Protein AF-Q3JAB2-F1 (afdb_monomer)

Foldseek 3Di:
DDDDDDDDDDDDDDDDDDPDDDPDDDDDDPPDDDLQQQDQFPPPDDFRCQEAALVSQWQRFWAKEFFQDQPFDFAWAKAWAQFLQPPRFIKIKIWRQQDCPPAASLTKMKIFFFALVTPGRYDYSVPQFQPGTAMEGGDHHQQSWRNEKEWQQFLQPPRHTKIKIWRQCDQPAHGSLTKMWIFHRDNVIDGNYDYSVPQFQPGTAMETHQHHQQSKRNEKYWQQQLQPPRHIKIKIWRQQDAPAHGSLTKMWIFHRDNPIDGNYDYSNPQFQPGTAMETGAHHQQRKRNYKYWQQALQPPRHIKIKIWRLQDCPPNARQTKIWIAHGHNVTDGNYDYSVPQFQVGTAMEGGDDHQQSWRLYKYWQQFLQPPRHIKIKTWRQQDQPQHGRLTKMWIAHRDNVIDGNYDYSVPQFQPGTAMEGRAHHQLSKRNEKEWAQFLSLLRHTKIKIWRQCDAPPHGRLTKMWIFHGHNVTDGNYDYSVPSRSSGTHMYTRNHHPQSKRNYKYWNQRSNPQRHTKIKIHRRNRSMIMIGGGAHLLSLLLVLLVVLLVLLVPDPPVQFPDPCLNVQSNVVSVVLNVCSSPDPNLVSLVVQLVCPPDQASWDDDDPPDDDDTDRGGDDRVSSVVSNVSSVVSNVSSVSSD

pLDDT: mean 84.43, std 20.86, range [22.02, 98.94]

Solvent-accessible surface area (backbone atoms only — not comparable to full-atom values): 30009 Å² total; per-residue (Å²): 133,87,86,83,89,86,84,92,86,86,84,88,85,87,89,88,85,86,80,90,84,78,92,83,84,78,80,95,83,82,88,73,90,81,77,71,64,56,60,63,38,78,65,92,53,100,62,73,61,32,59,48,48,63,69,72,40,64,34,69,36,18,24,39,38,40,52,78,49,90,86,37,49,79,52,32,20,36,21,21,22,40,27,34,54,59,82,83,31,15,15,36,36,41,12,27,14,35,24,65,73,83,44,60,28,5,1,23,30,35,41,40,52,39,34,73,84,57,73,46,37,55,44,54,62,76,72,38,60,21,87,54,19,24,36,38,33,35,70,47,56,52,14,24,17,10,56,14,34,23,21,24,39,29,31,55,66,82,84,31,15,14,32,39,35,9,14,26,40,26,48,90,49,34,65,27,2,6,18,34,36,39,41,52,36,37,73,85,62,54,56,36,58,46,54,63,78,70,36,59,23,86,55,19,25,38,35,37,23,66,34,54,49,14,24,15,11,54,12,41,26,24,22,41,29,33,52,60,83,82,36,19,13,32,36,33,4,13,25,40,24,49,80,48,34,66,25,1,2,19,35,36,38,41,52,39,37,75,85,61,55,56,37,60,46,53,58,72,70,36,60,22,85,57,19,25,36,38,30,22,62,40,57,51,12,26,16,8,54,12,35,24,23,22,39,27,30,56,65,82,84,34,14,14,32,37,36,6,12,25,43,18,80,29,92,92,34,37,5,2,20,34,35,39,40,52,38,31,76,86,56,55,56,35,61,45,54,61,75,70,35,60,25,84,54,18,24,36,35,33,26,71,48,69,56,14,23,18,8,51,13,34,24,24,25,44,31,33,48,72,83,82,29,11,18,37,41,35,7,13,21,42,22,42,87,49,35,68,20,1,3,22,33,36,40,39,50,41,34,76,88,58,51,58,36,62,45,55,62,78,69,41,61,26,84,55,20,24,40,35,38,21,62,42,56,45,15,26,20,13,52,14,37,22,25,25,40,28,32,66,34,78,84,34,16,17,34,38,35,8,12,23,45,22,48,80,43,37,68,26,2,2,22,32,35,43,38,52,40,38,69,92,59,57,55,46,58,46,53,64,73,69,40,58,19,62,55,18,27,37,34,30,21,59,43,56,53,22,20,19,14,53,17,39,22,25,23,40,26,34,53,60,74,80,18,17,14,31,35,35,10,13,24,67,58,41,36,35,36,40,39,52,29,19,24,65,57,44,47,48,41,52,48,50,49,51,48,49,48,57,58,70,70,50,58,77,84,35,32,70,44,89,65,30,59,60,54,49,51,52,49,50,51,52,45,50,62,42,36,80,76,46,69,50,57,64,52,47,48,48,60,54,70,53,36,87,70,80,28,73,52,71,77,82,63,96,82,74,78,96,72,87,58,42,35,44,64,39,68,69,62,39,47,58,51,47,52,51,50,49,50,46,40,66,63,40,56,83,63,108

Structure (mmCIF, N/CA/C/O backbone):
data_AF-Q3JAB2-F1
#
_entry.id   AF-Q3JAB2-F1
#
loop_
_atom_site.group_PDB
_atom_site.id
_atom_site.type_symbol
_atom_site.label_atom_id
_atom_site.label_alt_id
_atom_site.label_comp_id
_atom_site.label_asym_id
_atom_site.label_entity_id
_atom_site.label_seq_id
_atom_site.pdbx_PDB_ins_code
_atom_site.Cartn_x
_atom_site.Cartn_y
_atom_site.Cartn_z
_atom_site.occupancy
_atom_site.B_iso_or_equiv
_atom_site.auth_seq_id
_atom_site.auth_comp_id
_atom_site.auth_asym_id
_atom_site.auth_atom_id
_atom_site.pdbx_PDB_model_num
ATOM 1 N N . MET A 1 1 ? -58.582 31.681 28.530 1.00 33.66 1 MET A N 1
ATOM 2 C CA . MET A 1 1 ? -59.919 31.955 27.956 1.00 33.66 1 MET A CA 1
ATOM 3 C C . MET A 1 1 ? -60.471 30.650 27.419 1.00 33.66 1 MET A C 1
ATOM 5 O O . MET A 1 1 ? -59.730 29.889 26.816 1.00 33.66 1 MET A O 1
ATOM 9 N N . THR A 1 2 ? -61.726 30.366 27.739 1.00 28.27 2 THR A N 1
ATOM 10 C CA . THR A 1 2 ? -62.455 29.135 27.428 1.00 28.27 2 THR A CA 1
ATOM 11 C C . THR A 1 2 ? -62.659 28.940 25.924 1.00 28.27 2 THR A C 1
ATOM 13 O O . THR A 1 2 ? -62.987 29.876 25.200 1.00 28.27 2 THR A O 1
ATOM 16 N N . CYS A 1 3 ? -62.481 27.698 25.475 1.00 23.62 3 CYS A N 1
ATOM 17 C CA . CYS A 1 3 ? -62.737 27.246 24.113 1.00 23.62 3 CYS A CA 1
ATOM 18 C C . CYS A 1 3 ? -64.241 26.971 23.925 1.00 23.62 3 CYS A C 1
ATOM 20 O O . CYS A 1 3 ? -64.871 26.398 24.817 1.00 23.62 3 CYS A O 1
ATOM 22 N N . ASN A 1 4 ? -64.823 27.350 22.780 1.00 27.70 4 ASN A N 1
ATOM 23 C CA . ASN A 1 4 ? -66.187 26.966 22.410 1.00 27.70 4 ASN A CA 1
ATOM 24 C C . ASN A 1 4 ? -66.261 26.455 20.960 1.00 27.70 4 ASN A C 1
ATOM 26 O O . ASN A 1 4 ? -65.553 26.930 20.077 1.00 27.70 4 ASN A O 1
ATOM 30 N N . ARG A 1 5 ? -67.113 25.443 20.771 1.00 34.16 5 ARG A N 1
ATOM 31 C CA . ARG A 1 5 ? -67.226 24.522 19.627 1.00 34.16 5 ARG A CA 1
ATOM 32 C C . ARG A 1 5 ? -67.964 25.080 18.397 1.00 34.16 5 ARG A C 1
ATOM 34 O O . ARG A 1 5 ? -68.880 25.886 18.520 1.00 34.16 5 ARG A O 1
ATOM 41 N N . SER A 1 6 ? -67.709 24.385 17.278 1.00 30.41 6 SER A N 1
ATOM 42 C CA . SER A 1 6 ? -68.590 23.990 16.148 1.00 30.41 6 SER A CA 1
ATOM 43 C C . SER A 1 6 ? -68.074 24.506 14.794 1.00 30.41 6 SER A C 1
ATOM 45 O O . SER A 1 6 ? -67.606 25.629 14.717 1.00 30.41 6 SER A O 1
ATOM 47 N N . SER A 1 7 ? -68.086 23.757 13.688 1.00 28.86 7 SER A N 1
ATOM 48 C CA . SER A 1 7 ? -68.998 22.688 13.257 1.00 28.86 7 SER A CA 1
ATOM 49 C C . SER A 1 7 ? -68.381 21.837 12.119 1.00 28.86 7 SER A C 1
ATOM 51 O O . SER A 1 7 ? -67.422 22.245 11.473 1.00 28.86 7 SER A O 1
ATOM 53 N N . ARG A 1 8 ? -68.925 20.623 11.932 1.00 32.00 8 ARG A N 1
ATOM 54 C CA . ARG A 1 8 ? -68.554 19.575 10.951 1.00 32.00 8 ARG A CA 1
ATOM 55 C C . ARG A 1 8 ? -68.996 19.897 9.512 1.00 32.00 8 ARG A C 1
ATOM 57 O O . ARG A 1 8 ? -70.016 20.555 9.375 1.00 32.00 8 ARG A O 1
ATOM 64 N N . ILE A 1 9 ? -68.343 19.265 8.518 1.00 27.25 9 ILE A N 1
ATOM 65 C CA . ILE A 1 9 ? -68.856 18.662 7.245 1.00 27.25 9 ILE A CA 1
ATOM 66 C C . ILE A 1 9 ? -67.659 17.879 6.629 1.00 27.25 9 ILE A C 1
ATOM 68 O O . ILE A 1 9 ? -66.632 18.483 6.353 1.00 27.25 9 ILE A O 1
ATOM 72 N N . SER A 1 10 ? -67.537 16.550 6.775 1.00 28.06 10 SER A N 1
ATOM 73 C CA . SER A 1 10 ? -67.985 15.420 5.915 1.00 28.06 10 SER A CA 1
ATOM 74 C C . SER A 1 10 ? -67.401 15.316 4.478 1.00 28.06 10 SER A C 1
ATOM 76 O O . SER A 1 10 ? -67.947 15.895 3.548 1.00 28.06 10 SER A O 1
ATOM 78 N N . SER A 1 11 ? -66.346 14.490 4.346 1.00 28.67 11 SER A N 1
ATOM 79 C CA . SER A 1 11 ? -66.068 13.413 3.350 1.00 28.67 11 SER A CA 1
ATOM 80 C C . SER A 1 11 ? -66.133 13.612 1.807 1.00 28.67 11 SER A C 1
ATOM 82 O O . SER A 1 11 ? -67.230 13.656 1.262 1.00 28.67 11 SER A O 1
ATOM 84 N N . PHE A 1 12 ? -64.933 13.501 1.179 1.00 30.42 12 PHE A N 1
ATOM 85 C CA . PHE A 1 12 ? -64.459 12.796 -0.065 1.00 30.42 12 PHE A CA 1
ATOM 86 C C . PHE A 1 12 ? -65.122 13.034 -1.455 1.00 30.42 12 PHE A C 1
ATOM 88 O O . PHE A 1 12 ? -66.328 13.254 -1.485 1.00 30.42 12 PHE A O 1
ATOM 95 N N . PRO A 1 13 ? -64.397 12.948 -2.620 1.00 27.95 13 PRO A N 1
ATOM 96 C CA . PRO A 1 13 ? -63.302 11.999 -2.947 1.00 27.95 13 PRO A CA 1
ATOM 97 C C . PRO A 1 13 ? -62.063 12.532 -3.744 1.00 27.95 13 PRO A C 1
ATOM 99 O O . PRO A 1 13 ? -62.093 13.594 -4.354 1.00 27.95 13 PRO A O 1
ATOM 102 N N . GLN A 1 14 ? -60.970 11.749 -3.759 1.00 30.61 14 GLN A N 1
ATOM 103 C CA . GLN A 1 14 ? -59.876 11.739 -4.774 1.00 30.61 14 GLN A CA 1
ATOM 104 C C . GLN A 1 14 ? -60.319 10.903 -6.016 1.00 30.61 14 GLN A C 1
ATOM 106 O O . GLN A 1 14 ? -61.351 10.241 -5.874 1.00 30.61 14 GLN A O 1
ATOM 111 N N . PRO A 1 15 ? -59.596 10.763 -7.166 1.00 40.72 15 PRO A N 1
ATOM 112 C CA . PRO A 1 15 ? -58.327 11.355 -7.650 1.00 40.72 15 PRO A CA 1
ATOM 113 C C . PRO A 1 15 ? -58.349 11.806 -9.153 1.00 40.72 15 PRO A C 1
ATOM 115 O O . PRO A 1 15 ? -59.328 11.615 -9.869 1.00 40.72 15 PRO A O 1
ATOM 118 N N . HIS A 1 16 ? -57.191 12.291 -9.631 1.00 26.33 16 HIS A N 1
ATOM 119 C CA . HIS A 1 16 ? -56.683 12.371 -11.023 1.00 26.33 16 HIS A CA 1
ATOM 120 C C . HIS A 1 16 ? -56.713 13.703 -11.798 1.00 26.33 16 HIS A C 1
ATOM 122 O O . HIS A 1 16 ? -57.734 14.356 -11.977 1.00 26.33 16 HIS A O 1
ATOM 128 N N . ALA A 1 17 ? -55.532 13.951 -12.387 1.00 25.95 17 ALA A N 1
ATOM 129 C CA . ALA A 1 17 ? -55.167 14.881 -13.453 1.00 25.95 17 ALA A CA 1
ATOM 130 C C . ALA A 1 17 ? -54.901 16.344 -13.059 1.00 25.95 17 ALA A C 1
ATOM 132 O O . ALA A 1 17 ? -55.710 17.226 -13.309 1.00 25.95 17 ALA A O 1
ATOM 133 N N . LEU A 1 18 ? -53.665 16.616 -12.628 1.00 26.31 18 LEU A N 1
ATOM 134 C CA . LEU A 1 18 ? -52.842 17.578 -13.368 1.00 26.31 18 LEU A CA 1
ATOM 135 C C . LEU A 1 18 ? -51.374 17.124 -13.341 1.00 26.31 18 LEU A C 1
ATOM 137 O O . LEU A 1 18 ? -50.614 17.362 -12.409 1.00 26.31 18 LEU A O 1
ATOM 141 N N . SER A 1 19 ? -51.037 16.378 -14.386 1.00 30.81 19 SER A N 1
ATOM 142 C CA . SER A 1 19 ? -49.684 16.056 -14.814 1.00 30.81 19 SER A CA 1
ATOM 143 C C . SER A 1 19 ? -49.032 17.312 -15.413 1.00 30.81 19 SER A C 1
ATOM 145 O O . SER A 1 19 ? -49.707 18.094 -16.081 1.00 30.81 19 SER A O 1
ATOM 147 N N . LEU A 1 20 ? -47.713 17.438 -15.236 1.00 28.66 20 LEU A N 1
ATOM 148 C CA . LEU A 1 20 ? -46.815 18.145 -16.160 1.00 28.6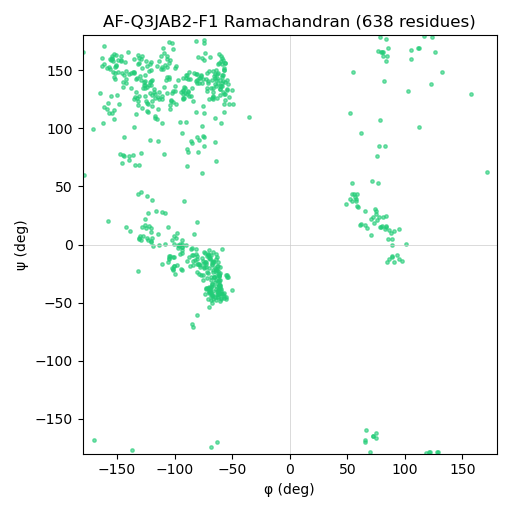6 20 LEU A CA 1
ATOM 149 C C . LEU A 1 20 ? -46.790 19.693 -16.148 1.00 28.66 20 LEU A C 1
ATOM 151 O O . LEU A 1 20 ? -46.879 20.305 -17.206 1.00 28.66 20 LEU A O 1
ATOM 155 N N . ALA A 1 21 ? -46.590 20.356 -14.997 1.00 26.77 21 ALA A N 1
ATOM 156 C CA . ALA A 1 21 ? -46.201 21.787 -15.014 1.00 26.77 21 ALA A CA 1
ATOM 157 C C . ALA A 1 21 ? -45.491 22.349 -13.757 1.00 26.77 21 ALA A C 1
ATOM 159 O O . ALA A 1 21 ? -45.497 23.560 -13.567 1.00 26.77 21 ALA A O 1
ATOM 160 N N . VAL A 1 22 ? -44.879 21.527 -12.888 1.00 27.09 22 VAL A N 1
ATOM 161 C CA . VAL A 1 22 ? -44.162 22.037 -11.683 1.00 27.09 22 VAL A CA 1
ATOM 162 C C . VAL A 1 22 ? -42.686 21.597 -11.616 1.00 27.09 22 VAL A C 1
ATOM 164 O O . VAL A 1 22 ? -41.964 21.954 -10.697 1.00 27.09 22 VAL A O 1
ATOM 167 N N . ARG A 1 23 ? -42.161 20.900 -12.636 1.00 28.06 23 ARG A N 1
ATOM 168 C CA . ARG A 1 23 ? -40.747 20.458 -12.664 1.00 28.06 23 ARG A CA 1
ATOM 169 C C . ARG A 1 23 ? -39.724 21.496 -13.153 1.00 28.06 23 ARG A C 1
ATOM 171 O O . ARG A 1 23 ? -38.567 21.145 -13.335 1.00 28.06 23 ARG A O 1
ATOM 178 N N . GLN A 1 24 ? -40.098 22.758 -13.355 1.00 28.62 24 GLN A N 1
ATOM 179 C CA . GLN A 1 24 ? -39.155 23.801 -13.782 1.00 28.62 24 GLN A CA 1
ATOM 180 C C . GLN A 1 24 ? -39.531 25.164 -13.195 1.00 28.62 24 GLN A C 1
ATOM 182 O O . GLN A 1 24 ? -40.135 25.974 -13.888 1.00 28.62 24 GLN A O 1
ATOM 187 N N . ALA A 1 25 ? -39.213 25.399 -11.918 1.00 25.73 25 ALA A N 1
ATOM 188 C CA . ALA A 1 25 ? -39.014 26.741 -11.348 1.00 25.73 25 ALA A CA 1
ATOM 189 C C . ALA A 1 25 ? -38.625 26.668 -9.857 1.00 25.73 25 ALA A C 1
ATOM 191 O O . ALA A 1 25 ? -39.321 27.213 -9.008 1.00 25.73 25 ALA A O 1
ATOM 192 N N . LEU A 1 26 ? -37.508 26.018 -9.526 1.00 26.05 26 LEU A N 1
ATOM 193 C CA . LEU A 1 26 ? -36.762 26.328 -8.304 1.00 26.05 26 LEU A CA 1
ATOM 194 C C . LEU A 1 26 ? -35.281 26.373 -8.685 1.00 26.05 26 LEU A C 1
ATOM 196 O O . LEU A 1 26 ? -34.647 25.358 -8.942 1.00 26.05 26 LEU A O 1
ATOM 200 N N . THR A 1 27 ? -34.770 27.589 -8.840 1.00 25.64 27 THR A N 1
ATOM 201 C CA . THR A 1 27 ? -33.345 27.893 -9.003 1.00 25.64 27 THR A CA 1
ATOM 202 C C . THR A 1 27 ? -32.571 27.526 -7.731 1.00 25.64 27 THR A C 1
ATOM 204 O O . THR A 1 27 ? -33.115 27.734 -6.644 1.00 25.64 27 THR A O 1
ATOM 207 N N . PRO A 1 28 ? -31.304 27.081 -7.823 1.00 26.69 28 PRO A N 1
ATOM 208 C CA . PRO A 1 28 ? -30.514 26.696 -6.663 1.00 26.69 28 PRO A CA 1
ATOM 209 C C . PRO A 1 28 ? -30.036 27.954 -5.932 1.00 26.69 28 PRO A C 1
ATOM 211 O O . PRO A 1 28 ? -29.120 28.656 -6.355 1.00 26.69 28 PRO A O 1
ATOM 214 N N . ARG A 1 29 ? -30.699 28.274 -4.829 1.00 22.02 29 ARG A N 1
ATOM 215 C CA . ARG A 1 29 ? -30.175 29.144 -3.776 1.00 22.02 29 ARG A CA 1
ATOM 216 C C . ARG A 1 29 ? -30.519 28.463 -2.468 1.00 22.02 29 ARG A C 1
ATOM 218 O O . ARG A 1 29 ? -31.533 28.823 -1.913 1.00 22.02 29 ARG A O 1
ATOM 225 N N . HIS A 1 30 ? -29.769 27.426 -2.107 1.00 24.52 30 HIS A N 1
ATOM 226 C CA . HIS A 1 30 ? -29.635 26.783 -0.787 1.00 24.52 30 HIS A CA 1
ATOM 227 C C . HIS A 1 30 ? -28.809 25.501 -1.026 1.00 24.52 30 HIS A C 1
ATOM 229 O O . HIS A 1 30 ? -29.310 24.392 -0.925 1.00 24.52 30 HIS A O 1
ATOM 235 N N . ALA A 1 31 ? -27.567 25.672 -1.477 1.00 24.62 31 ALA A N 1
ATOM 236 C CA . ALA A 1 31 ? -26.555 24.617 -1.551 1.00 24.62 31 ALA A CA 1
ATOM 237 C C . ALA A 1 31 ? -25.278 25.243 -0.985 1.00 24.62 31 ALA A C 1
ATOM 239 O O . ALA A 1 31 ? -24.404 25.721 -1.705 1.00 24.62 31 ALA A O 1
ATOM 240 N N . SER A 1 32 ? -25.315 25.501 0.316 1.00 27.03 32 SER A N 1
ATOM 241 C CA . SER A 1 32 ? -24.218 26.029 1.126 1.00 27.03 32 SER A CA 1
ATOM 242 C C . SER A 1 32 ? -24.626 25.786 2.574 1.00 27.03 32 SER A C 1
ATOM 244 O O . SER A 1 32 ? -25.740 26.172 2.928 1.00 27.03 32 SER A O 1
ATOM 246 N N . PHE A 1 33 ? -23.722 25.206 3.365 1.00 25.17 33 PHE A N 1
ATOM 247 C CA . PHE A 1 33 ? -23.910 24.700 4.732 1.00 25.17 33 PHE A CA 1
ATOM 248 C C . PHE A 1 33 ? -24.624 23.355 4.796 1.00 25.17 33 PHE A C 1
ATOM 250 O O . PHE A 1 33 ? -25.839 23.337 4.906 1.00 25.17 33 PHE A O 1
ATOM 257 N N . TRP A 1 34 ? -23.860 22.271 4.654 1.00 26.88 34 TRP A N 1
ATOM 258 C CA . TRP A 1 34 ? -23.596 21.269 5.698 1.00 26.88 34 TRP A CA 1
ATOM 259 C C . TRP A 1 34 ? -22.348 20.506 5.237 1.00 26.88 34 TRP A C 1
ATOM 261 O O . TRP A 1 34 ? -22.406 19.771 4.260 1.00 26.88 34 TRP A O 1
ATOM 271 N N . ALA A 1 35 ? -21.202 20.792 5.853 1.00 26.86 35 ALA A N 1
ATOM 272 C CA . ALA A 1 35 ? -20.083 19.862 5.839 1.00 26.86 35 ALA A CA 1
ATOM 273 C C . ALA A 1 35 ? -20.415 18.857 6.944 1.00 26.86 35 ALA A C 1
ATOM 275 O O . ALA A 1 35 ? -20.592 19.271 8.093 1.00 26.86 35 ALA A O 1
ATOM 276 N N . GLY A 1 36 ? -20.664 17.602 6.576 1.00 31.34 36 GLY A N 1
ATOM 277 C CA . GLY A 1 36 ? -20.810 16.528 7.548 1.00 31.34 36 GLY A CA 1
ATOM 278 C C . GLY A 1 36 ? -19.464 16.369 8.237 1.00 31.34 36 GLY A C 1
ATOM 279 O O . GLY A 1 36 ? -18.493 15.996 7.594 1.00 31.34 36 GLY A O 1
ATOM 280 N N . GLY A 1 37 ? -19.384 16.761 9.506 1.00 35.62 37 GLY A N 1
ATOM 281 C CA . GLY A 1 37 ? -18.217 16.455 10.318 1.00 35.62 37 GLY A CA 1
ATOM 282 C C . GLY A 1 37 ? -18.293 14.985 10.691 1.00 35.62 37 GLY A C 1
ATOM 283 O O . GLY A 1 37 ? -19.264 14.578 11.330 1.00 35.62 37 GLY A O 1
ATOM 284 N N . VAL A 1 38 ? -17.297 14.208 10.282 1.00 36.62 38 VAL A N 1
ATOM 285 C CA . VAL A 1 38 ? -17.151 12.812 10.693 1.00 36.62 38 VAL A CA 1
ATOM 286 C C . VAL A 1 38 ? -16.770 12.816 12.168 1.00 36.62 38 VAL A C 1
ATOM 288 O O . VAL A 1 38 ? -15.842 13.510 12.597 1.00 36.62 38 VAL A O 1
ATOM 291 N N . LEU A 1 39 ? -17.554 12.104 12.967 1.00 40.84 39 LEU A N 1
ATOM 292 C CA . LEU A 1 39 ? -17.313 11.942 14.388 1.00 40.84 39 LEU A CA 1
ATOM 293 C C . LEU A 1 39 ? -16.552 10.632 14.575 1.00 40.84 39 LEU A C 1
ATOM 295 O O . LEU A 1 39 ? -17.169 9.584 14.495 1.00 40.84 39 LEU A O 1
ATOM 299 N N . ILE A 1 40 ? -15.249 10.694 14.850 1.00 42.69 40 ILE A N 1
ATOM 300 C CA . ILE A 1 40 ? -14.479 9.495 15.211 1.00 42.69 40 ILE A CA 1
ATOM 301 C C . ILE A 1 40 ? -15.146 8.854 16.437 1.00 42.69 40 ILE A C 1
ATOM 303 O O . ILE A 1 40 ? -15.290 9.515 17.480 1.00 42.69 40 ILE A O 1
ATOM 307 N N . ALA A 1 41 ? -15.569 7.594 16.313 1.00 36.31 41 ALA A N 1
ATOM 308 C CA . ALA A 1 41 ? -16.148 6.826 17.409 1.00 36.31 41 ALA A CA 1
ATOM 309 C C . ALA A 1 41 ? -15.235 6.906 18.652 1.00 36.31 41 ALA A C 1
ATOM 311 O O . ALA A 1 41 ? -14.016 6.822 18.563 1.00 36.31 41 ALA A O 1
ATOM 312 N N . GLY A 1 42 ? -15.805 7.169 19.833 1.00 36.69 42 GLY A N 1
ATOM 313 C CA . GLY A 1 42 ? -15.066 7.177 21.108 1.00 36.69 42 GLY A CA 1
ATOM 314 C C . GLY A 1 42 ? -14.453 8.511 21.567 1.00 36.69 42 GLY A C 1
ATOM 315 O O . GLY A 1 42 ? -14.174 8.664 22.760 1.00 36.69 42 GLY A O 1
ATOM 316 N N . LEU A 1 43 ? -14.329 9.542 20.721 1.00 37.06 43 LEU A N 1
ATOM 317 C CA . LEU A 1 43 ? -13.943 10.877 21.203 1.00 37.06 43 LEU A CA 1
ATOM 318 C C . LEU A 1 43 ? -15.161 11.599 21.795 1.00 37.06 43 LEU A C 1
ATOM 320 O O . LEU A 1 43 ? -15.908 12.300 21.119 1.00 37.06 43 LEU A O 1
ATOM 324 N N . SER A 1 44 ? -15.350 11.456 23.109 1.00 30.39 44 SER A N 1
ATOM 325 C CA . SER A 1 44 ? -16.280 12.263 23.909 1.00 30.39 44 SER A CA 1
ATOM 326 C C . SER A 1 44 ? -15.861 13.744 23.915 1.00 30.39 44 SER A C 1
ATOM 328 O O . SER A 1 44 ? -15.419 14.258 24.944 1.00 30.39 44 SER A O 1
ATOM 330 N N . MET A 1 45 ? -16.011 14.467 22.807 1.00 33.88 45 MET A N 1
ATOM 331 C CA . MET A 1 45 ? -15.949 15.926 22.787 1.00 33.88 45 MET A CA 1
ATOM 332 C C . MET A 1 45 ? -16.866 16.492 21.707 1.00 33.88 45 MET A C 1
ATOM 334 O O . MET A 1 45 ? -16.677 16.269 20.518 1.00 33.88 45 MET A O 1
ATOM 338 N N . GLY A 1 46 ? -17.819 17.326 22.126 1.00 30.55 46 GLY A N 1
ATOM 339 C CA . GLY A 1 46 ? -18.334 18.355 21.237 1.00 30.55 46 GLY A CA 1
ATOM 340 C C . GLY A 1 46 ? -17.168 19.258 20.842 1.00 30.55 46 GLY A C 1
ATOM 341 O O . GLY A 1 46 ? -16.692 20.006 21.691 1.00 30.55 46 GLY A O 1
ATOM 342 N N . VAL A 1 47 ? -16.680 19.090 19.610 1.00 35.56 47 VAL A N 1
ATOM 343 C CA . VAL A 1 47 ? -15.799 19.926 18.765 1.00 35.56 47 VAL A CA 1
ATOM 344 C C . VAL A 1 47 ? -15.169 18.962 17.749 1.00 35.56 47 VAL A C 1
ATOM 346 O O . VAL A 1 47 ? -14.637 17.935 18.152 1.00 35.56 47 VAL A O 1
ATOM 349 N N . GLN A 1 48 ? -15.231 19.308 16.456 1.00 46.38 48 GLN A N 1
ATOM 350 C CA . GLN A 1 48 ? -14.531 18.644 15.347 1.00 46.38 48 GLN A CA 1
ATOM 351 C C . GLN A 1 48 ? -13.145 18.155 15.795 1.00 46.38 48 GLN A C 1
ATOM 353 O O . GLN A 1 48 ? -12.262 18.976 16.062 1.00 46.38 48 GLN A O 1
ATOM 358 N N . ALA A 1 49 ? -12.949 16.843 15.925 1.00 53.19 49 ALA A N 1
ATOM 359 C CA . ALA A 1 49 ? -11.646 16.304 16.278 1.00 53.19 49 ALA A CA 1
ATOM 360 C C . ALA A 1 49 ? -10.732 16.390 15.050 1.00 53.19 49 ALA A C 1
ATOM 362 O O . ALA A 1 49 ? -10.581 15.446 14.291 1.00 53.19 49 ALA A O 1
ATOM 363 N N . GLN A 1 50 ? -10.102 17.550 14.861 1.00 74.62 50 GLN A N 1
ATOM 364 C CA . GLN A 1 50 ? -9.083 17.772 13.824 1.00 74.62 50 GLN A CA 1
ATOM 365 C C . GLN A 1 50 ? -7.833 16.908 14.053 1.00 74.62 50 GLN A C 1
ATOM 367 O O . GLN A 1 50 ? -6.929 16.860 13.218 1.00 74.62 50 GLN A O 1
ATOM 372 N N . THR A 1 51 ? -7.720 16.292 15.232 1.00 86.06 51 THR A N 1
ATOM 373 C CA . THR A 1 51 ? -6.528 15.579 15.667 1.00 86.06 51 THR A CA 1
ATOM 374 C C . THR A 1 51 ? -6.877 14.432 16.612 1.00 86.06 51 THR A C 1
ATOM 376 O O . THR A 1 51 ? -7.514 14.655 17.641 1.00 86.06 51 THR A O 1
ATOM 379 N N . LEU A 1 52 ? -6.374 13.241 16.301 1.00 90.56 52 LEU A N 1
ATOM 380 C CA . LEU A 1 52 ? -6.293 12.075 17.179 1.00 90.56 52 LEU A CA 1
ATOM 381 C C . LEU A 1 52 ? -4.839 11.911 17.641 1.00 90.56 52 LEU A C 1
ATOM 383 O O . LEU A 1 52 ? -3.917 12.140 16.860 1.00 90.56 52 LEU A O 1
ATOM 387 N N . THR A 1 53 ? -4.594 11.507 18.887 1.00 94.19 53 THR A N 1
ATOM 388 C CA . THR A 1 53 ? -3.254 11.062 19.306 1.00 94.19 53 THR A CA 1
ATOM 389 C C . THR A 1 53 ? -3.275 9.560 19.529 1.00 94.19 53 THR A C 1
ATOM 391 O O . THR A 1 53 ? -4.167 9.051 20.192 1.00 94.19 53 THR A O 1
ATOM 394 N N . LEU A 1 54 ? -2.265 8.838 19.040 1.00 93.88 54 LEU A N 1
ATOM 395 C CA . LEU A 1 54 ? -2.202 7.373 19.152 1.00 93.88 54 LEU A CA 1
ATOM 396 C C . LEU A 1 54 ? -2.148 6.852 20.604 1.00 93.88 54 LEU A C 1
ATOM 398 O O . LEU A 1 54 ? -2.363 5.670 20.847 1.00 93.88 54 LEU A O 1
ATOM 402 N N . SER A 1 55 ? -1.855 7.713 21.583 1.00 92.56 55 SER A N 1
ATOM 403 C CA . SER A 1 55 ? -1.955 7.385 23.012 1.00 92.56 55 SER A CA 1
ATOM 404 C C . SER A 1 55 ? -3.388 7.338 23.539 1.00 92.56 55 SER A C 1
ATOM 406 O O . SER A 1 55 ? -3.595 6.873 24.658 1.00 92.56 55 SER A O 1
ATOM 408 N N . ASP A 1 56 ? -4.339 7.860 22.768 1.00 90.88 56 ASP A N 1
ATOM 409 C CA . ASP A 1 56 ? -5.747 7.990 23.142 1.00 90.88 56 ASP A CA 1
ATOM 410 C C . ASP A 1 56 ? -6.573 6.787 22.658 1.00 90.88 56 ASP A C 1
ATOM 412 O O . A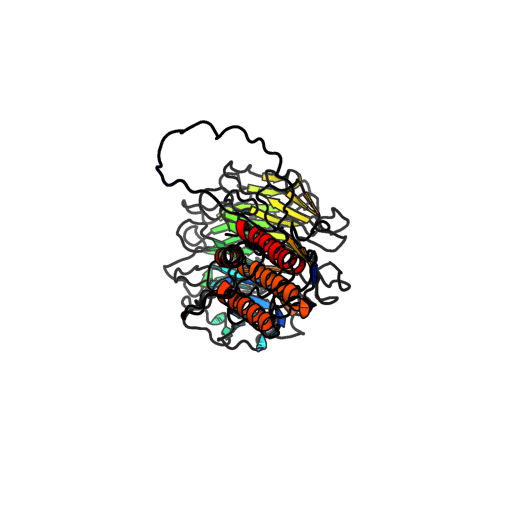SP A 1 56 ? -7.791 6.772 22.834 1.00 90.88 56 ASP A O 1
ATOM 416 N N . LEU A 1 57 ? -5.917 5.782 22.061 1.00 90.00 57 LEU A N 1
ATOM 417 C CA . LEU A 1 57 ? -6.553 4.526 21.684 1.00 90.00 57 LEU A CA 1
ATOM 418 C C . LEU A 1 57 ? -6.959 3.736 22.931 1.00 90.00 57 LEU A C 1
ATOM 420 O O . LEU A 1 57 ? -6.129 3.484 23.811 1.00 90.00 57 LEU A O 1
ATOM 424 N N . ASP A 1 58 ? -8.231 3.351 23.014 1.00 85.94 58 ASP A N 1
ATOM 425 C CA . ASP A 1 58 ? -8.822 2.761 24.221 1.00 85.94 58 ASP A CA 1
ATOM 426 C C . ASP A 1 58 ? -9.617 1.466 23.987 1.00 85.94 58 ASP A C 1
ATOM 428 O O . ASP A 1 58 ? -10.194 0.912 24.930 1.00 85.94 58 ASP A O 1
ATOM 432 N N . GLY A 1 59 ? -9.597 0.950 22.760 1.00 87.19 59 GLY A N 1
ATOM 433 C CA . GLY A 1 59 ? -10.333 -0.234 22.334 1.00 87.19 59 GLY A CA 1
ATOM 434 C C . GLY A 1 59 ? -11.705 0.056 21.725 1.00 87.19 59 GLY A C 1
ATOM 435 O O . GLY A 1 59 ? -12.293 -0.878 21.195 1.00 87.19 59 GLY A O 1
ATOM 436 N N . HIS A 1 60 ? -12.215 1.294 21.782 1.00 82.44 60 HIS A N 1
ATOM 437 C CA . HIS A 1 60 ? -13.431 1.713 21.059 1.00 82.44 60 HIS A CA 1
ATOM 438 C C . HIS A 1 60 ? -13.128 2.518 19.793 1.00 82.44 60 HIS A C 1
ATOM 440 O O . HIS A 1 60 ? -13.992 2.663 18.945 1.00 82.44 60 HIS A O 1
ATOM 446 N N . ASN A 1 61 ? -11.935 3.099 19.702 1.00 82.94 61 ASN A N 1
ATOM 447 C CA . ASN A 1 61 ? -11.476 3.934 18.588 1.00 82.94 61 ASN A CA 1
ATOM 448 C C . ASN A 1 61 ? -10.221 3.350 17.918 1.00 82.94 61 ASN A C 1
ATOM 450 O O . ASN A 1 61 ? -9.494 4.048 17.210 1.00 82.94 61 ASN A O 1
ATOM 454 N N . GLY A 1 62 ? -9.927 2.085 18.217 1.00 92.31 62 GLY A N 1
ATOM 455 C CA . GLY A 1 62 ? -8.704 1.398 17.845 1.00 92.31 62 GLY A CA 1
ATOM 456 C C . GLY A 1 62 ? -7.918 0.881 19.047 1.00 92.31 62 GLY A C 1
ATOM 457 O O . GLY A 1 62 ? -8.312 1.022 20.209 1.00 92.31 62 GLY A O 1
ATOM 458 N N . PHE A 1 63 ? -6.774 0.265 18.768 1.00 94.62 63 PHE A N 1
ATOM 459 C CA . PHE A 1 63 ? -5.948 -0.407 19.766 1.00 94.62 63 PHE A CA 1
ATOM 460 C C . PHE A 1 63 ? -4.468 -0.434 19.386 1.00 94.62 63 PHE A C 1
ATOM 462 O O . PHE A 1 63 ? -4.063 -0.203 18.244 1.00 94.62 63 PHE A O 1
ATOM 469 N N . VAL A 1 64 ? -3.629 -0.726 20.379 1.00 95.38 64 VAL A N 1
ATOM 470 C CA . VAL A 1 64 ? -2.172 -0.770 20.227 1.00 95.38 64 VAL A CA 1
ATOM 471 C C . VAL A 1 64 ? -1.678 -2.212 20.126 1.00 95.38 64 VAL A C 1
ATOM 473 O O . VAL A 1 64 ? -1.975 -3.038 20.985 1.00 95.38 64 VAL A O 1
ATOM 476 N N . ILE A 1 65 ? -0.848 -2.511 19.130 1.00 93.94 65 ILE A N 1
ATOM 477 C CA . ILE A 1 65 ? -0.182 -3.806 18.960 1.00 93.94 65 ILE A CA 1
ATOM 478 C C . ILE A 1 65 ? 1.283 -3.682 19.378 1.00 93.94 65 ILE A C 1
ATOM 480 O O . ILE A 1 65 ? 2.077 -2.977 18.747 1.00 93.94 65 ILE A O 1
ATOM 484 N N . HIS A 1 66 ? 1.668 -4.405 20.424 1.00 89.62 66 HIS A N 1
ATOM 485 C CA . HIS A 1 66 ? 3.036 -4.448 20.925 1.00 89.62 66 HIS A CA 1
ATOM 486 C C . HIS A 1 66 ? 3.833 -5.601 20.303 1.00 89.62 66 HIS A C 1
ATOM 488 O O . HIS A 1 66 ? 3.442 -6.771 20.352 1.00 89.62 66 HIS A O 1
ATOM 494 N N . GLY A 1 67 ? 4.982 -5.258 19.715 1.00 76.94 67 GLY A N 1
ATOM 495 C CA . GLY A 1 67 ? 5.880 -6.207 19.069 1.00 76.94 67 GLY A CA 1
ATOM 496 C C . GLY A 1 67 ? 6.494 -7.233 20.026 1.00 76.94 67 GLY A C 1
ATOM 497 O O . GLY A 1 67 ? 6.787 -6.951 21.186 1.00 76.94 67 GLY A O 1
ATOM 498 N N . ALA A 1 68 ? 6.786 -8.429 19.509 1.00 61.59 68 ALA A N 1
ATOM 499 C CA . ALA A 1 68 ? 7.257 -9.563 20.308 1.00 61.59 68 ALA A CA 1
ATOM 500 C C . ALA A 1 68 ? 8.683 -9.412 20.894 1.00 61.59 68 ALA A C 1
ATOM 502 O O . ALA A 1 68 ? 9.081 -10.206 21.750 1.00 61.59 68 ALA A O 1
ATOM 503 N N . SER A 1 69 ? 9.486 -8.425 20.461 1.00 57.72 69 SER A N 1
ATOM 504 C CA . SER A 1 69 ? 10.807 -8.162 21.056 1.00 57.72 69 SER A CA 1
ATOM 505 C C . SER A 1 69 ? 11.319 -6.731 20.824 1.00 57.72 69 SER A C 1
ATOM 507 O O . SER A 1 69 ? 11.561 -6.314 19.698 1.00 57.72 69 SER A O 1
ATOM 509 N N . LEU A 1 70 ? 11.595 -6.006 21.914 1.00 50.09 70 LEU A N 1
ATOM 510 C CA . LEU A 1 70 ? 12.093 -4.615 21.909 1.00 50.09 70 LEU A CA 1
ATOM 511 C C . LEU A 1 70 ? 13.514 -4.438 21.326 1.00 50.09 70 LEU A C 1
ATOM 513 O O . LEU A 1 70 ? 13.994 -3.315 21.195 1.00 50.09 70 LEU A O 1
ATOM 517 N N . ASN A 1 71 ? 14.213 -5.535 21.015 1.00 49.94 71 ASN A N 1
ATOM 518 C CA . ASN A 1 71 ? 15.637 -5.525 20.655 1.00 49.94 71 ASN A CA 1
ATOM 519 C C . ASN A 1 71 ? 15.905 -5.936 19.199 1.00 49.94 71 ASN A C 1
ATOM 521 O O . ASN A 1 71 ? 17.065 -5.950 18.784 1.00 49.94 71 ASN A O 1
ATOM 525 N N . SER A 1 72 ? 14.855 -6.263 18.442 1.00 48.69 72 SER A N 1
ATOM 526 C CA . SER A 1 72 ? 14.947 -6.811 17.089 1.00 48.69 72 SER A CA 1
ATOM 527 C C . SER A 1 72 ? 14.029 -6.043 16.128 1.00 48.69 72 SER A C 1
ATOM 529 O O . SER A 1 72 ? 13.062 -6.582 15.608 1.00 48.69 72 SER A O 1
ATOM 531 N N . SER A 1 73 ? 14.389 -4.778 15.873 1.00 54.78 73 SER A N 1
ATOM 532 C CA . SER A 1 73 ? 14.748 -4.274 14.526 1.00 54.78 73 SER A CA 1
ATOM 533 C C . SER A 1 73 ? 14.104 -2.967 14.047 1.00 54.78 73 SER A C 1
ATOM 535 O O . SER A 1 73 ? 12.964 -2.672 14.385 1.00 54.78 73 SER A O 1
ATOM 537 N N . PRO A 1 74 ? 14.840 -2.189 13.218 1.00 51.97 74 PRO A N 1
ATOM 538 C CA . PRO A 1 74 ? 14.254 -1.210 12.311 1.00 51.97 74 PRO A CA 1
ATOM 539 C C . PRO A 1 74 ? 13.470 -1.918 11.194 1.00 51.97 74 PRO A C 1
ATOM 541 O O . PRO A 1 74 ? 13.980 -2.854 10.581 1.00 51.97 74 PRO A O 1
ATOM 544 N N . GLY A 1 75 ? 12.266 -1.421 10.915 1.00 60.34 75 GLY A N 1
ATOM 545 C CA . GLY A 1 75 ? 11.374 -1.907 9.859 1.00 60.34 75 GLY A CA 1
ATOM 546 C C . GLY A 1 75 ? 10.138 -2.560 10.463 1.00 60.34 75 GLY A C 1
ATOM 547 O O . GLY A 1 75 ? 10.210 -3.683 10.934 1.00 60.34 75 GLY A O 1
ATOM 548 N N . ILE A 1 76 ? 9.024 -1.835 10.484 1.00 83.06 76 ILE A N 1
ATOM 549 C CA . ILE A 1 76 ? 7.699 -2.412 10.709 1.00 83.06 76 ILE A CA 1
ATOM 550 C C . ILE A 1 76 ? 6.958 -2.192 9.402 1.00 83.06 76 ILE A C 1
ATOM 552 O O . ILE A 1 76 ? 6.781 -1.038 9.007 1.00 83.06 76 ILE A O 1
ATOM 556 N N . ALA A 1 77 ? 6.587 -3.283 8.741 1.00 93.94 77 ALA A N 1
ATOM 557 C CA . ALA A 1 77 ? 5.645 -3.268 7.632 1.00 93.94 77 ALA A CA 1
ATOM 558 C C . ALA A 1 77 ? 4.280 -3.704 8.171 1.00 93.94 77 ALA A C 1
ATOM 560 O O . ALA A 1 77 ? 4.211 -4.638 8.968 1.00 93.94 77 ALA A O 1
ATOM 561 N N . VAL A 1 78 ? 3.216 -3.014 7.778 1.00 97.25 78 VAL A N 1
ATOM 562 C CA . VAL A 1 78 ? 1.841 -3.325 8.194 1.00 97.25 78 VAL A CA 1
ATOM 563 C C . VAL A 1 78 ? 0.938 -3.380 6.977 1.00 97.25 78 VAL A C 1
ATOM 565 O O . VAL A 1 78 ? 1.151 -2.609 6.042 1.00 97.25 78 VAL A O 1
ATOM 568 N N . SER A 1 79 ? -0.053 -4.265 7.001 1.00 98.31 79 SER A N 1
ATOM 569 C CA . SER A 1 79 ? -1.104 -4.320 5.987 1.00 98.31 79 SER A CA 1
ATOM 570 C C . SER A 1 79 ? -2.361 -5.003 6.529 1.00 98.31 79 SER A C 1
ATOM 572 O O . SER A 1 79 ? -2.247 -5.834 7.432 1.00 98.31 79 SER A O 1
ATOM 574 N N . GLY A 1 80 ? -3.533 -4.664 5.992 1.00 97.94 80 GLY A N 1
ATOM 575 C CA . GLY A 1 80 ? -4.690 -5.559 6.020 1.00 97.94 80 GLY A CA 1
ATOM 576 C C . GLY A 1 80 ? -4.453 -6.751 5.092 1.00 97.94 80 GLY A C 1
ATOM 577 O O . GLY A 1 80 ? -3.717 -6.641 4.103 1.00 97.94 80 GLY A O 1
ATOM 578 N N . VAL A 1 81 ? -5.017 -7.906 5.430 1.00 98.25 81 VAL A N 1
ATOM 579 C CA . VAL A 1 81 ? -4.897 -9.134 4.625 1.00 98.25 81 VAL A CA 1
ATOM 580 C C . VAL A 1 81 ? -6.233 -9.693 4.149 1.00 98.25 81 VAL A C 1
ATOM 582 O O . VAL A 1 81 ? -6.215 -10.712 3.467 1.00 98.25 81 VAL A O 1
ATOM 585 N N . GLY A 1 82 ? -7.344 -9.015 4.442 1.00 97.62 82 GLY A N 1
ATOM 586 C CA . GLY A 1 82 ? -8.681 -9.564 4.229 1.00 97.62 82 GLY A CA 1
ATOM 587 C C . GLY A 1 82 ? -9.002 -10.653 5.252 1.00 97.62 82 GLY A C 1
ATOM 588 O O . GLY A 1 82 ? -8.294 -10.797 6.254 1.00 97.62 82 GLY A O 1
ATOM 589 N N . ASP A 1 83 ? -10.033 -11.447 4.995 1.00 97.88 83 ASP A N 1
ATOM 590 C CA . ASP A 1 83 ? -10.476 -12.520 5.887 1.00 97.88 83 ASP A CA 1
ATOM 591 C C . ASP A 1 83 ? -9.674 -13.804 5.626 1.00 97.88 83 ASP A C 1
ATOM 593 O O . ASP A 1 83 ? -10.065 -14.674 4.838 1.00 97.88 83 ASP A O 1
ATOM 597 N N . VAL A 1 84 ? -8.521 -13.946 6.289 1.00 98.38 84 VAL A N 1
ATOM 598 C CA . VAL A 1 84 ? -7.641 -15.109 6.080 1.00 98.38 84 VAL A CA 1
ATOM 599 C C . VAL A 1 84 ? -8.091 -16.329 6.879 1.00 98.38 84 VAL A C 1
ATOM 601 O O . VAL A 1 84 ? -7.600 -17.446 6.664 1.00 98.38 84 VAL A O 1
ATOM 604 N N . ASN A 1 85 ? -8.996 -16.139 7.837 1.00 97.56 85 ASN A N 1
ATOM 605 C CA . ASN A 1 85 ? -9.479 -17.187 8.726 1.00 97.56 85 ASN A CA 1
ATOM 606 C C . ASN A 1 85 ? -10.899 -17.686 8.363 1.00 97.56 85 ASN A C 1
ATOM 608 O O . ASN A 1 85 ? -11.314 -18.752 8.831 1.00 97.56 85 ASN A O 1
ATOM 612 N N . GLY A 1 86 ? -11.588 -17.008 7.447 1.00 96.75 86 GLY A N 1
ATOM 613 C CA . GLY A 1 86 ? -12.895 -17.364 6.906 1.00 96.75 86 GLY A CA 1
ATOM 614 C C . GLY A 1 86 ? -14.077 -17.046 7.830 1.00 96.75 86 GLY A C 1
ATOM 615 O O . GLY A 1 86 ? -15.096 -17.747 7.736 1.00 96.75 86 GLY A O 1
ATOM 616 N N . ASP A 1 87 ? -13.950 -16.098 8.765 1.00 95.69 87 ASP A N 1
ATOM 617 C CA . ASP A 1 87 ? -15.022 -15.712 9.697 1.00 95.69 87 ASP A CA 1
ATOM 618 C C . ASP A 1 87 ? -15.833 -14.477 9.272 1.00 95.69 87 ASP A C 1
ATOM 620 O O . ASP A 1 87 ? -16.874 -14.191 9.878 1.00 95.69 87 ASP A O 1
ATOM 624 N N . GLY A 1 88 ? -15.447 -13.851 8.163 1.00 95.12 88 GLY A N 1
ATOM 625 C CA . GLY A 1 88 ? -16.084 -12.693 7.553 1.00 95.12 88 GLY A CA 1
ATOM 626 C C . GLY A 1 88 ? -15.663 -11.353 8.149 1.00 95.12 88 GLY A C 1
ATOM 627 O O . GLY A 1 88 ? -16.394 -10.386 7.938 1.00 95.12 88 GLY A O 1
ATOM 628 N N . ILE A 1 89 ? -14.568 -11.305 8.909 1.00 96.19 89 ILE A N 1
ATOM 629 C CA . ILE A 1 89 ? -13.977 -10.084 9.469 1.00 96.19 89 ILE A CA 1
ATOM 630 C C . ILE A 1 89 ? -12.550 -9.962 8.936 1.00 96.19 89 ILE A C 1
ATOM 632 O O . ILE A 1 89 ? -11.841 -10.962 8.823 1.00 96.19 89 ILE A O 1
ATOM 636 N N . ASP A 1 90 ? -12.127 -8.745 8.602 1.00 97.88 90 ASP A N 1
ATOM 637 C CA . ASP A 1 90 ? -10.803 -8.543 8.031 1.00 97.88 90 ASP A CA 1
ATOM 638 C C . ASP A 1 90 ? -9.696 -8.714 9.081 1.00 97.88 90 ASP A C 1
ATOM 640 O O . ASP A 1 90 ? -9.801 -8.325 10.248 1.00 97.88 90 ASP A O 1
ATOM 644 N N . ASP A 1 91 ? -8.587 -9.301 8.638 1.00 98.38 91 ASP A N 1
ATOM 645 C CA . ASP A 1 91 ? -7.426 -9.608 9.455 1.00 98.38 91 ASP A CA 1
ATOM 646 C C . ASP A 1 91 ? -6.236 -8.698 9.097 1.00 98.38 91 ASP A C 1
ATOM 648 O O . ASP A 1 91 ? -6.157 -8.047 8.050 1.00 98.38 91 ASP A O 1
ATOM 652 N N . LEU A 1 92 ? -5.234 -8.676 9.976 1.00 97.50 92 LEU A N 1
ATOM 653 C CA . LEU A 1 92 ? -4.062 -7.805 9.872 1.00 97.50 92 LEU A CA 1
ATOM 654 C C . LEU A 1 92 ? -2.771 -8.607 9.804 1.00 97.50 92 LEU A C 1
ATOM 656 O O . LEU A 1 92 ? -2.638 -9.636 10.462 1.00 97.50 92 LEU A O 1
ATOM 660 N N . ILE A 1 93 ? -1.751 -8.071 9.132 1.00 98.19 93 ILE A N 1
ATOM 661 C CA . ILE A 1 93 ? -0.383 -8.595 9.181 1.00 98.19 93 ILE A CA 1
ATOM 662 C C . ILE A 1 93 ? 0.642 -7.527 9.570 1.00 98.19 93 ILE A C 1
ATOM 664 O O . ILE A 1 93 ? 0.636 -6.394 9.088 1.00 98.19 93 ILE A O 1
ATOM 668 N N . ILE A 1 94 ? 1.575 -7.922 10.438 1.00 96.38 94 ILE A N 1
ATOM 669 C CA . ILE A 1 94 ? 2.686 -7.097 10.910 1.00 96.38 94 ILE A CA 1
ATOM 670 C C . ILE A 1 94 ? 4.003 -7.817 10.625 1.00 96.38 94 ILE A C 1
ATOM 672 O O . ILE A 1 94 ? 4.287 -8.867 11.203 1.00 96.38 94 ILE A O 1
ATOM 676 N N . GLY A 1 95 ? 4.830 -7.237 9.759 1.00 94.56 95 GLY A N 1
ATOM 677 C CA . GLY A 1 95 ? 6.169 -7.705 9.417 1.00 94.56 95 GLY A CA 1
ATOM 678 C C . GLY A 1 95 ? 7.250 -7.139 10.343 1.00 94.56 95 GLY A C 1
ATOM 679 O O . GLY A 1 95 ? 7.318 -5.933 10.587 1.00 94.56 95 GLY A O 1
ATOM 680 N N . ILE A 1 96 ? 8.118 -8.020 10.849 1.00 90.81 96 ILE A N 1
ATOM 681 C CA . ILE A 1 96 ? 9.263 -7.718 11.720 1.00 90.81 96 ILE A CA 1
ATOM 682 C C . ILE A 1 96 ? 10.521 -8.392 11.122 1.00 90.81 96 ILE A C 1
ATOM 684 O O . ILE A 1 96 ? 10.958 -9.452 11.589 1.00 90.81 96 ILE A O 1
ATOM 688 N N . PRO A 1 97 ? 11.137 -7.797 10.082 1.00 87.69 97 PRO A N 1
ATOM 689 C CA . PRO A 1 97 ? 12.175 -8.411 9.252 1.00 87.69 97 PRO A CA 1
ATOM 690 C C . PRO A 1 97 ? 13.440 -8.799 10.006 1.00 87.69 97 PRO A C 1
ATOM 692 O O . PRO A 1 97 ? 14.128 -9.729 9.604 1.00 87.69 97 PRO A O 1
ATOM 695 N N . GLY A 1 98 ? 13.765 -8.127 11.107 1.00 81.12 98 GLY A N 1
ATOM 696 C CA . GLY A 1 98 ? 14.906 -8.530 11.921 1.00 81.12 98 GLY A CA 1
ATOM 697 C C . GLY A 1 98 ? 14.512 -9.155 13.255 1.00 81.12 98 GLY A C 1
ATOM 698 O O . GLY A 1 98 ? 15.286 -9.071 14.205 1.00 81.12 98 GLY A O 1
ATOM 699 N N . ALA A 1 99 ? 13.330 -9.767 13.349 1.00 81.00 99 ALA A N 1
ATOM 700 C CA . ALA A 1 99 ? 13.048 -10.733 14.403 1.00 81.00 99 ALA A CA 1
ATOM 701 C C . ALA A 1 99 ? 13.987 -11.946 14.275 1.00 81.00 99 ALA A C 1
ATOM 703 O O . ALA A 1 99 ? 14.256 -12.442 13.177 1.00 81.00 99 ALA A O 1
ATOM 704 N N . ASP A 1 100 ? 14.487 -12.438 15.408 1.00 74.38 100 ASP A N 1
ATOM 705 C CA . ASP A 1 100 ? 15.235 -13.693 15.457 1.00 74.38 100 ASP A CA 1
ATOM 706 C C . ASP A 1 100 ? 14.276 -14.840 15.795 1.00 74.38 100 ASP A C 1
ATOM 708 O O . ASP A 1 100 ? 13.974 -15.093 16.962 1.00 74.38 100 ASP A O 1
ATOM 712 N N . SER A 1 101 ? 13.784 -15.540 14.768 1.00 65.69 101 SER A N 1
ATOM 713 C CA . SER A 1 101 ? 12.919 -16.718 14.928 1.00 65.69 101 SER A CA 1
ATOM 714 C C . SER A 1 101 ? 13.698 -18.008 15.246 1.00 65.69 101 SER A C 1
ATOM 716 O O . SER A 1 101 ? 13.170 -19.108 15.095 1.00 65.69 101 SER A O 1
ATOM 718 N N . GLY A 1 102 ? 14.944 -17.893 15.726 1.00 61.66 102 GLY A N 1
ATOM 719 C CA . GLY A 1 102 ? 15.820 -19.018 16.073 1.00 61.66 102 GLY A CA 1
ATOM 720 C C . GLY A 1 102 ? 16.873 -19.342 15.011 1.00 61.66 102 GLY A C 1
ATOM 721 O O . GLY A 1 102 ? 17.679 -20.248 15.226 1.00 61.66 102 GLY A O 1
ATOM 722 N N . ASN A 1 103 ? 16.892 -18.585 13.910 1.00 63.53 103 ASN A N 1
ATOM 723 C CA . ASN A 1 103 ? 17.798 -18.753 12.775 1.00 63.53 103 ASN A CA 1
ATOM 724 C C . ASN A 1 103 ? 18.580 -17.471 12.427 1.00 63.53 103 ASN A C 1
ATOM 726 O O . ASN A 1 103 ? 19.087 -17.371 11.323 1.00 63.53 103 ASN A O 1
ATOM 730 N N . GLY A 1 104 ? 18.747 -16.511 13.343 1.00 65.88 104 GLY A N 1
ATOM 731 C CA . GLY A 1 104 ? 19.660 -15.376 13.161 1.00 65.88 104 GLY A CA 1
ATOM 732 C C . GLY A 1 104 ? 19.137 -14.301 12.206 1.00 65.88 104 GLY A C 1
ATOM 733 O O . GLY A 1 104 ? 19.624 -14.176 11.085 1.00 65.88 104 GLY A O 1
ATOM 734 N N . PHE A 1 105 ? 18.191 -13.485 12.683 1.00 78.12 105 PHE A N 1
ATOM 735 C CA . PHE A 1 105 ? 17.557 -12.397 11.912 1.00 78.12 105 PHE A CA 1
ATOM 736 C C . PHE A 1 105 ? 16.892 -12.882 10.615 1.00 78.12 105 PHE A C 1
ATOM 738 O O . PHE A 1 105 ? 16.960 -12.233 9.576 1.00 78.12 105 PHE A O 1
ATOM 745 N N . SER A 1 106 ? 16.278 -14.060 10.671 1.00 84.75 106 SER A N 1
ATOM 746 C CA . SER A 1 106 ? 15.470 -14.625 9.589 1.00 84.75 106 SER A CA 1
ATOM 747 C C . SER A 1 106 ? 14.205 -13.820 9.293 1.00 84.75 106 SER A C 1
ATOM 749 O O . SER A 1 106 ? 13.652 -13.928 8.200 1.00 84.75 106 SER A O 1
ATOM 751 N N . GLY A 1 107 ? 13.772 -12.998 10.250 1.00 90.56 107 GLY A N 1
ATOM 752 C CA . GLY A 1 107 ? 12.538 -12.238 10.177 1.00 90.56 107 GLY A CA 1
ATOM 753 C C . GLY A 1 107 ? 11.324 -13.057 10.600 1.00 90.56 107 GLY A C 1
ATOM 754 O O . GLY A 1 107 ? 11.338 -14.293 10.628 1.00 90.56 107 GLY A O 1
ATOM 755 N N . ALA A 1 108 ? 10.276 -12.349 10.995 1.00 92.00 108 ALA A N 1
ATOM 756 C CA . ALA A 1 108 ? 8.985 -12.917 11.337 1.00 92.00 108 ALA A CA 1
ATOM 757 C C . ALA A 1 108 ? 7.880 -11.974 10.872 1.00 92.00 108 ALA A C 1
ATOM 759 O O . ALA A 1 108 ? 8.098 -10.776 10.712 1.00 92.00 108 ALA A O 1
ATOM 760 N N . SER A 1 109 ? 6.688 -12.512 10.675 1.00 95.06 109 SER A N 1
ATOM 761 C CA . SER A 1 109 ? 5.461 -11.730 10.546 1.00 95.06 109 SER A CA 1
ATOM 762 C C . SER A 1 109 ? 4.420 -12.281 11.510 1.00 95.06 109 SER A C 1
ATOM 764 O O . SER A 1 109 ? 4.567 -13.393 12.015 1.00 95.06 109 SER A O 1
ATOM 766 N N . TYR A 1 110 ? 3.393 -11.505 11.808 1.00 96.31 110 TYR A N 1
ATOM 767 C CA . TYR A 1 110 ? 2.334 -11.899 12.726 1.00 96.31 110 TYR A CA 1
ATOM 768 C C . TYR A 1 110 ? 1.007 -11.525 12.107 1.00 96.31 110 TYR A C 1
ATOM 770 O O . TYR A 1 110 ? 0.825 -10.366 11.746 1.00 96.31 110 TYR A O 1
ATOM 778 N N . VAL A 1 111 ? 0.124 -12.508 11.985 1.00 98.00 111 VAL A N 1
ATOM 779 C CA . VAL A 1 111 ? -1.259 -12.295 11.583 1.00 98.00 111 VAL A CA 1
ATOM 780 C C . VAL A 1 111 ? -2.083 -12.129 12.848 1.00 98.00 111 VAL A C 1
ATOM 782 O O . VAL A 1 111 ? -1.953 -12.945 13.760 1.00 98.00 111 VAL A O 1
ATOM 785 N N . VAL A 1 112 ? -2.882 -11.075 12.919 1.00 97.81 112 VAL A N 1
ATOM 786 C CA . VAL A 1 112 ? -3.818 -10.798 14.011 1.00 97.81 112 VAL A CA 1
ATOM 787 C C . VAL A 1 112 ? -5.213 -10.906 13.433 1.00 97.81 112 VAL A C 1
ATOM 789 O O . VAL A 1 112 ? -5.488 -10.230 12.446 1.00 97.81 112 VAL A O 1
ATOM 792 N N . PHE A 1 113 ? -6.056 -11.741 14.040 1.00 97.69 113 PHE A N 1
ATOM 793 C CA . PHE A 1 113 ? -7.425 -11.874 13.558 1.00 97.69 113 PHE A CA 1
ATOM 794 C C . PHE A 1 113 ? -8.300 -10.714 14.026 1.00 97.69 113 PHE A C 1
ATOM 796 O O . PHE A 1 113 ? -8.178 -10.288 15.185 1.00 97.69 113 PHE A O 1
ATOM 803 N N . GLY A 1 114 ? -9.159 -10.228 13.133 1.00 96.62 114 GLY A N 1
ATOM 804 C CA . GLY A 1 114 ? -10.228 -9.292 13.447 1.00 96.62 114 GLY A CA 1
ATOM 805 C C . GLY A 1 114 ? -11.223 -9.887 14.446 1.00 96.62 114 GLY A C 1
ATOM 806 O O . GLY A 1 114 ? -11.214 -11.085 14.748 1.00 96.62 114 GLY A O 1
ATOM 807 N N . SER A 1 115 ? -12.047 -9.044 15.072 1.00 93.12 115 SER A N 1
ATOM 808 C CA . SER A 1 115 ? -13.032 -9.520 16.050 1.00 93.12 115 SER A CA 1
ATOM 809 C C . SER A 1 115 ? -14.159 -8.530 16.311 1.00 93.12 115 SER A C 1
ATOM 811 O O . SER A 1 115 ? -13.968 -7.517 16.987 1.00 93.12 115 SER A O 1
ATOM 813 N N . SER A 1 116 ? -15.387 -8.961 16.008 1.00 85.12 116 SER A N 1
ATOM 814 C CA . SER A 1 116 ? -16.621 -8.260 16.392 1.00 85.12 116 SER A CA 1
ATOM 815 C C . SER A 1 116 ? -16.901 -8.271 17.899 1.00 85.12 116 SER A C 1
ATOM 817 O O . SER A 1 116 ? -17.851 -7.660 18.387 1.00 85.12 116 SER A O 1
ATOM 819 N N . GLY A 1 117 ? -16.133 -9.052 18.665 1.00 73.62 117 GLY A N 1
ATOM 820 C CA . GLY A 1 117 ? -16.188 -9.084 20.126 1.00 73.62 117 GLY A CA 1
ATOM 821 C C . GLY A 1 117 ? -15.313 -8.020 20.793 1.00 73.62 117 GLY A C 1
ATOM 822 O O . GLY A 1 117 ? -15.325 -7.935 22.025 1.00 73.62 117 GLY A O 1
ATOM 823 N N . GLY A 1 118 ? -14.560 -7.249 20.000 1.00 73.88 118 GLY A N 1
ATOM 824 C CA . GLY A 1 118 ? -13.558 -6.283 20.436 1.00 73.88 118 GLY A CA 1
ATOM 825 C C . GLY A 1 118 ? -12.210 -6.932 20.773 1.00 73.88 118 GLY A C 1
ATOM 826 O O . GLY A 1 118 ? -12.144 -8.000 21.387 1.00 73.88 118 GLY A O 1
ATOM 827 N N . LEU A 1 119 ? -11.116 -6.258 20.405 1.00 77.88 119 LEU A N 1
ATOM 828 C CA . LEU A 1 119 ? -9.730 -6.686 20.674 1.00 77.88 119 LEU A CA 1
ATOM 829 C C . LEU A 1 119 ? -9.133 -6.059 21.952 1.00 77.88 119 LEU A C 1
ATOM 831 O O . LEU A 1 119 ? -8.006 -6.363 22.345 1.00 77.88 119 LEU A O 1
ATOM 835 N N . GLY A 1 120 ? -9.917 -5.236 22.658 1.00 86.69 120 GLY A N 1
ATOM 836 C CA . GLY A 1 120 ? -9.457 -4.457 23.808 1.00 86.69 120 GLY A CA 1
ATOM 837 C C . GLY A 1 120 ? -8.488 -3.333 23.407 1.00 86.69 120 GLY A C 1
ATOM 838 O O . GLY A 1 120 ? -8.197 -3.160 22.232 1.00 86.69 120 GLY A O 1
ATOM 839 N N . PRO A 1 121 ? -7.966 -2.549 24.368 1.00 90.00 121 PRO A N 1
ATOM 840 C CA . PRO A 1 121 ? -7.104 -1.397 24.072 1.00 90.00 121 PRO A CA 1
ATOM 841 C C . PRO A 1 121 ? -5.693 -1.774 23.602 1.00 90.00 121 PRO A C 1
ATOM 843 O O . PRO A 1 121 ? -4.976 -0.934 23.054 1.00 90.00 121 PRO A O 1
ATOM 846 N N . SER A 1 122 ? -5.246 -3.007 23.863 1.00 93.69 122 SER A N 1
ATOM 847 C CA . SER A 1 122 ? -3.918 -3.453 23.457 1.00 93.69 122 SER A CA 1
ATOM 848 C C . SER A 1 122 ? -3.811 -4.962 23.252 1.00 93.69 122 SER A C 1
ATOM 850 O O . SER A 1 122 ? -4.431 -5.754 23.965 1.00 93.69 122 SER A O 1
ATOM 852 N N . LEU A 1 123 ? -2.940 -5.346 22.319 1.00 93.44 123 LEU A N 1
ATOM 853 C CA . LEU A 1 123 ? -2.603 -6.720 21.967 1.00 93.44 123 LEU A CA 1
ATOM 854 C C . LEU A 1 123 ? -1.085 -6.926 22.023 1.00 93.44 123 LEU A C 1
ATOM 856 O O . LEU A 1 123 ? -0.308 -6.114 21.526 1.00 93.44 123 LEU A O 1
ATOM 860 N N . GLU A 1 124 ? -0.652 -8.047 22.589 1.00 92.50 124 GLU A N 1
ATOM 861 C CA . GLU A 1 124 ? 0.750 -8.464 22.585 1.00 92.50 124 GLU A CA 1
ATOM 862 C C . GLU A 1 124 ? 0.951 -9.535 21.513 1.00 92.50 124 GLU A C 1
ATOM 864 O O . GLU A 1 124 ? 0.354 -10.601 21.603 1.00 92.50 124 GLU A O 1
ATOM 869 N N . LEU A 1 125 ? 1.853 -9.349 20.545 1.00 91.94 125 LEU A N 1
ATOM 870 C CA . LEU A 1 125 ? 2.067 -10.368 19.496 1.00 91.94 125 LEU A CA 1
ATOM 871 C C . LEU A 1 125 ? 2.522 -11.734 20.047 1.00 91.94 125 LEU A C 1
ATOM 873 O O . LEU A 1 125 ? 2.398 -12.763 19.388 1.00 91.94 125 LEU A O 1
ATOM 877 N N . SER A 1 126 ? 3.053 -11.760 21.271 1.00 90.50 126 SER A N 1
ATOM 878 C CA . SER A 1 126 ? 3.424 -12.999 21.964 1.00 90.50 126 SER A CA 1
ATOM 879 C C . SER A 1 126 ? 2.238 -13.788 22.538 1.00 90.50 126 SER A C 1
ATOM 881 O O . SER A 1 126 ? 2.436 -14.934 22.945 1.00 90.50 126 SER A O 1
ATOM 883 N N . SER A 1 127 ? 1.034 -13.204 22.588 1.00 92.75 127 SER A N 1
ATOM 884 C CA . SER A 1 127 ? -0.191 -13.872 23.049 1.00 92.75 127 SER A CA 1
ATOM 885 C C . SER A 1 127 ? -0.969 -14.571 21.934 1.00 92.75 127 SER A C 1
ATOM 887 O O . SER A 1 127 ? -1.999 -15.177 22.227 1.00 92.75 127 SER A O 1
ATOM 889 N N . LEU A 1 128 ? -0.492 -14.500 20.688 1.00 94.56 128 LEU A N 1
ATOM 890 C CA . LEU A 1 128 ? -1.112 -15.179 19.557 1.00 94.56 128 LEU A CA 1
ATOM 891 C C . LEU A 1 128 ? -1.001 -16.700 19.702 1.00 94.56 128 LEU A C 1
ATOM 893 O O . LEU A 1 128 ? 0.094 -17.235 19.912 1.00 94.56 128 LEU A O 1
ATOM 897 N N . ASP A 1 129 ? -2.132 -17.398 19.609 1.00 95.50 129 ASP A N 1
ATOM 898 C CA . ASP A 1 129 ? -2.219 -18.832 19.907 1.00 95.50 129 ASP A CA 1
ATOM 899 C C . ASP A 1 129 ? -2.893 -19.688 18.820 1.00 95.50 129 ASP A C 1
ATOM 901 O O . ASP A 1 129 ? -3.018 -20.906 18.982 1.00 95.50 129 ASP A O 1
ATOM 905 N N . GLY A 1 130 ? -3.254 -19.073 17.694 1.00 96.00 130 GLY A N 1
ATOM 906 C CA . GLY A 1 130 ? -3.989 -19.681 16.586 1.00 96.00 130 GLY A CA 1
ATOM 907 C C . GLY A 1 130 ? -5.494 -19.409 16.623 1.00 96.00 130 GLY A C 1
ATOM 908 O O . GLY A 1 130 ? -6.157 -19.627 15.615 1.00 96.00 130 GLY A O 1
ATOM 909 N N . SER A 1 131 ? -6.043 -18.925 17.745 1.00 94.06 131 SER A N 1
ATOM 910 C CA . SER A 1 131 ? -7.458 -18.524 17.852 1.00 94.06 131 SER A CA 1
ATOM 911 C C . SER A 1 131 ? -7.701 -17.024 17.685 1.00 94.06 131 SER A C 1
ATOM 913 O O . SER A 1 131 ? -8.826 -16.618 17.434 1.00 94.06 131 SER A O 1
ATOM 915 N N . ASN A 1 132 ? -6.656 -16.214 17.830 1.00 94.25 132 ASN A N 1
ATOM 916 C CA . ASN A 1 132 ? -6.670 -14.750 17.736 1.00 94.25 132 ASN A CA 1
ATOM 917 C C . ASN A 1 132 ? -5.595 -14.224 16.766 1.00 94.25 132 ASN A C 1
ATOM 919 O O . ASN A 1 132 ? -5.212 -13.057 16.821 1.00 94.25 132 ASN A O 1
ATOM 923 N N . GLY A 1 133 ? -5.051 -15.116 15.938 1.00 96.81 133 GLY A N 1
ATOM 924 C CA . GLY A 1 133 ? -3.913 -14.869 15.067 1.00 96.81 133 GLY A CA 1
ATOM 925 C C . GLY A 1 133 ? -2.767 -15.853 15.302 1.00 96.81 133 GLY A C 1
ATOM 926 O O . GLY A 1 133 ? -2.832 -16.739 16.159 1.00 96.81 133 GLY A O 1
ATOM 927 N N . PHE A 1 134 ? -1.694 -15.714 14.529 1.00 97.56 134 PHE A N 1
ATOM 928 C CA . PHE A 1 134 ? -0.551 -16.628 14.542 1.00 97.56 134 PHE A CA 1
ATOM 929 C C . PHE A 1 134 ? 0.744 -15.961 14.068 1.00 97.56 134 PHE A C 1
ATOM 931 O O . PHE A 1 134 ? 0.744 -14.945 13.377 1.00 97.56 134 PHE A O 1
ATOM 938 N N . ALA A 1 135 ? 1.885 -16.554 14.423 1.00 96.25 135 ALA A N 1
ATOM 939 C CA . ALA A 1 135 ? 3.195 -16.100 13.959 1.00 96.25 135 ALA A CA 1
ATOM 940 C C . ALA A 1 135 ? 3.637 -16.819 12.673 1.00 96.25 135 ALA A C 1
ATOM 942 O O . ALA A 1 135 ? 3.605 -18.044 12.592 1.00 96.25 135 ALA A O 1
ATOM 943 N N . ILE A 1 136 ? 4.167 -16.081 11.707 1.00 96.31 136 ILE A N 1
ATOM 944 C CA . ILE A 1 136 ? 4.835 -16.593 10.508 1.00 96.31 136 ILE A CA 1
ATOM 945 C C . ILE A 1 136 ? 6.342 -16.444 10.697 1.00 96.31 136 ILE A C 1
ATOM 947 O O . ILE A 1 136 ? 6.849 -15.351 10.952 1.00 96.31 136 ILE A O 1
ATOM 951 N N . LYS A 1 137 ? 7.089 -17.538 10.570 1.00 94.81 137 LYS A N 1
ATOM 952 C CA . LYS A 1 137 ? 8.534 -17.548 10.825 1.00 94.81 137 LYS A CA 1
ATOM 953 C C . LYS A 1 137 ? 9.341 -17.638 9.537 1.00 94.81 137 LYS A C 1
ATOM 955 O O . LYS A 1 137 ? 9.112 -18.523 8.711 1.00 94.81 137 LYS A O 1
ATOM 960 N N . GLY A 1 138 ? 10.325 -16.744 9.421 1.00 92.94 138 GLY A N 1
ATOM 961 C CA . GLY A 1 138 ? 11.309 -16.729 8.343 1.00 92.94 138 GLY A CA 1
ATOM 962 C C . GLY A 1 138 ? 12.166 -17.994 8.286 1.00 92.94 138 GLY A C 1
ATOM 963 O O . GLY A 1 138 ? 12.336 -18.695 9.286 1.00 92.94 138 GLY A O 1
ATOM 964 N N . VAL A 1 139 ? 12.716 -18.271 7.102 1.00 91.81 139 VAL A N 1
ATOM 965 C CA . VAL A 1 139 ? 13.402 -19.532 6.783 1.00 91.81 139 VAL A CA 1
ATOM 966 C C . VAL A 1 139 ? 14.872 -19.515 7.213 1.00 91.81 139 VAL A C 1
ATOM 968 O O . VAL A 1 139 ? 15.263 -20.258 8.116 1.00 91.81 139 VAL A O 1
ATOM 971 N N . GLY A 1 140 ? 15.695 -18.696 6.560 1.00 89.62 140 GLY A N 1
ATOM 972 C CA . GLY A 1 140 ? 17.144 -18.632 6.719 1.00 89.62 140 GLY A CA 1
ATOM 973 C C . GLY A 1 140 ? 17.625 -17.340 7.374 1.00 89.62 140 GLY A C 1
ATOM 974 O O . GLY A 1 140 ? 16.911 -16.345 7.448 1.00 89.62 140 GLY A O 1
ATOM 975 N N . ALA A 1 141 ? 18.856 -17.366 7.884 1.00 89.88 141 ALA A N 1
ATOM 976 C CA . ALA A 1 141 ? 19.484 -16.213 8.522 1.00 89.88 141 ALA A CA 1
ATOM 977 C C . ALA A 1 141 ? 19.605 -15.031 7.555 1.00 89.88 141 ALA A C 1
ATOM 979 O O . ALA A 1 141 ? 20.120 -15.205 6.455 1.00 89.88 141 ALA A O 1
ATOM 980 N N . PHE A 1 142 ? 19.240 -13.827 8.004 1.00 88.88 142 PHE A N 1
ATOM 981 C CA . PHE A 1 142 ? 19.299 -12.591 7.212 1.00 88.88 142 PHE A CA 1
ATOM 982 C C . PHE A 1 142 ? 18.429 -12.576 5.944 1.00 88.88 142 PHE A C 1
ATOM 984 O O . PHE A 1 142 ? 18.611 -11.694 5.105 1.00 88.88 142 PHE A O 1
ATOM 991 N N . ASP A 1 143 ? 17.452 -13.479 5.823 1.00 92.69 143 ASP A N 1
ATOM 992 C CA . ASP A 1 143 ? 16.477 -13.456 4.724 1.00 92.69 143 ASP A CA 1
ATOM 993 C C . ASP A 1 143 ? 15.557 -12.221 4.793 1.00 92.69 143 ASP A C 1
ATOM 995 O O . ASP A 1 143 ? 15.028 -11.775 3.772 1.00 92.69 143 ASP A O 1
ATOM 999 N N . ASN A 1 144 ? 15.423 -11.625 5.986 1.00 92.06 144 ASN A N 1
ATOM 1000 C CA . ASN A 1 144 ? 14.578 -10.466 6.282 1.00 92.06 144 ASN A CA 1
ATOM 1001 C C . ASN A 1 144 ? 13.098 -10.691 5.928 1.00 92.06 144 ASN A C 1
ATOM 1003 O O . ASN A 1 144 ? 12.449 -9.793 5.391 1.00 92.06 144 ASN A O 1
ATOM 1007 N N . ALA A 1 145 ? 12.562 -11.885 6.206 1.00 95.00 145 ALA A N 1
ATOM 1008 C CA . ALA A 1 145 ? 11.151 -12.174 5.968 1.00 95.00 145 ALA A CA 1
ATOM 1009 C C . ALA A 1 145 ? 10.256 -11.228 6.786 1.00 95.00 145 ALA A C 1
ATOM 1011 O O . ALA A 1 145 ? 10.427 -11.094 7.998 1.00 95.00 145 ALA A O 1
ATOM 1012 N N . GLY A 1 146 ? 9.300 -10.580 6.124 1.00 94.56 146 GLY A N 1
ATOM 1013 C CA . GLY A 1 146 ? 8.457 -9.546 6.724 1.00 94.56 146 GLY A CA 1
ATOM 1014 C C . GLY A 1 146 ? 8.973 -8.126 6.498 1.00 94.56 146 GLY A C 1
ATOM 1015 O O . GLY A 1 146 ? 8.493 -7.208 7.154 1.00 94.56 146 GLY A O 1
ATOM 1016 N N . ILE A 1 147 ? 9.933 -7.915 5.584 1.00 94.38 147 ILE A N 1
ATOM 1017 C CA . ILE A 1 147 ? 10.321 -6.554 5.162 1.00 94.38 147 ILE A CA 1
ATOM 1018 C C . ILE A 1 147 ? 9.142 -5.815 4.518 1.00 94.38 147 ILE A C 1
ATOM 1020 O O . ILE A 1 147 ? 9.048 -4.597 4.616 1.00 94.38 147 ILE A O 1
ATOM 1024 N N . ALA A 1 148 ? 8.278 -6.582 3.854 1.00 97.25 148 ALA A N 1
ATOM 1025 C CA . ALA A 1 148 ? 7.066 -6.165 3.185 1.00 97.25 148 ALA A CA 1
ATOM 1026 C C . ALA A 1 148 ? 6.041 -7.288 3.360 1.00 97.25 148 ALA A C 1
ATOM 1028 O O . ALA A 1 148 ? 6.395 -8.472 3.323 1.00 97.25 148 ALA A O 1
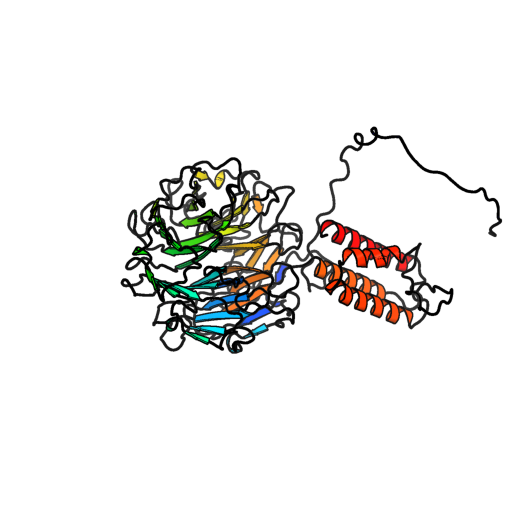ATOM 1029 N N . VAL A 1 149 ? 4.794 -6.907 3.596 1.00 98.44 149 VAL A N 1
ATOM 1030 C CA . VAL A 1 149 ? 3.663 -7.802 3.846 1.00 98.44 149 VAL A CA 1
ATOM 1031 C C . VAL A 1 149 ? 2.425 -7.188 3.205 1.00 98.44 149 VAL A C 1
ATOM 1033 O O . VAL A 1 149 ? 2.329 -5.963 3.159 1.00 98.44 149 VAL A O 1
ATOM 1036 N N . SER A 1 150 ? 1.516 -8.010 2.688 1.00 98.62 150 SER A N 1
ATOM 1037 C CA . SER A 1 150 ? 0.256 -7.536 2.102 1.00 98.62 150 SER A CA 1
ATOM 1038 C C . SER A 1 150 ? -0.757 -8.674 1.983 1.00 98.62 150 SER A C 1
ATOM 1040 O O . SER A 1 150 ? -0.352 -9.834 1.854 1.00 98.62 150 SER A O 1
ATOM 1042 N N . GLY A 1 151 ? -2.049 -8.349 2.001 1.00 98.38 151 GLY A N 1
ATOM 1043 C CA . GLY A 1 151 ? -3.079 -9.217 1.434 1.00 98.38 151 GLY A CA 1
ATOM 1044 C C . GLY A 1 151 ? -2.920 -9.325 -0.080 1.00 98.38 151 GLY A C 1
ATOM 1045 O O . GLY A 1 151 ? -2.513 -8.370 -0.746 1.00 98.38 151 GLY A O 1
ATOM 1046 N N . VAL A 1 152 ? -3.215 -10.498 -0.630 1.00 98.44 152 VAL A N 1
ATOM 1047 C CA . VAL A 1 152 ? -3.243 -10.727 -2.084 1.00 98.44 152 VAL A CA 1
ATOM 1048 C C . VAL A 1 152 ? -4.618 -11.171 -2.577 1.00 98.44 152 VAL A C 1
ATOM 1050 O O . VAL A 1 152 ? -4.757 -11.460 -3.761 1.00 98.44 152 VAL A O 1
ATOM 1053 N N . GLY A 1 153 ? -5.621 -11.178 -1.693 1.00 97.75 153 GLY A N 1
ATOM 1054 C CA . GLY A 1 153 ? -6.946 -11.733 -1.958 1.00 97.75 153 GLY A CA 1
ATOM 1055 C C . GLY A 1 153 ? -6.890 -13.245 -2.178 1.00 97.75 153 GLY A C 1
ATOM 1056 O O . GLY A 1 153 ? -5.862 -13.877 -1.945 1.00 97.75 153 GLY A O 1
ATOM 1057 N N . ASP A 1 154 ? -7.982 -13.831 -2.654 1.00 97.88 154 ASP A N 1
ATOM 1058 C CA . ASP A 1 154 ? -8.045 -15.262 -2.979 1.00 97.88 154 ASP A CA 1
ATOM 1059 C C . ASP A 1 154 ? -7.291 -15.595 -4.287 1.00 97.88 154 ASP A C 1
ATOM 1061 O O . ASP A 1 154 ? -7.842 -15.516 -5.394 1.00 97.88 154 ASP A O 1
ATOM 1065 N N . VAL A 1 155 ? -6.009 -15.964 -4.181 1.00 98.44 155 VAL A N 1
ATOM 1066 C CA . VAL A 1 155 ? -5.181 -16.314 -5.352 1.00 98.44 155 VAL A CA 1
ATOM 1067 C C . VAL A 1 155 ? -5.368 -17.770 -5.775 1.00 98.44 155 VAL A C 1
ATOM 1069 O O . VAL A 1 155 ? -4.937 -18.176 -6.862 1.00 98.44 155 VAL A O 1
ATOM 1072 N N . ASN A 1 156 ? -5.972 -18.590 -4.915 1.00 97.81 156 ASN A N 1
ATOM 1073 C CA . ASN A 1 156 ? -6.096 -20.030 -5.106 1.00 97.81 156 ASN A CA 1
ATOM 1074 C C . ASN A 1 156 ? -7.524 -20.471 -5.516 1.00 97.81 156 ASN A C 1
ATOM 1076 O O . ASN A 1 156 ? -7.707 -21.576 -6.040 1.00 97.81 156 ASN A O 1
ATOM 1080 N N . GLY A 1 157 ? -8.507 -19.580 -5.400 1.00 97.00 157 GLY A N 1
ATOM 1081 C CA . GLY A 1 157 ? -9.900 -19.762 -5.792 1.00 97.00 157 GLY A CA 1
ATOM 1082 C C . GLY A 1 157 ? -10.756 -20.531 -4.781 1.00 97.00 157 GLY A C 1
ATOM 1083 O O . GLY A 1 157 ? -11.731 -21.169 -5.205 1.00 97.00 157 GLY A O 1
ATOM 1084 N N . ASP A 1 158 ? -10.391 -20.564 -3.496 1.00 96.50 158 ASP A N 1
ATOM 1085 C CA . ASP A 1 158 ? -11.150 -21.262 -2.447 1.00 96.50 158 ASP A CA 1
ATOM 1086 C C . ASP A 1 158 ? -12.152 -20.378 -1.685 1.00 96.50 158 ASP A C 1
ATOM 1088 O O . ASP A 1 158 ? -12.987 -20.903 -0.937 1.00 96.50 158 ASP A O 1
ATOM 1092 N N . GLY A 1 159 ? -12.156 -19.078 -1.972 1.00 96.12 159 GLY A N 1
ATOM 1093 C CA . GLY A 1 159 ? -13.033 -18.070 -1.393 1.00 96.12 159 GLY A CA 1
ATOM 1094 C C . GLY A 1 159 ? -12.566 -17.519 -0.049 1.00 96.12 159 GLY A C 1
ATOM 1095 O O . GLY A 1 159 ? -13.399 -16.938 0.644 1.00 96.12 159 GLY A O 1
ATOM 1096 N N . ILE A 1 160 ? -11.307 -17.735 0.335 1.00 97.75 160 ILE A N 1
ATOM 1097 C CA . ILE A 1 160 ? -10.683 -17.173 1.538 1.00 97.75 160 ILE A CA 1
ATOM 1098 C C . ILE A 1 160 ? -9.487 -16.327 1.102 1.00 97.75 160 ILE A C 1
ATOM 1100 O O . ILE A 1 160 ? -8.774 -16.692 0.169 1.00 97.75 160 ILE A O 1
ATOM 1104 N N . ASP A 1 161 ? -9.268 -15.190 1.758 1.00 98.44 161 ASP A N 1
ATOM 1105 C CA . ASP A 1 161 ? -8.169 -14.313 1.377 1.00 98.44 161 ASP A CA 1
ATOM 1106 C C . ASP A 1 161 ? -6.806 -14.916 1.741 1.00 98.44 161 ASP A C 1
ATOM 1108 O O . ASP A 1 161 ? -6.605 -15.528 2.795 1.00 98.44 161 ASP A O 1
ATOM 1112 N N . ASP A 1 162 ? -5.842 -14.723 0.843 1.00 98.75 162 ASP A N 1
ATOM 1113 C CA . ASP A 1 162 ? -4.463 -15.157 1.001 1.00 98.75 162 ASP A CA 1
ATOM 1114 C C . ASP A 1 162 ? -3.549 -13.952 1.286 1.00 98.75 162 ASP A C 1
ATOM 1116 O O . ASP A 1 162 ? -3.860 -12.790 1.003 1.00 98.75 162 ASP A O 1
ATOM 1120 N N . LEU A 1 163 ? -2.352 -14.224 1.810 1.00 98.81 163 LEU A N 1
ATOM 1121 C CA . LEU A 1 163 ? -1.368 -13.188 2.143 1.00 98.81 163 LEU A CA 1
ATOM 1122 C C . LEU A 1 163 ? 0.010 -13.482 1.557 1.00 98.81 163 LEU A C 1
ATOM 1124 O O . LEU A 1 163 ? 0.359 -14.631 1.277 1.00 98.81 163 LEU A O 1
ATOM 1128 N N . ILE A 1 164 ? 0.839 -12.444 1.436 1.00 98.88 164 ILE A N 1
ATOM 1129 C CA . ILE A 1 164 ? 2.230 -12.553 0.987 1.00 98.88 164 ILE A CA 1
ATOM 1130 C C . ILE A 1 164 ? 3.216 -11.911 1.970 1.00 98.88 164 ILE A C 1
ATOM 1132 O O . ILE A 1 164 ? 2.993 -10.826 2.509 1.00 98.88 164 ILE A O 1
ATOM 1136 N N . VAL A 1 165 ? 4.358 -12.576 2.163 1.00 98.75 165 VAL A N 1
ATOM 1137 C CA . VAL A 1 165 ? 5.496 -12.102 2.961 1.00 98.75 165 VAL A CA 1
ATOM 1138 C C . VAL A 1 165 ? 6.742 -11.992 2.081 1.00 98.75 165 VAL A C 1
ATOM 1140 O O . VAL A 1 165 ? 7.223 -12.987 1.538 1.00 98.75 165 VAL A O 1
ATOM 1143 N N . GLY A 1 166 ? 7.297 -10.787 1.962 1.00 98.31 166 GLY A N 1
ATOM 1144 C CA . GLY A 1 166 ? 8.538 -10.508 1.237 1.00 98.31 166 GLY A CA 1
ATOM 1145 C C . GLY A 1 166 ? 9.797 -10.810 2.059 1.00 98.31 166 GLY A C 1
ATOM 1146 O O . GLY A 1 166 ? 9.848 -10.540 3.263 1.00 98.31 166 GLY A O 1
ATOM 1147 N N . ALA A 1 167 ? 10.823 -11.362 1.408 1.00 97.38 167 ALA A N 1
ATOM 1148 C CA . ALA A 1 167 ? 12.105 -11.753 1.998 1.00 97.38 167 ALA A CA 1
ATOM 1149 C C . ALA A 1 167 ? 13.277 -11.496 1.015 1.00 97.38 167 ALA A C 1
ATOM 1151 O O . ALA A 1 167 ? 13.814 -12.423 0.401 1.00 97.38 167 ALA A O 1
ATOM 1152 N N . PRO A 1 168 ? 13.710 -10.237 0.834 1.00 96.94 168 PRO A N 1
ATOM 1153 C CA . PRO A 1 168 ? 14.673 -9.836 -0.197 1.00 96.94 168 PRO A CA 1
ATOM 1154 C C . PRO A 1 168 ? 16.106 -10.318 0.058 1.00 96.94 168 PRO A C 1
ATOM 1156 O O . PRO A 1 168 ? 16.968 -10.148 -0.808 1.00 96.94 168 PRO A O 1
ATOM 1159 N N . GLY A 1 169 ? 16.378 -10.876 1.243 1.00 95.75 169 GLY A N 1
ATOM 1160 C CA . GLY A 1 169 ? 17.669 -11.459 1.602 1.00 95.75 169 GLY A CA 1
ATOM 1161 C C . GLY A 1 169 ? 17.856 -12.903 1.135 1.00 95.75 169 GLY A C 1
ATOM 1162 O O . GLY A 1 169 ? 18.971 -13.402 1.219 1.00 95.75 169 GLY A O 1
ATOM 1163 N N . VAL A 1 170 ? 16.807 -13.563 0.628 1.00 96.75 170 VAL A N 1
ATOM 1164 C CA . VAL A 1 170 ? 16.864 -14.976 0.223 1.00 96.75 170 VAL A CA 1
ATOM 1165 C C . VAL A 1 170 ? 17.837 -15.202 -0.942 1.00 96.75 170 VAL A C 1
ATOM 1167 O O . VAL A 1 170 ? 17.837 -14.480 -1.943 1.00 96.75 170 VAL A O 1
ATOM 1170 N N . ASP A 1 171 ? 18.628 -16.270 -0.838 1.00 96.56 171 ASP A N 1
ATOM 1171 C CA . ASP A 1 171 ? 19.731 -16.582 -1.757 1.00 96.56 171 ASP A CA 1
ATOM 1172 C C . ASP A 1 171 ? 19.441 -17.742 -2.744 1.00 96.56 171 ASP A C 1
ATOM 1174 O O . ASP A 1 171 ? 20.375 -18.284 -3.349 1.00 96.56 171 ASP A O 1
ATOM 1178 N N . SER A 1 172 ? 18.176 -18.162 -2.908 1.00 93.56 172 SER A N 1
ATOM 1179 C CA . SER A 1 172 ? 17.776 -19.343 -3.706 1.00 93.56 172 SER A CA 1
ATOM 1180 C C . SER A 1 172 ? 18.374 -19.370 -5.118 1.00 93.56 172 SER A C 1
ATOM 1182 O O . SER A 1 172 ? 18.823 -20.423 -5.572 1.00 93.56 172 SER A O 1
ATOM 1184 N N . ASN A 1 173 ? 18.449 -18.211 -5.783 1.00 96.25 173 ASN A N 1
ATOM 1185 C CA . ASN A 1 173 ? 18.983 -18.061 -7.142 1.00 96.25 173 ASN A CA 1
ATOM 1186 C C . ASN A 1 173 ? 20.246 -17.184 -7.193 1.00 96.25 173 ASN A C 1
ATOM 1188 O O . ASN A 1 173 ? 20.572 -16.563 -8.208 1.00 96.25 173 ASN A O 1
ATOM 1192 N N . GLY A 1 174 ? 21.003 -17.177 -6.095 1.00 96.38 174 GLY A N 1
ATOM 1193 C CA . GLY A 1 174 ? 22.216 -16.388 -5.915 1.00 96.38 174 GLY A CA 1
ATOM 1194 C C . GLY A 1 174 ? 22.042 -15.299 -4.861 1.00 96.38 174 GLY A C 1
ATOM 1195 O O . GLY A 1 174 ? 20.941 -15.037 -4.399 1.00 96.38 174 GLY A O 1
ATOM 1196 N N . SER A 1 175 ? 23.156 -14.674 -4.471 1.00 96.81 175 SER A N 1
ATOM 1197 C CA . SER A 1 175 ? 23.176 -13.760 -3.323 1.00 96.81 175 SER A CA 1
ATOM 1198 C C . SER A 1 175 ? 22.158 -12.626 -3.470 1.00 96.81 175 SER A C 1
ATOM 1200 O O . SER A 1 175 ? 22.206 -11.911 -4.468 1.00 96.81 175 SER A O 1
ATOM 1202 N N . GLY A 1 176 ? 21.262 -12.453 -2.498 1.00 95.69 176 GLY A N 1
ATOM 1203 C CA . GLY A 1 176 ? 20.227 -11.423 -2.491 1.00 95.69 176 GLY A CA 1
ATOM 1204 C C . GLY A 1 176 ? 19.270 -11.515 -3.677 1.00 95.69 176 GLY A C 1
ATOM 1205 O O . GLY A 1 176 ? 18.832 -10.480 -4.178 1.00 95.69 176 GLY A O 1
ATOM 1206 N N . SER A 1 177 ? 18.993 -12.722 -4.182 1.00 97.88 177 SER A N 1
ATOM 1207 C CA . SER A 1 177 ? 17.973 -12.900 -5.222 1.00 97.88 177 SER A CA 1
ATOM 1208 C C . SER A 1 177 ? 16.582 -12.484 -4.749 1.00 97.88 177 SER A C 1
ATOM 1210 O O . SER A 1 177 ? 15.796 -11.948 -5.528 1.00 97.88 177 SER A O 1
ATOM 1212 N N . GLY A 1 178 ? 16.327 -12.645 -3.452 1.00 98.31 178 GLY A N 1
ATOM 1213 C CA . GLY A 1 178 ? 15.054 -12.362 -2.820 1.00 98.31 178 GLY A CA 1
ATOM 1214 C C . GLY A 1 178 ? 14.001 -13.436 -3.082 1.00 98.31 178 GLY A C 1
ATOM 1215 O O . GLY A 1 178 ? 14.173 -14.320 -3.927 1.00 98.31 178 GLY A O 1
ATOM 1216 N N . ALA A 1 179 ? 12.921 -13.370 -2.315 1.00 98.56 179 ALA A N 1
ATOM 1217 C CA . ALA A 1 179 ? 11.759 -14.230 -2.456 1.00 98.56 179 ALA A CA 1
ATOM 1218 C C . ALA A 1 179 ? 10.496 -13.550 -1.914 1.00 98.56 179 ALA A C 1
ATOM 1220 O O . ALA A 1 179 ? 10.567 -12.636 -1.089 1.00 98.56 179 ALA A O 1
ATOM 1221 N N . GLY A 1 180 ? 9.346 -14.055 -2.344 1.00 98.62 180 GLY A N 1
ATOM 1222 C CA . GLY A 1 180 ? 8.059 -13.875 -1.681 1.00 98.62 180 GLY A CA 1
ATOM 1223 C C . GLY A 1 180 ? 7.539 -15.224 -1.193 1.00 98.62 180 GLY A C 1
ATOM 1224 O O . GLY A 1 180 ? 7.884 -16.263 -1.752 1.00 98.62 180 GLY A O 1
ATOM 1225 N N . TYR A 1 181 ? 6.711 -15.226 -0.160 1.00 98.88 181 TYR A N 1
ATOM 1226 C CA . TYR A 1 181 ? 6.032 -16.425 0.318 1.00 98.88 181 TYR A CA 1
ATOM 1227 C C . TYR A 1 181 ? 4.545 -16.139 0.423 1.00 98.88 181 TYR A C 1
ATOM 1229 O O . TYR A 1 181 ? 4.155 -15.271 1.201 1.00 98.88 181 TYR A O 1
ATOM 1237 N N . VAL A 1 182 ? 3.745 -16.856 -0.357 1.00 98.88 182 VAL A N 1
ATOM 1238 C CA . VAL A 1 182 ? 2.286 -16.791 -0.284 1.00 98.88 182 VAL A CA 1
ATOM 1239 C C . VAL A 1 182 ? 1.825 -17.824 0.731 1.00 98.88 182 VAL A C 1
ATOM 1241 O O . VAL A 1 182 ? 2.251 -18.978 0.659 1.00 98.88 182 VAL A O 1
ATOM 1244 N N . VAL A 1 183 ? 0.989 -17.416 1.679 1.00 98.88 183 VAL A N 1
ATOM 1245 C CA . VAL A 1 183 ? 0.353 -18.294 2.667 1.00 98.88 183 VAL A CA 1
ATOM 1246 C C . VAL A 1 183 ? -1.137 -18.270 2.389 1.00 98.88 183 VAL A C 1
ATOM 1248 O O . VAL A 1 183 ? -1.710 -17.185 2.310 1.00 98.88 183 VAL A O 1
ATOM 1251 N N . PHE A 1 184 ? -1.736 -19.451 2.238 1.00 98.62 184 PHE A N 1
ATOM 1252 C CA . PHE A 1 184 ? -3.165 -19.524 1.960 1.00 98.62 184 PHE A CA 1
ATOM 1253 C C . PHE A 1 184 ? -4.009 -19.331 3.215 1.00 98.62 184 PHE A C 1
ATOM 1255 O O . PHE A 1 184 ? -3.638 -19.814 4.297 1.00 98.62 184 PHE A O 1
ATOM 1262 N N . GLY A 1 185 ? -5.140 -18.653 3.042 1.00 98.12 185 GLY A N 1
ATOM 1263 C CA . GLY A 1 185 ? -6.204 -18.562 4.028 1.00 98.12 185 GLY A CA 1
ATOM 1264 C C . GLY A 1 185 ? -6.771 -19.940 4.382 1.00 98.12 185 GLY A C 1
ATOM 1265 O O . GLY A 1 185 ? -6.593 -20.929 3.667 1.00 98.12 185 GLY A O 1
ATOM 1266 N N . SER A 1 186 ? -7.403 -20.065 5.551 1.00 96.88 186 SER A N 1
ATOM 1267 C CA . SER A 1 186 ? -7.964 -21.344 5.996 1.00 96.88 186 SER A CA 1
ATOM 1268 C C . SER A 1 186 ? -9.051 -21.205 7.059 1.00 96.88 186 SER A C 1
ATOM 1270 O O . SER A 1 186 ? -8.775 -20.944 8.231 1.00 96.88 186 SER A O 1
ATOM 1272 N N . SER A 1 187 ? -10.264 -21.629 6.696 1.00 94.19 187 SER A N 1
ATOM 1273 C CA . SER A 1 187 ? -11.378 -21.866 7.633 1.00 94.19 187 SER A CA 1
ATOM 1274 C C . SER A 1 187 ? -11.186 -23.096 8.530 1.00 94.19 187 SER A C 1
ATOM 1276 O O . SER A 1 187 ? -11.950 -23.341 9.467 1.00 94.19 187 SER A O 1
ATOM 1278 N N . GLY A 1 188 ? -10.149 -23.902 8.271 1.00 91.25 188 GLY A N 1
ATOM 1279 C CA . GLY A 1 188 ? -9.736 -25.006 9.139 1.00 91.25 188 GLY A CA 1
ATOM 1280 C C . GLY A 1 188 ? -9.040 -24.547 10.426 1.00 91.25 188 GLY A C 1
ATOM 1281 O O . GLY A 1 188 ? -8.775 -25.384 11.296 1.00 91.25 188 GLY A O 1
ATOM 1282 N N . GLY A 1 189 ? -8.761 -23.245 10.542 1.00 89.50 189 GLY A N 1
ATOM 1283 C CA . GLY A 1 189 ? -8.024 -22.625 11.633 1.00 89.50 189 GLY A CA 1
ATOM 1284 C C . GLY A 1 189 ? -6.509 -22.767 11.489 1.00 89.50 189 GLY A C 1
ATOM 1285 O O . GLY A 1 189 ? -5.998 -23.629 10.766 1.00 89.50 189 GLY A O 1
ATOM 1286 N N . PHE A 1 190 ? -5.784 -21.928 12.227 1.00 95.75 190 PHE A N 1
ATOM 1287 C CA . PHE A 1 190 ? -4.325 -21.905 12.246 1.00 95.75 190 PHE A CA 1
ATOM 1288 C C . PHE A 1 190 ? -3.780 -22.421 13.581 1.00 95.75 190 PHE A C 1
ATOM 1290 O O . PHE A 1 190 ? -4.409 -22.331 14.634 1.00 95.75 190 PHE A O 1
ATOM 1297 N N . GLY A 1 191 ? -2.578 -22.996 13.543 1.00 96.19 191 GLY A N 1
ATOM 1298 C CA . GLY A 1 191 ? -1.794 -23.185 14.762 1.00 96.19 191 GLY A CA 1
ATOM 1299 C C . GLY A 1 191 ? -1.196 -21.853 15.238 1.00 96.19 191 GLY A C 1
ATOM 1300 O O . GLY A 1 191 ? -1.207 -20.880 14.495 1.00 96.19 191 GLY A O 1
ATOM 1301 N N . PRO A 1 192 ? -0.561 -21.811 16.421 1.00 95.81 192 PRO A N 1
ATOM 1302 C CA . PRO A 1 192 ? 0.078 -20.593 16.937 1.00 95.81 192 PRO A CA 1
ATOM 1303 C C . PRO A 1 192 ? 1.244 -20.094 16.069 1.00 95.81 192 PRO A C 1
ATOM 1305 O O . PRO A 1 192 ? 1.686 -18.953 16.204 1.00 95.81 192 PRO A O 1
ATOM 1308 N N . SER A 1 193 ? 1.798 -20.952 15.206 1.00 95.75 193 SER A N 1
ATOM 1309 C CA . SER A 1 193 ? 2.839 -20.546 14.270 1.00 95.75 193 SER A CA 1
ATOM 1310 C C . SER A 1 193 ? 2.864 -21.376 12.992 1.00 95.75 193 SER A C 1
ATOM 1312 O O . SER A 1 193 ? 2.675 -22.593 13.055 1.00 95.75 193 SER A O 1
ATOM 1314 N N . LEU A 1 194 ? 3.241 -20.733 11.889 1.00 97.19 194 LEU A N 1
ATOM 1315 C CA . LEU A 1 194 ? 3.521 -21.320 10.584 1.00 97.19 194 LEU A CA 1
ATOM 1316 C C . LEU A 1 194 ? 4.988 -21.063 10.198 1.00 97.19 194 LEU A C 1
ATOM 1318 O O . LEU A 1 194 ? 5.498 -19.949 10.313 1.00 97.19 194 LEU A O 1
ATOM 1322 N N . GLU A 1 195 ? 5.689 -22.107 9.761 1.00 96.81 195 GLU A N 1
ATOM 1323 C CA . GLU A 1 195 ? 7.063 -21.996 9.257 1.00 96.81 195 GLU A CA 1
ATOM 1324 C C . GLU A 1 195 ? 7.005 -21.818 7.736 1.00 96.81 195 GLU A C 1
ATOM 1326 O O . GLU A 1 195 ? 6.458 -22.683 7.051 1.00 96.81 195 GLU A O 1
ATOM 1331 N N . LEU A 1 196 ? 7.610 -20.768 7.173 1.00 97.19 196 LEU A N 1
ATOM 1332 C CA . LEU A 1 196 ? 7.584 -20.542 5.714 1.00 97.19 196 LEU A CA 1
ATOM 1333 C C . LEU A 1 196 ? 8.235 -21.685 4.913 1.00 97.19 196 LEU A C 1
ATOM 1335 O O . LEU A 1 196 ? 7.882 -21.943 3.769 1.00 97.19 196 LEU A O 1
ATOM 1339 N N . SER A 1 197 ? 9.141 -22.440 5.537 1.00 95.88 197 SER A N 1
ATOM 1340 C CA . SER A 1 197 ? 9.744 -23.643 4.942 1.00 95.88 197 SER A CA 1
ATOM 1341 C C . SER A 1 197 ? 8.793 -24.845 4.835 1.00 95.88 197 SER A C 1
ATOM 1343 O O . SER A 1 197 ? 9.152 -25.850 4.223 1.00 95.88 197 SER A O 1
ATOM 1345 N N . SER A 1 198 ? 7.608 -24.766 5.449 1.00 97.25 198 SER A N 1
ATOM 1346 C CA . SER A 1 198 ? 6.580 -25.813 5.418 1.00 97.25 198 SER A CA 1
ATOM 1347 C C . SER A 1 198 ? 5.541 -25.631 4.310 1.00 97.25 198 SER A C 1
ATOM 1349 O O . SER A 1 198 ? 4.637 -26.458 4.202 1.00 97.25 198 SER A O 1
ATOM 1351 N N . LEU A 1 199 ? 5.671 -24.575 3.504 1.00 98.44 199 LEU A N 1
ATOM 1352 C CA . LEU A 1 199 ? 4.804 -24.338 2.356 1.00 98.44 199 LEU A CA 1
ATOM 1353 C C . LEU A 1 199 ? 5.018 -25.419 1.291 1.00 98.44 199 LEU A C 1
ATOM 1355 O O . LEU A 1 199 ? 6.155 -25.694 0.896 1.00 98.44 199 LEU A O 1
ATOM 1359 N N . ASP A 1 200 ? 3.935 -26.056 0.851 1.00 97.75 200 ASP A N 1
ATOM 1360 C CA . ASP A 1 200 ? 3.998 -27.238 -0.017 1.00 97.75 200 ASP A CA 1
ATOM 1361 C C . ASP A 1 200 ? 3.089 -27.191 -1.258 1.00 97.75 200 ASP A C 1
ATOM 1363 O O . ASP A 1 200 ? 3.043 -28.153 -2.030 1.00 97.75 200 ASP A O 1
ATOM 1367 N N . GLY A 1 201 ? 2.415 -26.062 -1.478 1.00 97.69 201 GLY A N 1
ATOM 1368 C CA . GLY A 1 201 ? 1.428 -25.848 -2.534 1.00 97.69 201 GLY A CA 1
ATOM 1369 C C . GLY A 1 201 ? -0.017 -26.086 -2.089 1.00 97.69 201 GLY A C 1
ATOM 1370 O O . GLY A 1 201 ? -0.931 -25.698 -2.810 1.00 97.69 201 GLY A O 1
ATOM 1371 N N . SER A 1 202 ? -0.247 -26.696 -0.917 1.00 96.25 202 SER A N 1
ATOM 1372 C CA . SER A 1 202 ? -1.591 -26.877 -0.338 1.00 96.25 202 SER A CA 1
ATOM 1373 C C . SER A 1 202 ? -1.942 -25.869 0.757 1.00 96.25 202 SER A C 1
ATOM 1375 O O . SER A 1 202 ? -3.113 -25.693 1.065 1.00 96.25 202 SER A O 1
ATOM 1377 N N . ASN A 1 203 ? -0.938 -25.217 1.337 1.00 97.00 203 ASN A N 1
ATOM 1378 C CA . ASN A 1 203 ? -1.048 -24.200 2.388 1.00 97.00 203 ASN A CA 1
ATOM 1379 C C . ASN A 1 203 ? -0.343 -22.885 1.999 1.00 97.00 203 ASN A C 1
ATOM 1381 O O . ASN A 1 203 ? -0.050 -22.053 2.857 1.00 97.00 203 ASN A O 1
ATOM 1385 N N . GLY A 1 204 ? -0.012 -22.741 0.715 1.00 98.44 204 GLY A N 1
ATOM 1386 C CA . GLY A 1 204 ? 0.792 -21.658 0.165 1.00 98.44 204 GLY A CA 1
ATOM 1387 C C . GLY A 1 204 ? 2.042 -22.165 -0.558 1.00 98.44 204 GLY A C 1
ATOM 1388 O O . GLY A 1 204 ? 2.270 -23.372 -0.680 1.00 98.44 204 GLY A O 1
ATOM 1389 N N . PHE A 1 205 ? 2.860 -21.245 -1.062 1.00 98.81 205 PHE A N 1
ATOM 1390 C CA . PHE A 1 205 ? 4.032 -21.549 -1.887 1.00 98.81 205 PHE A CA 1
ATOM 1391 C C . PHE A 1 205 ? 5.094 -20.444 -1.826 1.00 98.81 205 PHE A C 1
ATOM 1393 O O . PHE A 1 205 ? 4.814 -19.292 -1.497 1.00 98.81 205 PHE A O 1
ATOM 1400 N N . ALA A 1 206 ? 6.336 -20.792 -2.165 1.00 98.69 206 ALA A N 1
ATOM 1401 C CA . ALA A 1 206 ? 7.427 -19.828 -2.301 1.00 98.69 206 ALA A CA 1
ATOM 1402 C C . ALA A 1 206 ? 7.522 -19.270 -3.731 1.00 98.69 206 ALA A C 1
ATOM 1404 O O . ALA A 1 206 ? 7.334 -19.991 -4.707 1.00 98.69 206 ALA A O 1
ATOM 1405 N N . ILE A 1 207 ? 7.901 -18.005 -3.869 1.00 98.81 207 ILE A N 1
ATOM 1406 C CA . ILE A 1 207 ? 8.216 -17.351 -5.139 1.00 98.81 207 ILE A CA 1
ATOM 1407 C C . ILE A 1 207 ? 9.686 -16.938 -5.098 1.00 98.81 207 ILE A C 1
ATOM 1409 O O . ILE A 1 207 ? 10.055 -16.019 -4.372 1.00 98.81 207 ILE A O 1
ATOM 1413 N N . ASN A 1 208 ? 10.536 -17.610 -5.868 1.00 98.56 208 ASN A N 1
ATOM 1414 C CA . ASN A 1 208 ? 11.977 -17.368 -5.871 1.00 98.56 208 ASN A CA 1
ATOM 1415 C C . ASN A 1 208 ? 12.359 -16.274 -6.881 1.00 98.56 208 ASN A C 1
ATOM 1417 O O . ASN A 1 208 ? 11.950 -16.322 -8.046 1.00 98.56 208 ASN A O 1
ATOM 1421 N N . GLY A 1 209 ? 13.183 -15.314 -6.446 1.00 98.06 209 GLY A N 1
ATOM 1422 C CA . GLY A 1 209 ? 13.693 -14.219 -7.276 1.00 98.06 209 GLY A CA 1
ATOM 1423 C C . GLY A 1 209 ? 14.453 -14.703 -8.515 1.00 98.06 209 GLY A C 1
ATOM 1424 O O . GLY A 1 209 ? 15.046 -15.780 -8.500 1.00 98.06 209 GLY A O 1
ATOM 1425 N N . ALA A 1 210 ? 14.447 -13.934 -9.608 1.00 97.31 210 ALA A N 1
ATOM 1426 C CA . ALA A 1 210 ? 14.918 -14.427 -10.907 1.00 97.31 210 ALA A CA 1
ATOM 1427 C C . ALA A 1 210 ? 16.452 -14.519 -11.027 1.00 97.31 210 ALA A C 1
ATOM 1429 O O . ALA A 1 210 ? 16.961 -15.350 -11.786 1.00 97.31 210 ALA A O 1
ATOM 1430 N N . GLY A 1 211 ? 17.195 -13.707 -10.273 1.00 96.56 211 GLY A N 1
ATOM 1431 C CA . GLY A 1 211 ? 18.655 -13.662 -10.328 1.00 96.56 211 GLY A CA 1
ATOM 1432 C C . GLY A 1 211 ? 19.293 -13.025 -9.097 1.00 96.56 211 GLY A C 1
ATOM 1433 O O . GLY A 1 211 ? 18.615 -12.471 -8.242 1.00 96.56 211 GLY A O 1
ATOM 1434 N N . ALA A 1 212 ? 20.620 -13.115 -8.990 1.00 97.75 212 ALA A N 1
ATOM 1435 C CA . ALA A 1 212 ? 21.370 -12.549 -7.869 1.00 97.75 212 ALA A CA 1
ATOM 1436 C C . ALA A 1 212 ? 21.278 -11.012 -7.812 1.00 97.75 212 ALA A C 1
ATOM 1438 O O . ALA A 1 212 ? 21.373 -10.343 -8.841 1.00 97.75 212 ALA A O 1
ATOM 1439 N N . PHE A 1 213 ? 21.222 -10.472 -6.594 1.00 97.00 213 PHE A N 1
ATOM 1440 C CA . PHE A 1 213 ? 21.167 -9.044 -6.259 1.00 97.00 213 PHE A CA 1
ATOM 1441 C C . PHE A 1 213 ? 19.931 -8.303 -6.781 1.00 97.00 213 PHE A C 1
ATOM 1443 O O . PHE A 1 213 ? 19.948 -7.078 -6.860 1.00 97.00 213 PHE A O 1
ATOM 1450 N N . GLU A 1 214 ? 18.870 -9.021 -7.147 1.00 97.69 214 GLU A N 1
ATOM 1451 C CA . GLU A 1 214 ? 17.627 -8.403 -7.614 1.00 97.69 214 GLU A CA 1
ATOM 1452 C C . GLU A 1 214 ? 16.740 -7.917 -6.463 1.00 97.69 214 GLU A C 1
ATOM 1454 O O . GLU A 1 214 ? 15.954 -6.987 -6.651 1.00 97.69 214 GLU A O 1
ATOM 1459 N N . ASN A 1 215 ? 16.905 -8.505 -5.271 1.00 97.88 215 ASN A N 1
ATOM 1460 C CA . ASN A 1 215 ? 16.138 -8.190 -4.068 1.00 97.88 215 ASN A CA 1
ATOM 1461 C C . ASN A 1 215 ? 14.619 -8.293 -4.282 1.00 97.88 215 ASN A C 1
ATOM 1463 O O . ASN A 1 215 ? 13.868 -7.429 -3.829 1.00 97.88 215 ASN A O 1
ATOM 1467 N N . ALA A 1 216 ? 14.167 -9.348 -4.969 1.00 98.62 216 ALA A N 1
ATOM 1468 C CA . ALA A 1 216 ? 12.741 -9.625 -5.117 1.00 98.62 216 ALA A CA 1
ATOM 1469 C C . ALA A 1 216 ? 12.058 -9.750 -3.742 1.00 98.62 216 ALA A C 1
ATOM 1471 O O . ALA A 1 216 ? 12.623 -10.319 -2.806 1.00 98.62 216 ALA A O 1
ATOM 1472 N N . GLY A 1 217 ? 10.853 -9.203 -3.609 1.00 98.31 217 GLY A N 1
ATOM 1473 C CA . GLY A 1 217 ? 10.121 -9.191 -2.340 1.00 98.31 217 GLY A CA 1
ATOM 1474 C C . GLY A 1 217 ? 10.477 -8.009 -1.440 1.00 98.31 217 GLY A C 1
ATOM 1475 O O . GLY A 1 217 ? 10.108 -8.010 -0.269 1.00 98.31 217 GLY A O 1
ATOM 1476 N N . ILE A 1 218 ? 11.179 -6.993 -1.962 1.00 98.06 218 ILE A N 1
ATOM 1477 C CA . ILE A 1 218 ? 11.365 -5.711 -1.258 1.00 98.06 218 ILE A CA 1
ATOM 1478 C C . ILE A 1 218 ? 10.036 -4.969 -1.061 1.00 98.06 218 ILE A C 1
ATOM 1480 O O . ILE A 1 218 ? 9.874 -4.236 -0.092 1.00 98.06 218 ILE A O 1
ATOM 1484 N N . SER A 1 219 ? 9.105 -5.169 -1.993 1.00 98.69 219 SER A N 1
ATOM 1485 C CA . SER A 1 219 ? 7.736 -4.673 -1.987 1.00 98.69 219 SER A CA 1
ATOM 1486 C C . SER A 1 219 ? 6.837 -5.754 -2.581 1.00 98.69 219 SER A C 1
ATOM 1488 O O . SER A 1 219 ? 7.250 -6.488 -3.486 1.00 98.69 219 SER A O 1
ATOM 1490 N N . VAL A 1 220 ? 5.638 -5.891 -2.027 1.00 98.81 220 VAL A N 1
ATOM 1491 C CA . VAL A 1 220 ? 4.641 -6.899 -2.401 1.00 98.81 220 VAL A CA 1
ATOM 1492 C C . VAL A 1 220 ? 3.252 -6.292 -2.239 1.00 98.81 220 VAL A C 1
ATOM 1494 O O . VAL A 1 220 ? 3.065 -5.451 -1.362 1.00 98.81 220 VAL A O 1
ATOM 1497 N N . SER A 1 221 ? 2.303 -6.698 -3.076 1.00 98.75 221 SER A N 1
ATOM 1498 C CA . SER A 1 221 ? 0.902 -6.279 -2.980 1.00 98.75 221 SER A CA 1
ATOM 1499 C C . SER A 1 221 ? 0.002 -7.237 -3.762 1.00 98.75 221 SER A C 1
ATOM 1501 O O . SER A 1 221 ? 0.465 -7.870 -4.719 1.00 98.75 221 SER A O 1
ATOM 1503 N N . GLY A 1 222 ? -1.275 -7.325 -3.390 1.00 98.38 222 GLY A N 1
ATOM 1504 C CA . GLY A 1 222 ? -2.314 -7.801 -4.300 1.00 98.38 222 GLY A CA 1
ATOM 1505 C C . GLY A 1 222 ? -2.364 -6.939 -5.564 1.00 98.38 222 GLY A C 1
ATOM 1506 O O . GLY A 1 222 ? -2.170 -5.723 -5.521 1.00 98.38 222 GLY A O 1
ATOM 1507 N N . ALA A 1 223 ? -2.575 -7.579 -6.706 1.00 98.19 223 ALA A N 1
ATOM 1508 C CA . ALA A 1 223 ? -2.684 -6.920 -8.003 1.00 98.19 223 ALA A CA 1
ATOM 1509 C C . ALA A 1 223 ? -4.143 -6.767 -8.469 1.00 98.19 223 ALA A C 1
ATOM 1511 O O . ALA A 1 223 ? -4.377 -6.037 -9.427 1.00 98.19 223 ALA A O 1
ATOM 1512 N N . GLY A 1 224 ? -5.100 -7.418 -7.797 1.00 97.69 224 GLY A N 1
ATOM 1513 C CA . GLY A 1 224 ? -6.456 -7.598 -8.325 1.00 97.69 224 GLY A CA 1
ATOM 1514 C C . GLY A 1 224 ? -6.471 -8.613 -9.472 1.00 97.69 224 GLY A C 1
ATOM 1515 O O . GLY A 1 224 ? -5.506 -9.351 -9.650 1.00 97.69 224 GLY A O 1
ATOM 1516 N N . ASP A 1 225 ? -7.540 -8.661 -10.257 1.00 98.19 225 ASP A N 1
ATOM 1517 C CA . ASP A 1 225 ? -7.659 -9.535 -11.433 1.00 98.19 225 ASP A CA 1
ATOM 1518 C C . ASP A 1 225 ? -7.131 -8.811 -12.683 1.00 98.19 225 ASP A C 1
ATOM 1520 O O . ASP A 1 225 ? -7.889 -8.221 -13.465 1.00 98.19 225 ASP A O 1
ATOM 1524 N N . VAL A 1 226 ? -5.808 -8.824 -12.885 1.00 98.62 226 VAL A N 1
ATOM 1525 C CA . VAL A 1 226 ? -5.174 -8.057 -13.975 1.00 98.62 226 VAL A CA 1
ATOM 1526 C C . VAL A 1 226 ? -5.265 -8.770 -15.319 1.00 98.62 226 VAL A C 1
ATOM 1528 O O . VAL A 1 226 ? -5.048 -8.169 -16.380 1.00 98.62 226 VAL A O 1
ATOM 1531 N N . ASN A 1 227 ? -5.556 -10.070 -15.308 1.00 98.12 227 ASN A N 1
ATOM 1532 C CA . ASN A 1 227 ? -5.695 -10.884 -16.510 1.00 98.12 227 ASN A CA 1
ATOM 1533 C C . ASN A 1 227 ? -7.177 -11.120 -16.903 1.00 98.12 227 ASN A C 1
ATOM 1535 O O . ASN A 1 227 ? -7.460 -11.544 -18.031 1.00 98.12 227 ASN A O 1
ATOM 1539 N N . GLY A 1 228 ? -8.124 -10.769 -16.033 1.00 97.31 228 GLY A N 1
ATOM 1540 C CA . GLY A 1 228 ? -9.564 -10.859 -16.238 1.00 97.31 228 GLY A CA 1
ATOM 1541 C C . GLY A 1 228 ? -10.140 -12.279 -16.160 1.00 97.31 228 GLY A C 1
ATOM 1542 O O . GLY A 1 228 ? -11.144 -12.535 -16.851 1.00 97.31 228 GLY A O 1
ATOM 1543 N N . ASP A 1 229 ? -9.505 -13.201 -15.434 1.00 96.50 229 ASP A N 1
ATOM 1544 C CA . ASP A 1 229 ? -9.931 -14.595 -15.253 1.00 96.50 229 ASP A CA 1
ATOM 1545 C C . ASP A 1 229 ? -10.793 -14.836 -14.001 1.00 96.50 229 ASP A C 1
ATOM 1547 O O . ASP A 1 229 ? -11.426 -15.894 -13.893 1.00 96.50 229 ASP A O 1
ATOM 1551 N N . GLY A 1 230 ? -10.932 -13.817 -13.152 1.00 95.81 230 GLY A N 1
ATOM 1552 C CA . GLY A 1 230 ? -11.748 -13.812 -11.945 1.00 95.81 230 GLY A CA 1
ATOM 1553 C C . GLY A 1 230 ? -11.046 -14.322 -10.689 1.00 95.81 230 GLY A C 1
ATOM 1554 O O . GLY A 1 230 ? -11.741 -14.548 -9.700 1.00 95.81 230 GLY A O 1
ATOM 1555 N N . LEU A 1 231 ? -9.731 -14.539 -10.723 1.00 97.25 231 LEU A N 1
ATOM 1556 C CA . LEU A 1 231 ? -8.908 -14.819 -9.549 1.00 97.25 231 LEU A CA 1
ATOM 1557 C C . LEU A 1 231 ? -8.053 -13.601 -9.210 1.00 97.25 231 LEU A C 1
ATOM 1559 O O . LEU A 1 231 ? -7.706 -12.810 -10.085 1.00 97.25 231 LEU A O 1
ATOM 1563 N N . SER A 1 232 ? -7.696 -13.462 -7.936 1.00 98.12 232 SER A N 1
ATOM 1564 C CA . SER A 1 232 ? -6.756 -12.423 -7.536 1.00 98.12 232 SER A CA 1
ATOM 1565 C C . SER A 1 232 ? -5.347 -12.773 -8.014 1.00 98.12 232 SER A C 1
ATOM 1567 O O . SER A 1 232 ? -4.869 -13.899 -7.854 1.00 98.12 232 SER A O 1
ATOM 1569 N N . ASP A 1 233 ? -4.663 -11.788 -8.580 1.00 98.75 233 ASP A N 1
ATOM 1570 C CA . ASP A 1 233 ? -3.253 -11.841 -8.937 1.00 98.75 233 ASP A CA 1
ATOM 1571 C C . ASP A 1 233 ? -2.418 -11.102 -7.877 1.00 98.75 233 ASP A C 1
ATOM 1573 O O . ASP A 1 233 ? -2.928 -10.344 -7.047 1.00 98.75 233 ASP A O 1
ATOM 1577 N N . LEU A 1 234 ? -1.095 -11.263 -7.923 1.00 98.75 234 LEU A N 1
ATOM 1578 C CA . LEU A 1 234 ? -0.173 -10.541 -7.040 1.00 98.75 234 LEU A CA 1
ATOM 1579 C C . LEU A 1 234 ? 0.974 -9.893 -7.808 1.00 98.75 234 LEU A C 1
ATOM 1581 O O . LEU A 1 234 ? 1.366 -10.352 -8.884 1.00 98.75 234 LEU A O 1
ATOM 1585 N N . ILE A 1 235 ? 1.561 -8.852 -7.217 1.00 98.94 235 ILE A N 1
ATOM 1586 C CA . ILE A 1 235 ? 2.741 -8.162 -7.737 1.00 98.94 235 ILE A CA 1
ATOM 1587 C C . ILE A 1 235 ? 3.859 -8.099 -6.694 1.00 98.94 235 ILE A C 1
ATOM 1589 O O . ILE A 1 235 ? 3.642 -7.873 -5.504 1.00 98.94 235 ILE A O 1
ATOM 1593 N N . MET A 1 236 ? 5.093 -8.276 -7.162 1.00 98.75 236 MET A N 1
ATOM 1594 C CA . MET A 1 236 ? 6.302 -8.219 -6.349 1.00 98.75 236 MET A CA 1
ATOM 1595 C C . MET A 1 236 ? 7.381 -7.370 -7.022 1.00 98.75 236 MET A C 1
ATOM 1597 O O . MET A 1 236 ? 7.707 -7.561 -8.193 1.00 98.75 236 MET A O 1
ATOM 1601 N N . GLY A 1 237 ? 7.967 -6.446 -6.268 1.00 98.81 237 GLY A N 1
ATOM 1602 C CA . GLY A 1 237 ? 9.056 -5.591 -6.721 1.00 98.81 237 GLY A CA 1
ATOM 1603 C C . GLY A 1 237 ? 10.443 -6.207 -6.527 1.00 98.81 237 GLY A C 1
ATOM 1604 O O . GLY A 1 237 ? 10.685 -6.961 -5.580 1.00 98.81 237 GLY A O 1
ATOM 1605 N N . ALA A 1 238 ? 11.366 -5.860 -7.424 1.00 98.62 238 ALA A N 1
ATOM 1606 C CA . ALA A 1 238 ? 12.769 -6.267 -7.431 1.00 98.62 238 ALA A CA 1
ATOM 1607 C C . ALA A 1 238 ? 13.649 -5.118 -7.957 1.00 98.62 238 ALA A C 1
ATOM 1609 O O . ALA A 1 238 ? 14.091 -5.101 -9.109 1.00 98.62 238 ALA A O 1
ATOM 1610 N N . TYR A 1 239 ? 13.890 -4.115 -7.115 1.00 97.88 239 TYR A N 1
ATOM 1611 C CA . TYR A 1 239 ? 14.562 -2.875 -7.524 1.00 97.88 239 TYR A CA 1
ATOM 1612 C C . TYR A 1 239 ? 16.018 -3.058 -7.989 1.00 97.88 239 TYR A C 1
ATOM 1614 O O . TYR A 1 239 ? 16.545 -2.226 -8.728 1.00 97.88 239 TYR A O 1
ATOM 1622 N N . GLY A 1 240 ? 16.677 -4.146 -7.573 1.00 97.94 240 GLY A N 1
ATOM 1623 C CA . GLY A 1 240 ? 18.040 -4.481 -7.985 1.00 97.94 240 GLY A CA 1
ATOM 1624 C C . GLY A 1 240 ? 18.123 -5.137 -9.367 1.00 97.94 240 GLY A C 1
ATOM 1625 O O . GLY A 1 240 ? 19.213 -5.228 -9.946 1.00 97.94 240 GLY A O 1
ATOM 1626 N N . ALA A 1 241 ? 16.986 -5.570 -9.928 1.00 98.31 241 ALA A N 1
ATOM 1627 C CA . ALA A 1 241 ? 16.933 -6.178 -11.250 1.00 98.31 241 ALA A CA 1
ATOM 1628 C C . ALA A 1 241 ? 17.516 -5.247 -12.318 1.00 98.31 241 ALA A C 1
ATOM 1630 O O . ALA A 1 241 ? 17.524 -4.020 -12.201 1.00 98.31 241 ALA A O 1
ATOM 1631 N N . SER A 1 242 ? 18.087 -5.844 -13.362 1.00 97.88 242 SER A N 1
ATOM 1632 C CA . SER A 1 242 ? 18.834 -5.092 -14.374 1.00 97.88 242 SER A CA 1
ATOM 1633 C C . SER A 1 242 ? 18.420 -5.390 -15.822 1.00 97.88 242 SER A C 1
ATOM 1635 O O . SER A 1 242 ? 19.310 -5.553 -16.665 1.00 97.88 242 SER A O 1
ATOM 1637 N N . PRO A 1 243 ? 17.112 -5.452 -16.158 1.00 97.19 243 PRO A N 1
ATOM 1638 C CA . PRO A 1 243 ? 16.670 -5.765 -17.519 1.00 97.19 243 PRO A CA 1
ATOM 1639 C C . PRO A 1 243 ? 17.150 -4.737 -18.556 1.00 97.19 243 PRO A C 1
ATOM 1641 O O . PRO A 1 243 ? 17.531 -5.119 -19.661 1.00 97.19 243 PRO A O 1
ATOM 1644 N N . ASN A 1 244 ? 17.226 -3.454 -18.181 1.00 97.25 244 ASN A N 1
ATOM 1645 C CA . ASN A 1 244 ? 17.606 -2.347 -19.069 1.00 97.25 244 ASN A CA 1
ATOM 1646 C C . ASN A 1 244 ? 18.822 -1.547 -18.563 1.00 97.25 244 ASN A C 1
ATOM 1648 O O . ASN A 1 244 ? 19.018 -0.376 -18.888 1.00 97.25 244 ASN A O 1
ATOM 1652 N N . GLY A 1 245 ? 19.687 -2.199 -17.784 1.00 96.25 245 GLY A N 1
ATOM 1653 C CA . GLY A 1 245 ? 20.875 -1.600 -17.175 1.00 96.25 245 GLY A CA 1
ATOM 1654 C C . GLY A 1 245 ? 20.913 -1.807 -15.664 1.00 96.25 245 GLY A C 1
ATOM 1655 O O . GLY A 1 245 ? 19.918 -2.204 -15.067 1.00 96.25 245 GLY A O 1
ATOM 1656 N N . SER A 1 246 ? 22.077 -1.562 -15.057 1.00 96.69 246 SER A N 1
ATOM 1657 C CA . SER A 1 246 ? 22.320 -1.803 -13.626 1.00 96.69 246 SER A CA 1
ATOM 1658 C C . SER A 1 246 ? 21.259 -1.131 -12.754 1.00 96.69 246 SER A C 1
ATOM 1660 O O . SER A 1 246 ? 21.140 0.088 -12.812 1.00 96.69 246 SER A O 1
ATOM 1662 N N . GLY A 1 247 ? 20.532 -1.904 -11.944 1.00 96.44 247 GLY A N 1
ATOM 1663 C CA . GLY A 1 247 ? 19.510 -1.383 -11.026 1.00 96.44 247 GLY A CA 1
ATOM 1664 C C . GLY A 1 247 ? 18.398 -0.604 -11.730 1.00 96.44 247 GLY A C 1
ATOM 1665 O O . GLY A 1 247 ? 17.926 0.399 -11.206 1.00 96.44 247 GLY A O 1
ATOM 1666 N N . SER A 1 248 ? 18.040 -0.999 -12.957 1.00 98.00 248 SER A N 1
ATOM 1667 C CA . SER A 1 248 ? 16.847 -0.448 -13.620 1.00 98.00 248 SER A CA 1
ATOM 1668 C C . SER A 1 248 ? 15.560 -0.854 -12.909 1.00 98.00 248 SER A C 1
ATOM 1670 O O . SER A 1 248 ? 14.570 -0.128 -12.969 1.00 98.00 248 SER A O 1
ATOM 1672 N N . GLY A 1 249 ? 15.614 -1.963 -12.174 1.00 98.50 249 GLY A N 1
ATOM 1673 C CA . GLY A 1 249 ? 14.519 -2.506 -11.402 1.00 98.50 249 GLY A CA 1
ATOM 1674 C C . GLY A 1 249 ? 13.516 -3.271 -12.257 1.00 98.50 249 GLY A C 1
ATOM 1675 O O . GLY A 1 249 ? 13.528 -3.209 -13.492 1.00 98.50 249 GLY A O 1
ATOM 1676 N N . ALA A 1 250 ? 12.663 -4.032 -11.585 1.00 98.69 250 ALA A N 1
ATOM 1677 C CA . ALA A 1 250 ? 11.555 -4.747 -12.190 1.00 98.69 250 ALA A CA 1
ATOM 1678 C C . ALA A 1 250 ? 10.402 -4.916 -11.193 1.00 98.69 250 ALA A C 1
ATOM 1680 O O . ALA A 1 250 ? 10.612 -4.964 -9.980 1.00 98.69 250 ALA A O 1
ATOM 1681 N N . GLY A 1 251 ? 9.189 -5.041 -11.721 1.00 98.75 251 GLY A N 1
ATOM 1682 C CA . GLY A 1 251 ? 8.068 -5.685 -11.042 1.00 98.75 251 GLY A CA 1
ATOM 1683 C C . GLY A 1 251 ? 7.825 -7.064 -11.651 1.00 98.75 251 GLY A C 1
ATOM 1684 O O . GLY A 1 251 ? 8.172 -7.304 -12.805 1.00 98.75 251 GLY A O 1
ATOM 1685 N N . TYR A 1 252 ? 7.217 -7.971 -10.904 1.00 98.88 252 TYR A N 1
ATOM 1686 C CA . TYR A 1 252 ? 6.806 -9.281 -11.391 1.00 98.88 252 TYR A CA 1
ATOM 1687 C C . TYR A 1 252 ? 5.377 -9.545 -10.952 1.00 98.88 252 TYR A C 1
ATOM 1689 O O . TYR A 1 252 ? 5.080 -9.465 -9.763 1.00 98.88 252 TYR A O 1
ATOM 1697 N N . VAL A 1 253 ? 4.516 -9.860 -11.911 1.00 98.94 253 VAL A N 1
ATOM 1698 C CA . VAL A 1 253 ? 3.129 -10.244 -11.665 1.00 98.94 253 VAL A CA 1
ATOM 1699 C C . VAL A 1 253 ? 3.041 -11.759 -11.730 1.00 98.94 253 VAL A C 1
ATOM 1701 O O . VAL A 1 253 ? 3.565 -12.355 -12.672 1.00 98.94 253 VAL A O 1
ATOM 1704 N N . VAL A 1 254 ? 2.388 -12.372 -10.749 1.00 98.88 254 VAL A N 1
ATOM 1705 C CA . VAL A 1 254 ? 2.079 -13.806 -10.723 1.00 98.88 254 VAL A CA 1
ATOM 1706 C C . VAL A 1 254 ? 0.567 -13.949 -10.722 1.00 98.88 254 VAL A C 1
ATOM 1708 O O . VAL A 1 254 ? -0.097 -13.307 -9.912 1.00 98.88 254 VAL A O 1
ATOM 1711 N N . PHE A 1 255 ? 0.042 -14.770 -11.632 1.00 98.75 255 PHE A N 1
ATOM 1712 C CA . PHE A 1 255 ? -1.402 -14.949 -11.740 1.00 98.75 255 PHE A CA 1
ATOM 1713 C C . PHE A 1 255 ? -1.953 -15.940 -10.718 1.00 98.75 255 PHE A C 1
ATOM 1715 O O . PHE A 1 255 ? -1.290 -16.938 -10.399 1.00 98.75 255 PHE A O 1
ATOM 1722 N N . GLY A 1 256 ? -3.177 -15.679 -10.262 1.00 98.25 256 GLY A N 1
ATOM 1723 C CA . GLY A 1 256 ? -3.984 -16.617 -9.492 1.00 98.25 256 GLY A CA 1
ATOM 1724 C C . GLY A 1 256 ? -4.237 -17.919 -10.261 1.00 98.25 256 GLY A C 1
ATOM 1725 O O . GLY A 1 256 ? -4.154 -17.986 -11.490 1.00 98.25 256 GLY A O 1
ATOM 1726 N N . SER A 1 257 ? -4.500 -19.015 -9.545 1.00 97.00 257 SER A N 1
ATOM 1727 C CA . SER A 1 257 ? -4.741 -20.320 -10.172 1.00 97.00 257 SER A CA 1
ATOM 1728 C C . SER A 1 257 ? -5.602 -21.255 -9.327 1.00 97.00 257 SER A C 1
ATOM 1730 O O . SER A 1 257 ? -5.140 -21.876 -8.371 1.00 97.00 257 SER A O 1
ATOM 1732 N N . SER A 1 258 ? -6.807 -21.532 -9.830 1.00 93.44 258 SER A N 1
ATOM 1733 C CA . SER A 1 258 ? -7.671 -22.626 -9.348 1.00 93.44 258 SER A CA 1
ATOM 1734 C C . SER A 1 258 ? -7.149 -24.029 -9.697 1.00 93.44 258 SER A C 1
ATOM 1736 O O . SER A 1 258 ? -7.670 -25.044 -9.230 1.00 93.44 258 SER A O 1
ATOM 1738 N N . GLY A 1 259 ? -6.109 -24.121 -10.535 1.00 91.12 259 GLY A N 1
ATOM 1739 C CA . GLY A 1 259 ? -5.407 -25.372 -10.832 1.00 91.12 259 GLY A CA 1
ATOM 1740 C C . GLY A 1 259 ? -4.492 -25.847 -9.698 1.00 91.12 259 GLY A C 1
ATOM 1741 O O . GLY A 1 259 ? -3.948 -26.952 -9.790 1.00 91.12 259 GLY A O 1
ATOM 1742 N N . GLY A 1 260 ? -4.337 -25.028 -8.652 1.00 90.50 260 GLY A N 1
ATOM 1743 C CA . GLY A 1 260 ? -3.407 -25.222 -7.549 1.00 90.50 260 GLY A CA 1
ATOM 1744 C C . GLY A 1 260 ? -1.985 -24.778 -7.890 1.00 90.50 260 GLY A C 1
ATOM 1745 O O . GLY A 1 260 ? -1.622 -24.593 -9.057 1.00 90.50 260 GLY A O 1
ATOM 1746 N N . PHE A 1 261 ? -1.166 -24.643 -6.849 1.00 96.25 261 PHE A N 1
ATOM 1747 C CA . PHE A 1 261 ? 0.236 -24.254 -6.947 1.00 96.25 261 PHE A CA 1
ATOM 1748 C C . PHE A 1 261 ? 1.155 -25.415 -6.557 1.00 96.25 261 PHE A C 1
ATOM 1750 O O . PHE A 1 261 ? 0.801 -26.300 -5.777 1.00 96.25 261 PHE A O 1
ATOM 1757 N N . GLY A 1 262 ? 2.358 -25.436 -7.133 1.00 97.00 262 GLY A N 1
ATOM 1758 C CA . GLY A 1 262 ? 3.446 -26.247 -6.590 1.00 97.00 262 GLY A CA 1
ATOM 1759 C C . GLY A 1 262 ? 4.019 -25.612 -5.316 1.00 97.00 262 GLY A C 1
ATOM 1760 O O . GLY A 1 262 ? 3.666 -24.485 -4.990 1.00 97.00 262 GLY A O 1
ATOM 1761 N N . PRO A 1 263 ? 4.969 -26.271 -4.632 1.00 97.50 263 PRO A N 1
ATOM 1762 C CA . PRO A 1 263 ? 5.621 -25.702 -3.447 1.00 97.50 263 PRO A CA 1
ATOM 1763 C C . PRO A 1 263 ? 6.439 -24.438 -3.753 1.00 97.50 263 PRO A C 1
ATOM 1765 O O . PRO A 1 263 ? 6.738 -23.657 -2.852 1.00 97.50 263 PRO A O 1
ATOM 1768 N N . SER A 1 264 ? 6.838 -24.242 -5.014 1.00 97.62 264 SER A N 1
ATOM 1769 C CA . SER A 1 264 ? 7.608 -23.078 -5.437 1.00 97.62 264 SER A CA 1
ATOM 1770 C C . SER A 1 264 ? 7.330 -22.667 -6.883 1.00 97.62 264 SER A C 1
ATOM 1772 O O . SER A 1 264 ? 7.130 -23.525 -7.750 1.00 97.62 264 SER A O 1
ATOM 1774 N N . LEU A 1 265 ? 7.427 -21.365 -7.147 1.00 98.44 265 LEU A N 1
ATOM 1775 C CA . LEU A 1 265 ? 7.403 -20.724 -8.459 1.00 98.44 265 LEU A CA 1
ATOM 1776 C C . LEU A 1 265 ? 8.699 -19.926 -8.671 1.00 98.44 265 LEU A C 1
ATOM 1778 O O . LEU A 1 265 ? 9.194 -19.271 -7.759 1.00 98.44 265 LEU A O 1
ATOM 1782 N N . GLU A 1 266 ? 9.252 -19.970 -9.882 1.00 98.50 266 GLU A N 1
ATOM 1783 C CA . GLU A 1 266 ? 10.462 -19.227 -10.255 1.00 98.50 266 GLU A CA 1
ATOM 1784 C C . GLU A 1 266 ? 10.083 -17.999 -11.085 1.00 98.50 266 GLU A C 1
ATOM 1786 O O . GLU A 1 266 ? 9.497 -18.157 -12.158 1.00 98.50 266 GLU A O 1
ATOM 1791 N N . LEU A 1 267 ? 10.470 -16.788 -10.663 1.00 98.56 267 LEU A N 1
ATOM 1792 C CA . LEU A 1 267 ? 10.171 -15.564 -11.427 1.00 98.56 267 LEU A CA 1
ATOM 1793 C C . LEU A 1 267 ? 10.795 -15.571 -12.830 1.00 98.56 267 LEU A C 1
ATOM 1795 O O . LEU A 1 267 ? 10.228 -15.037 -13.779 1.00 98.56 267 LEU A O 1
ATOM 1799 N N . SER A 1 268 ? 11.941 -16.238 -12.989 1.00 97.56 268 SER A N 1
ATOM 1800 C CA . SER A 1 268 ? 12.585 -16.429 -14.297 1.00 97.56 268 SER A CA 1
ATOM 1801 C C . SER A 1 268 ? 11.787 -17.329 -15.256 1.00 97.56 268 SER A C 1
ATOM 1803 O O . SER A 1 268 ? 12.094 -17.377 -16.449 1.00 97.56 268 SER A O 1
ATOM 1805 N N . GLY A 1 269 ? 10.787 -18.054 -14.742 1.00 97.69 269 GLY A N 1
ATOM 1806 C CA . GLY A 1 269 ? 9.914 -18.959 -15.485 1.00 97.69 269 GLY A CA 1
ATOM 1807 C C . GLY A 1 269 ? 8.554 -18.370 -15.863 1.00 97.69 269 GLY A C 1
ATOM 1808 O O . GLY A 1 269 ? 7.721 -19.115 -16.380 1.00 97.69 269 GLY A O 1
ATOM 1809 N N . LEU A 1 270 ? 8.311 -17.081 -15.604 1.00 98.56 270 LEU A N 1
ATOM 1810 C CA . LEU A 1 270 ? 7.086 -16.406 -16.032 1.00 98.56 270 LEU A CA 1
ATOM 1811 C C . LEU A 1 270 ? 7.031 -16.306 -17.563 1.00 98.56 270 LEU A C 1
ATOM 1813 O O . LEU A 1 270 ? 8.005 -15.906 -18.205 1.00 98.56 270 LEU A O 1
ATOM 1817 N N . ASP A 1 271 ? 5.901 -16.688 -18.159 1.00 98.00 271 ASP A N 1
ATOM 1818 C CA . ASP A 1 271 ? 5.773 -16.844 -19.616 1.00 98.00 271 ASP A CA 1
ATOM 1819 C C . ASP A 1 271 ? 4.555 -16.142 -20.242 1.00 98.00 271 ASP A C 1
ATOM 1821 O O . ASP A 1 271 ? 4.296 -16.287 -21.441 1.00 98.00 271 ASP A O 1
ATOM 1825 N N . GLY A 1 272 ? 3.832 -15.347 -19.455 1.00 97.88 272 GLY A N 1
ATOM 1826 C CA . GLY A 1 272 ? 2.603 -14.666 -19.854 1.00 97.88 272 GLY A CA 1
ATOM 1827 C C . GLY A 1 272 ? 1.332 -15.489 -19.629 1.00 97.88 272 GLY A C 1
ATOM 1828 O O . GLY A 1 272 ? 0.242 -14.934 -19.745 1.00 97.88 272 GLY A O 1
ATOM 1829 N N . SER A 1 273 ? 1.442 -16.784 -19.303 1.00 96.50 273 SER A N 1
ATOM 1830 C CA . SER A 1 273 ? 0.302 -17.638 -18.926 1.00 96.50 273 SER A CA 1
ATOM 1831 C C . SER A 1 273 ? 0.172 -17.866 -17.420 1.00 96.50 273 SER A C 1
ATOM 1833 O O . SER A 1 273 ? -0.909 -18.200 -16.953 1.00 96.50 273 SER A O 1
ATOM 1835 N N . ASN A 1 274 ? 1.256 -17.668 -16.670 1.00 97.25 274 ASN A N 1
ATOM 1836 C CA . ASN A 1 274 ? 1.336 -17.788 -15.209 1.00 97.25 274 ASN A CA 1
ATOM 1837 C C . ASN A 1 274 ? 1.779 -16.477 -14.528 1.00 97.25 274 ASN A C 1
ATOM 1839 O O . ASN A 1 274 ? 2.134 -16.474 -13.350 1.00 97.25 274 ASN A O 1
ATOM 1843 N N . GLY A 1 275 ? 1.812 -15.383 -15.289 1.00 98.56 275 GLY A N 1
ATOM 1844 C CA . GLY A 1 275 ? 2.350 -14.092 -14.881 1.00 98.56 275 GLY A CA 1
ATOM 1845 C C . GLY A 1 275 ? 3.372 -13.547 -15.878 1.00 98.56 275 GLY A C 1
ATOM 1846 O O . GLY A 1 275 ? 3.635 -14.154 -16.920 1.00 98.56 275 GLY A O 1
ATOM 1847 N N . PHE A 1 276 ? 3.946 -12.384 -15.582 1.00 98.88 276 PHE A N 1
ATOM 1848 C CA . PHE A 1 276 ? 4.891 -11.687 -16.460 1.00 98.88 276 PHE A CA 1
ATOM 1849 C C . PHE A 1 276 ? 5.807 -10.728 -15.687 1.00 98.88 276 PHE A C 1
ATOM 1851 O O . PHE A 1 276 ? 5.498 -10.293 -14.579 1.00 98.88 276 PHE A O 1
ATOM 1858 N N . ALA A 1 277 ? 6.941 -10.370 -16.290 1.00 98.81 277 ALA A N 1
ATOM 1859 C CA . ALA A 1 277 ? 7.850 -9.351 -15.770 1.00 98.81 277 ALA A CA 1
ATOM 1860 C C . ALA A 1 277 ? 7.503 -7.947 -16.299 1.00 98.81 277 ALA A C 1
ATOM 1862 O O . ALA A 1 277 ? 7.164 -7.773 -17.469 1.00 98.81 277 ALA A O 1
ATOM 1863 N N . ILE A 1 278 ? 7.662 -6.928 -15.462 1.00 98.88 278 ILE A N 1
ATOM 1864 C CA . ILE A 1 278 ? 7.568 -5.504 -15.790 1.00 98.88 278 ILE A CA 1
ATOM 1865 C C . ILE A 1 278 ? 8.975 -4.917 -15.677 1.00 98.88 278 ILE A C 1
ATOM 1867 O O . ILE A 1 278 ? 9.486 -4.703 -14.580 1.00 98.88 278 ILE A O 1
ATOM 1871 N N . ASN A 1 279 ? 9.616 -4.657 -16.810 1.00 98.69 279 ASN A N 1
ATOM 1872 C CA . ASN A 1 279 ? 11.007 -4.226 -16.871 1.00 98.69 279 ASN A CA 1
ATOM 1873 C C . ASN A 1 279 ? 11.138 -2.704 -16.717 1.00 98.69 279 ASN A C 1
ATOM 1875 O O . ASN A 1 279 ? 10.520 -1.938 -17.467 1.00 98.69 279 ASN A O 1
ATOM 1879 N N . GLY A 1 280 ? 11.986 -2.277 -15.774 1.00 98.12 280 GLY A N 1
ATOM 1880 C CA . GLY A 1 280 ? 12.337 -0.879 -15.519 1.00 98.12 280 GLY A CA 1
ATOM 1881 C C . GLY A 1 280 ? 12.951 -0.165 -16.725 1.00 98.12 280 GLY A C 1
ATOM 1882 O O . GLY A 1 280 ? 13.439 -0.803 -17.653 1.00 98.12 280 GLY A O 1
ATOM 1883 N N . VAL A 1 281 ? 12.931 1.170 -16.735 1.00 97.00 281 VAL A N 1
ATOM 1884 C CA . VAL A 1 281 ? 13.259 1.969 -17.933 1.00 97.00 281 VAL A CA 1
ATOM 1885 C C . VAL A 1 281 ? 14.766 2.112 -18.161 1.00 97.00 281 VAL A C 1
ATOM 1887 O O . VAL A 1 281 ? 15.275 1.716 -19.211 1.00 97.00 281 VAL A O 1
ATOM 1890 N N . GLY A 1 282 ? 15.481 2.711 -17.213 1.00 94.62 282 GLY A N 1
ATOM 1891 C CA . GLY A 1 282 ? 16.893 3.061 -17.319 1.00 94.62 282 GLY A CA 1
ATOM 1892 C C . GLY A 1 282 ? 17.695 2.627 -16.098 1.00 94.62 282 GLY A C 1
ATOM 1893 O O . GLY A 1 282 ? 17.153 2.284 -15.056 1.00 94.62 282 GLY A O 1
ATOM 1894 N N . ALA A 1 283 ? 19.021 2.589 -16.236 1.00 96.12 283 ALA A N 1
ATOM 1895 C CA . ALA A 1 283 ? 19.904 2.197 -15.141 1.00 96.12 283 ALA A CA 1
ATOM 1896 C C . ALA A 1 283 ? 19.746 3.123 -13.922 1.00 96.12 283 ALA A C 1
ATOM 1898 O O . ALA A 1 283 ? 19.785 4.342 -14.075 1.00 96.12 283 ALA A O 1
ATOM 1899 N N . PHE A 1 284 ? 19.700 2.523 -12.733 1.00 95.69 284 PHE A N 1
ATOM 1900 C CA . PHE A 1 284 ? 19.527 3.176 -11.433 1.00 95.69 284 PHE A CA 1
ATOM 1901 C C . PHE A 1 284 ? 18.175 3.866 -11.219 1.00 95.69 284 PHE A C 1
ATOM 1903 O O . PHE A 1 284 ? 18.073 4.658 -10.292 1.00 95.69 284 PHE A O 1
ATOM 1910 N N . ASP A 1 285 ? 17.153 3.568 -12.028 1.00 96.69 285 ASP A N 1
ATOM 1911 C CA . ASP A 1 285 ? 15.798 4.096 -11.816 1.00 96.69 285 ASP A CA 1
ATOM 1912 C C . ASP A 1 285 ? 15.079 3.412 -10.633 1.00 96.69 285 ASP A C 1
ATOM 1914 O O . ASP A 1 285 ? 14.126 3.967 -10.081 1.00 96.69 285 ASP A O 1
ATOM 1918 N N . SER A 1 286 ? 15.548 2.225 -10.224 1.00 97.69 286 SER A N 1
ATOM 1919 C CA . SER A 1 286 ? 15.036 1.463 -9.077 1.00 97.69 286 SER A CA 1
ATOM 1920 C C . SER A 1 286 ? 13.537 1.122 -9.169 1.00 97.69 286 SER A C 1
ATOM 1922 O O . SER A 1 286 ? 12.823 1.168 -8.165 1.00 97.69 286 SER A O 1
ATOM 1924 N N . ALA A 1 287 ? 13.035 0.781 -10.364 1.00 98.69 287 ALA A N 1
ATOM 1925 C CA . ALA A 1 287 ? 11.639 0.371 -10.538 1.00 98.69 287 ALA A CA 1
ATOM 1926 C C . ALA A 1 287 ? 11.293 -0.861 -9.680 1.00 98.69 287 ALA A C 1
ATOM 1928 O O . ALA A 1 287 ? 12.080 -1.801 -9.573 1.00 98.69 287 ALA A O 1
ATOM 1929 N N . GLY A 1 288 ? 10.109 -0.870 -9.071 1.00 98.50 288 GLY A N 1
ATOM 1930 C CA . GLY A 1 288 ? 9.705 -1.928 -8.142 1.00 98.50 288 GLY A CA 1
ATOM 1931 C C . GLY A 1 288 ? 10.227 -1.724 -6.718 1.00 98.50 288 GLY A C 1
ATOM 1932 O O . GLY A 1 288 ? 10.149 -2.640 -5.904 1.00 98.50 288 GLY A O 1
ATOM 1933 N N . ILE A 1 289 ? 10.735 -0.533 -6.373 1.00 98.44 289 ILE A N 1
ATOM 1934 C CA . ILE A 1 289 ? 10.904 -0.160 -4.957 1.00 98.44 289 ILE A CA 1
ATOM 1935 C C . ILE A 1 289 ? 9.556 -0.181 -4.230 1.00 98.44 289 ILE A C 1
ATOM 1937 O O . ILE A 1 289 ? 9.490 -0.627 -3.090 1.00 98.44 289 ILE A O 1
ATOM 1941 N N . SER A 1 290 ? 8.496 0.258 -4.905 1.00 98.75 290 SER A N 1
ATOM 1942 C CA . SER A 1 290 ? 7.116 0.167 -4.444 1.00 98.75 290 SER A CA 1
ATOM 1943 C C . SER A 1 290 ? 6.236 -0.356 -5.578 1.00 98.75 290 SER A C 1
ATOM 1945 O O . SER A 1 290 ? 6.476 -0.053 -6.751 1.00 98.75 290 SER A O 1
ATOM 1947 N N . VAL A 1 291 ? 5.254 -1.184 -5.236 1.00 98.88 291 VAL A N 1
ATOM 1948 C CA . VAL A 1 291 ? 4.274 -1.763 -6.162 1.00 98.88 291 VAL A CA 1
ATOM 1949 C C . VAL A 1 291 ? 2.918 -1.812 -5.472 1.00 98.88 291 VAL A C 1
ATOM 1951 O O . VAL A 1 291 ? 2.868 -1.959 -4.253 1.00 98.88 291 VAL A O 1
ATOM 1954 N N . SER A 1 292 ? 1.841 -1.695 -6.240 1.00 98.81 292 SER A N 1
ATOM 1955 C CA . SER A 1 292 ? 0.474 -1.844 -5.739 1.00 98.81 292 SER A CA 1
ATOM 1956 C C . SER A 1 292 ? -0.481 -2.174 -6.888 1.00 98.81 292 SER A C 1
ATOM 1958 O O . SER A 1 292 ? -0.222 -1.786 -8.035 1.00 98.81 292 SER A O 1
ATOM 1960 N N . GLY A 1 293 ? -1.576 -2.874 -6.591 1.00 98.38 293 GLY A N 1
ATOM 1961 C CA . GLY A 1 293 ? -2.767 -2.847 -7.437 1.00 98.38 293 GLY A CA 1
ATOM 1962 C C . GLY A 1 293 ? -3.322 -1.421 -7.532 1.00 98.38 293 GLY A C 1
ATOM 1963 O O . GLY A 1 293 ? -3.288 -0.651 -6.574 1.00 98.38 293 GLY A O 1
ATOM 1964 N N . ALA A 1 294 ? -3.794 -1.040 -8.712 1.00 97.94 294 ALA A N 1
ATOM 1965 C CA . ALA A 1 294 ? -4.347 0.284 -8.987 1.00 97.94 294 ALA A CA 1
ATOM 1966 C C . ALA A 1 294 ? -5.884 0.279 -9.086 1.00 97.94 294 ALA A C 1
ATOM 1968 O O . ALA A 1 294 ? -6.486 1.352 -9.123 1.00 97.94 294 ALA A O 1
ATOM 1969 N N . GLY A 1 295 ? -6.509 -0.905 -9.128 1.00 97.25 295 GLY A N 1
ATOM 1970 C CA . GLY A 1 295 ? -7.908 -1.059 -9.535 1.00 97.25 295 GLY A CA 1
ATOM 1971 C C . GLY A 1 295 ? -8.111 -0.676 -11.004 1.00 97.25 295 GLY A C 1
ATOM 1972 O O . GLY A 1 295 ? -7.147 -0.458 -11.736 1.00 97.25 295 GLY A O 1
ATOM 1973 N N . ASP A 1 296 ? -9.358 -0.572 -11.455 1.00 97.88 296 ASP A N 1
ATOM 1974 C CA . ASP A 1 296 ? -9.678 -0.160 -12.829 1.00 97.88 296 ASP A CA 1
ATOM 1975 C C . ASP A 1 296 ? -9.564 1.368 -13.001 1.00 97.88 296 ASP A C 1
ATOM 1977 O O . ASP A 1 296 ? -10.537 2.112 -12.818 1.00 97.88 296 ASP A O 1
ATOM 1981 N N . VAL A 1 297 ? -8.375 1.863 -13.363 1.00 98.44 297 VAL A N 1
ATOM 1982 C CA . VAL A 1 297 ? -8.136 3.311 -13.527 1.00 98.44 297 VAL A CA 1
ATOM 1983 C C . VAL A 1 297 ? -8.545 3.816 -14.910 1.00 98.44 297 VAL A C 1
ATOM 1985 O O . VAL A 1 297 ? -8.688 5.022 -15.136 1.00 98.44 297 VAL A O 1
ATOM 1988 N N . ASN A 1 298 ? -8.704 2.911 -15.875 1.00 98.00 298 ASN A N 1
ATOM 1989 C CA . ASN A 1 298 ? -8.985 3.248 -17.270 1.00 98.00 298 ASN A CA 1
ATOM 1990 C C . ASN A 1 298 ? -10.457 2.996 -17.674 1.00 98.00 298 ASN A C 1
ATOM 1992 O O . ASN A 1 298 ? -10.933 3.508 -18.697 1.00 98.00 298 ASN A O 1
ATOM 1996 N N . GLY A 1 299 ? -11.213 2.302 -16.829 1.00 97.25 299 GLY A N 1
ATOM 1997 C CA . GLY A 1 299 ? -12.638 2.046 -16.957 1.00 97.25 299 GLY A CA 1
ATOM 1998 C C . GLY A 1 299 ? -12.999 0.865 -17.857 1.00 97.25 299 GLY A C 1
ATOM 1999 O O . GLY A 1 299 ? -14.103 0.893 -18.425 1.00 97.25 299 GLY A O 1
ATOM 2000 N N . ASP A 1 300 ? -12.109 -0.110 -18.052 1.00 96.75 300 ASP A N 1
ATOM 2001 C CA . ASP A 1 300 ? -12.344 -1.298 -18.885 1.00 96.75 300 ASP A CA 1
ATOM 2002 C C . ASP A 1 300 ? -12.798 -2.548 -18.109 1.00 96.75 300 ASP A C 1
ATOM 2004 O O . ASP A 1 300 ? -13.156 -3.561 -18.727 1.00 96.75 300 ASP A O 1
ATOM 2008 N N . GLY A 1 301 ? -12.911 -2.441 -16.784 1.00 96.19 301 GLY A N 1
ATOM 2009 C CA . GLY A 1 301 ? -13.369 -3.491 -15.880 1.00 96.19 301 GLY A CA 1
ATOM 2010 C C . GLY A 1 301 ? -12.341 -4.600 -15.664 1.00 96.19 301 GLY A C 1
ATOM 2011 O O . GLY A 1 301 ? -12.738 -5.764 -15.519 1.00 96.19 301 GLY A O 1
ATOM 2012 N N . ILE A 1 302 ? -11.055 -4.267 -15.744 1.00 97.88 302 ILE A N 1
ATOM 2013 C CA . ILE A 1 302 ? -9.919 -5.121 -15.396 1.00 97.88 302 ILE A CA 1
ATOM 2014 C C . ILE A 1 302 ? -9.028 -4.311 -14.456 1.00 97.88 302 ILE A C 1
ATOM 2016 O O . ILE A 1 302 ? -8.877 -3.105 -14.645 1.00 97.88 302 ILE A O 1
ATOM 2020 N N . ASP A 1 303 ? -8.451 -4.960 -13.450 1.00 98.50 303 ASP A N 1
ATOM 2021 C CA . ASP A 1 303 ? -7.576 -4.257 -12.522 1.00 98.50 303 ASP A CA 1
ATOM 2022 C C . ASP A 1 303 ? -6.248 -3.877 -13.189 1.00 98.50 303 ASP A C 1
ATOM 2024 O O . ASP A 1 303 ? -5.651 -4.637 -13.962 1.00 98.50 303 ASP A O 1
ATOM 2028 N N . ASP A 1 304 ? -5.788 -2.668 -12.887 1.00 98.81 304 ASP A N 1
ATOM 2029 C CA . ASP A 1 304 ? -4.528 -2.110 -13.347 1.00 98.81 304 ASP A CA 1
ATOM 2030 C C . ASP A 1 304 ? -3.474 -2.176 -12.226 1.00 98.81 304 ASP A C 1
ATOM 2032 O O . ASP A 1 304 ? -3.750 -2.511 -11.074 1.00 98.81 304 ASP A O 1
ATOM 2036 N N . LEU A 1 305 ? -2.230 -1.824 -12.546 1.00 98.62 305 LEU A N 1
ATOM 2037 C CA . LEU A 1 305 ? -1.091 -1.884 -11.626 1.00 98.62 305 LEU A CA 1
ATOM 2038 C C . LEU A 1 305 ? -0.338 -0.563 -11.589 1.00 98.62 305 LEU A C 1
ATOM 2040 O O . LEU A 1 305 ? -0.249 0.120 -12.610 1.00 98.62 305 LEU A O 1
ATOM 2044 N N . ILE A 1 306 ? 0.313 -0.258 -10.466 1.00 98.88 306 ILE A N 1
ATOM 2045 C CA . ILE A 1 306 ? 1.275 0.843 -10.361 1.00 98.88 306 ILE A CA 1
ATOM 2046 C C . ILE A 1 306 ? 2.631 0.370 -9.818 1.00 98.88 306 ILE A C 1
ATOM 2048 O O . ILE A 1 306 ? 2.723 -0.375 -8.844 1.00 98.88 306 ILE A O 1
ATOM 2052 N N . VAL A 1 307 ? 3.710 0.825 -10.463 1.00 98.94 307 VAL A N 1
ATOM 2053 C CA . VAL A 1 307 ? 5.106 0.526 -10.111 1.00 98.94 307 VAL A CA 1
ATOM 2054 C C . VAL A 1 307 ? 5.870 1.827 -9.879 1.00 98.94 307 VAL A C 1
ATOM 2056 O O . VAL A 1 307 ? 5.971 2.664 -10.777 1.00 98.94 307 VAL A O 1
ATOM 2059 N N . GLY A 1 308 ? 6.434 1.999 -8.687 1.00 98.75 308 GLY A N 1
ATOM 2060 C CA . GLY A 1 308 ? 7.258 3.147 -8.319 1.00 98.75 308 GLY A CA 1
ATOM 2061 C C . GLY A 1 308 ? 8.736 2.976 -8.682 1.00 98.75 308 GLY A C 1
ATOM 2062 O O . GLY A 1 308 ? 9.306 1.889 -8.555 1.00 98.75 308 GLY A O 1
ATOM 2063 N N . ALA A 1 309 ? 9.356 4.069 -9.124 1.00 98.56 309 ALA A N 1
ATOM 2064 C CA . ALA A 1 309 ? 10.765 4.191 -9.492 1.00 98.56 309 ALA A CA 1
ATOM 2065 C C . ALA A 1 309 ? 11.306 5.547 -8.984 1.00 98.56 309 ALA A C 1
ATOM 2067 O O . ALA A 1 309 ? 11.435 6.506 -9.754 1.00 98.56 309 ALA A O 1
ATOM 2068 N N . PRO A 1 310 ? 11.583 5.685 -7.675 1.00 98.06 310 PRO A N 1
ATOM 2069 C CA . PRO A 1 310 ? 11.884 6.979 -7.050 1.00 98.06 310 PRO A CA 1
ATOM 2070 C C . PRO A 1 310 ? 13.190 7.626 -7.510 1.00 98.06 310 PRO A C 1
ATOM 2072 O O . PRO A 1 310 ? 13.396 8.816 -7.261 1.00 98.06 310 PRO A O 1
ATOM 2075 N N . ASP A 1 311 ? 14.065 6.863 -8.162 1.00 97.12 311 ASP A N 1
ATOM 2076 C CA . ASP A 1 311 ? 15.349 7.340 -8.669 1.00 97.12 311 ASP A CA 1
ATOM 2077 C C . ASP A 1 311 ? 15.312 7.630 -10.179 1.00 97.12 311 ASP A C 1
ATOM 2079 O O . ASP A 1 311 ? 16.312 8.081 -10.743 1.00 97.12 311 ASP A O 1
ATOM 2083 N N . ALA A 1 312 ? 14.157 7.425 -10.829 1.00 96.50 312 ALA A N 1
ATOM 2084 C CA . ALA A 1 312 ? 14.007 7.588 -12.266 1.00 96.50 312 ALA A CA 1
ATOM 2085 C C . ALA A 1 312 ? 14.445 8.975 -12.753 1.00 96.50 312 ALA A C 1
ATOM 2087 O O . ALA A 1 312 ? 14.072 10.018 -12.193 1.00 96.50 312 ALA A O 1
ATOM 2088 N N . TYR A 1 313 ? 15.227 8.978 -13.836 1.00 90.94 313 TYR A N 1
ATOM 2089 C CA . TYR A 1 313 ? 15.741 10.205 -14.438 1.00 90.94 313 TYR A CA 1
ATOM 2090 C C . TYR A 1 313 ? 14.683 10.897 -15.318 1.00 90.94 313 TYR A C 1
ATOM 2092 O O . TYR A 1 313 ? 14.691 10.793 -16.547 1.00 90.94 313 TYR A O 1
ATOM 2100 N N . THR A 1 314 ? 13.762 11.623 -14.688 1.00 80.81 314 THR A N 1
ATOM 2101 C CA . THR A 1 314 ? 12.717 12.427 -15.339 1.00 80.81 314 THR A CA 1
ATOM 2102 C C . THR A 1 314 ? 13.062 13.925 -15.292 1.00 80.81 314 THR A C 1
ATOM 2104 O O . THR A 1 314 ? 13.928 14.363 -14.545 1.00 80.81 314 THR A O 1
ATOM 2107 N N . ASN A 1 315 ? 12.485 14.752 -16.171 1.00 73.56 315 ASN A N 1
ATOM 2108 C CA . ASN A 1 315 ? 12.605 16.222 -16.096 1.00 73.56 315 ASN A CA 1
ATOM 2109 C C . ASN A 1 315 ? 14.033 16.809 -15.920 1.00 73.56 315 ASN A C 1
ATOM 2111 O O . ASN A 1 315 ? 14.226 17.878 -15.346 1.00 73.56 315 ASN A O 1
ATOM 2115 N N . SER A 1 316 ? 15.049 16.174 -16.524 1.00 71.50 316 SER A N 1
ATOM 2116 C CA . SER A 1 316 ? 16.479 16.551 -16.439 1.00 71.50 316 SER A CA 1
ATOM 2117 C C . SER A 1 316 ? 17.157 16.302 -15.076 1.00 71.50 316 SER A C 1
ATOM 2119 O O . SER A 1 316 ? 18.205 16.897 -14.798 1.00 71.50 316 SER A O 1
ATOM 2121 N N . GLY A 1 317 ? 16.622 15.402 -14.246 1.00 82.12 317 GLY A N 1
ATOM 2122 C CA . GLY A 1 317 ? 17.257 14.934 -13.012 1.00 82.12 317 GLY A CA 1
ATOM 2123 C C . GLY A 1 317 ? 16.551 13.729 -12.382 1.00 82.12 317 GLY A C 1
ATOM 2124 O O . GLY A 1 317 ? 15.727 13.088 -13.006 1.00 82.12 317 GLY A O 1
ATOM 2125 N N . THR A 1 318 ? 16.895 13.381 -11.144 1.00 88.31 318 THR A N 1
ATOM 2126 C CA . THR A 1 318 ? 16.277 12.256 -10.415 1.00 88.31 318 THR A CA 1
ATOM 2127 C C . THR A 1 318 ? 15.048 12.741 -9.645 1.00 88.31 318 THR A C 1
ATOM 2129 O O . THR A 1 318 ? 15.091 12.868 -8.420 1.00 88.31 318 THR A O 1
ATOM 2132 N N . SER A 1 319 ? 13.994 13.136 -10.359 1.00 92.56 319 SER A N 1
ATOM 2133 C CA . SER A 1 319 ? 12.708 13.527 -9.755 1.00 92.56 319 SER A CA 1
ATOM 2134 C C . SER A 1 319 ? 11.839 12.329 -9.361 1.00 92.56 319 SER A C 1
ATOM 2136 O O . SER A 1 319 ? 10.936 12.479 -8.537 1.00 92.56 319 SER A O 1
ATOM 2138 N N . GLY A 1 320 ? 12.141 11.141 -9.895 1.00 97.50 320 GLY A N 1
ATOM 2139 C CA . GLY A 1 320 ? 11.368 9.921 -9.681 1.00 97.50 320 GLY A CA 1
ATOM 2140 C C . GLY A 1 320 ? 10.190 9.786 -10.649 1.00 97.50 320 GLY A C 1
ATOM 2141 O O . GLY A 1 320 ? 9.863 10.715 -11.404 1.00 97.50 320 GLY A O 1
ATOM 2142 N N . ALA A 1 321 ? 9.582 8.604 -10.664 1.00 98.19 321 ALA A N 1
ATOM 2143 C CA . ALA A 1 321 ? 8.411 8.291 -11.468 1.00 98.19 321 ALA A CA 1
ATOM 2144 C C . ALA A 1 321 ? 7.529 7.213 -10.819 1.00 98.19 321 ALA A C 1
ATOM 2146 O O . ALA A 1 321 ? 8.005 6.356 -10.074 1.00 98.19 321 ALA A O 1
ATOM 2147 N N . GLY A 1 322 ? 6.245 7.233 -11.164 1.00 98.56 322 GLY A N 1
ATOM 2148 C CA . GLY A 1 322 ? 5.359 6.073 -11.097 1.00 98.56 322 GLY A CA 1
ATOM 2149 C C . GLY A 1 322 ? 5.035 5.589 -12.509 1.00 98.56 322 GLY A C 1
ATOM 2150 O O . GLY A 1 322 ? 5.071 6.369 -13.459 1.00 98.56 322 GLY A O 1
ATOM 2151 N N . TYR A 1 323 ? 4.705 4.316 -12.671 1.00 98.88 323 TYR A N 1
ATOM 2152 C CA . TYR A 1 323 ? 4.276 3.758 -13.948 1.00 98.88 323 TYR A CA 1
ATOM 2153 C C . TYR A 1 323 ? 3.021 2.937 -13.751 1.00 98.88 323 TYR A C 1
ATOM 2155 O O . TYR A 1 323 ? 3.026 1.995 -12.965 1.00 98.88 323 TYR A O 1
ATOM 2163 N N . VAL A 1 324 ? 1.973 3.284 -14.486 1.00 98.88 324 VAL A N 1
ATOM 2164 C CA . VAL A 1 324 ? 0.723 2.532 -14.492 1.00 98.88 324 VAL A CA 1
ATOM 2165 C C . VAL A 1 324 ? 0.757 1.556 -15.655 1.00 98.88 324 VAL A C 1
ATOM 2167 O O . VAL A 1 324 ? 1.088 1.955 -16.774 1.00 98.88 324 VAL A O 1
ATOM 2170 N N . VAL A 1 325 ? 0.428 0.293 -15.405 1.00 98.88 325 VAL A N 1
ATOM 2171 C CA . VAL A 1 325 ? 0.309 -0.767 -16.413 1.00 98.88 325 VAL A CA 1
ATOM 2172 C C . VAL A 1 325 ? -1.135 -1.236 -16.423 1.00 98.88 325 VAL A C 1
ATOM 2174 O O . VAL A 1 325 ? -1.650 -1.604 -15.373 1.00 98.88 325 VAL A O 1
ATOM 2177 N N . PHE A 1 326 ? -1.774 -1.225 -17.594 1.00 98.75 326 PHE A N 1
ATOM 2178 C CA . PHE A 1 326 ? -3.172 -1.642 -17.679 1.00 98.75 326 PHE A CA 1
ATOM 2179 C C . PHE A 1 326 ? -3.335 -3.160 -17.723 1.00 98.75 326 PHE A C 1
ATOM 2181 O O . PHE A 1 326 ? -2.555 -3.851 -18.396 1.00 98.75 326 PHE A O 1
ATOM 2188 N N . GLY A 1 327 ? -4.375 -3.642 -17.048 1.00 98.44 327 GLY A N 1
ATOM 2189 C CA . GLY A 1 327 ? -4.867 -5.008 -17.112 1.00 98.44 327 GLY A CA 1
ATOM 2190 C C . GLY A 1 327 ? -5.256 -5.424 -18.534 1.00 98.44 327 GLY A C 1
ATOM 2191 O O . GLY A 1 327 ? -5.461 -4.606 -19.435 1.00 98.44 327 GLY A O 1
ATOM 2192 N N . SER A 1 328 ? -5.305 -6.732 -18.801 1.00 97.62 328 SER A N 1
ATOM 2193 C CA . SER A 1 328 ? -5.621 -7.240 -20.139 1.00 97.62 328 SER A CA 1
ATOM 2194 C C . SER A 1 328 ? -6.169 -8.667 -20.155 1.00 97.62 328 SER A C 1
ATOM 2196 O O . SER A 1 328 ? -5.431 -9.649 -20.076 1.00 97.62 328 SER A O 1
ATOM 2198 N N . ARG A 1 329 ? -7.446 -8.788 -20.543 1.00 96.31 329 ARG A N 1
ATOM 2199 C CA . ARG A 1 329 ? -8.108 -10.057 -20.925 1.00 96.31 329 ARG A CA 1
ATOM 2200 C C . ARG A 1 329 ? -7.517 -10.727 -22.162 1.00 96.31 329 ARG A C 1
ATOM 2202 O O . ARG A 1 329 ? -7.891 -11.843 -22.518 1.00 96.31 329 ARG A O 1
ATOM 2209 N N . ARG A 1 330 ? -6.648 -10.032 -22.902 1.00 93.94 330 ARG A N 1
ATOM 2210 C CA . ARG A 1 330 ? -5.943 -10.611 -24.057 1.00 93.94 330 ARG A CA 1
ATOM 2211 C C . ARG A 1 330 ? -4.681 -11.366 -23.637 1.00 93.94 330 ARG A C 1
ATOM 2213 O O . ARG A 1 330 ? -4.043 -11.956 -24.510 1.00 93.94 330 ARG A O 1
ATOM 2220 N N . GLY A 1 331 ? -4.354 -11.350 -22.345 1.00 91.75 331 GLY A N 1
ATOM 2221 C CA . GLY A 1 331 ? -3.126 -11.888 -21.787 1.00 91.75 331 GLY A CA 1
ATOM 2222 C C . GLY A 1 331 ? -1.936 -10.954 -21.987 1.00 91.75 331 GLY A C 1
ATOM 2223 O O . GLY A 1 331 ? -2.040 -9.891 -22.616 1.00 91.75 331 GLY A O 1
ATOM 2224 N N . PHE A 1 332 ? -0.796 -11.395 -21.465 1.00 97.44 332 PHE A N 1
ATOM 2225 C CA . PHE A 1 332 ? 0.465 -10.666 -21.474 1.00 97.44 332 PHE A CA 1
ATOM 2226 C C . PHE A 1 332 ? 1.554 -11.474 -22.185 1.00 97.44 332 PHE A C 1
ATOM 2228 O O . PHE A 1 332 ? 1.493 -12.697 -22.298 1.00 97.44 332 PHE A O 1
ATOM 2235 N N . ALA A 1 333 ? 2.560 -10.774 -22.707 1.00 97.81 333 ALA A N 1
ATOM 2236 C CA . ALA A 1 333 ? 3.820 -11.414 -23.072 1.00 97.81 333 ALA A CA 1
ATOM 2237 C C . ALA A 1 333 ? 4.613 -11.749 -21.789 1.00 97.81 333 ALA A C 1
ATOM 2239 O O . ALA A 1 333 ? 4.327 -11.155 -20.753 1.00 97.81 333 ALA A O 1
ATOM 2240 N N . PRO A 1 334 ? 5.650 -12.609 -21.849 1.00 98.31 334 PRO A N 1
ATOM 2241 C CA . PRO A 1 334 ? 6.505 -12.893 -20.691 1.00 98.31 334 PRO A CA 1
ATOM 2242 C C . PRO 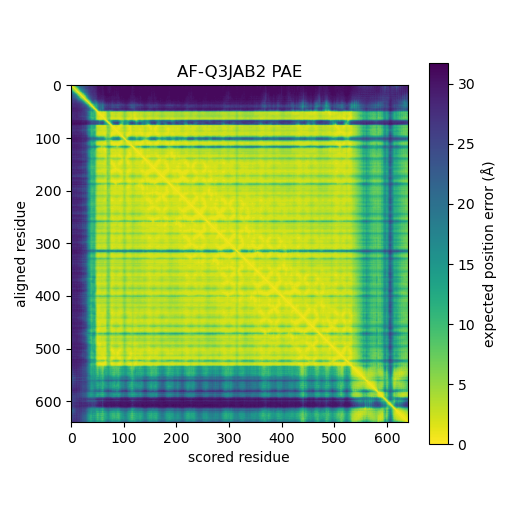A 1 334 ? 7.110 -11.646 -20.032 1.00 98.31 334 PRO A C 1
ATOM 2244 O O . PRO A 1 334 ? 7.408 -11.657 -18.842 1.00 98.31 334 PRO A O 1
ATOM 2247 N N . SER A 1 335 ? 7.310 -10.573 -20.806 1.00 98.00 335 SER A N 1
ATOM 2248 C CA . SER A 1 335 ? 7.768 -9.290 -20.287 1.00 98.00 335 SER A CA 1
ATOM 2249 C C . SER A 1 335 ? 7.065 -8.101 -20.943 1.00 98.00 335 SER A C 1
ATOM 2251 O O . SER A 1 335 ? 6.752 -8.110 -22.139 1.00 98.00 335 SER A O 1
ATOM 2253 N N . LEU A 1 336 ? 6.867 -7.052 -20.148 1.00 98.50 336 LEU A N 1
ATOM 2254 C CA . LEU A 1 336 ? 6.397 -5.730 -20.538 1.00 98.50 336 LEU A CA 1
ATOM 2255 C C . LEU A 1 336 ? 7.487 -4.702 -20.221 1.00 98.50 336 LEU A C 1
ATOM 2257 O O . LEU A 1 336 ? 8.059 -4.701 -19.139 1.00 98.50 336 LEU A O 1
ATOM 2261 N N . GLU A 1 337 ? 7.772 -3.811 -21.166 1.00 98.50 337 GLU A N 1
ATOM 2262 C CA . GLU A 1 337 ? 8.783 -2.761 -20.998 1.00 98.50 337 GLU A CA 1
ATOM 2263 C C . GLU A 1 337 ? 8.111 -1.437 -20.626 1.00 98.50 337 GLU A C 1
ATOM 2265 O O . GLU A 1 337 ? 7.330 -0.908 -21.424 1.00 98.50 337 GLU A O 1
ATOM 2270 N N . LEU A 1 338 ? 8.459 -0.852 -19.474 1.00 98.38 338 LEU A N 1
ATOM 2271 C CA . LEU A 1 338 ? 7.878 0.423 -19.027 1.00 98.38 338 LEU A CA 1
ATOM 2272 C C . LEU A 1 338 ? 8.165 1.584 -19.996 1.00 98.38 338 LEU A C 1
ATOM 2274 O O . LEU A 1 338 ? 7.369 2.510 -20.131 1.00 98.38 338 LEU A O 1
ATOM 2278 N N . LEU A 1 339 ? 9.261 1.513 -20.755 1.00 96.25 339 LEU A N 1
ATOM 2279 C CA . LEU A 1 339 ? 9.595 2.513 -21.776 1.00 96.25 339 LEU A CA 1
ATOM 2280 C C . LEU A 1 339 ? 8.622 2.516 -22.974 1.00 96.25 339 LEU A C 1
ATOM 2282 O O . LEU A 1 339 ? 8.607 3.469 -23.751 1.00 96.25 339 LEU A O 1
ATOM 2286 N N . ASN A 1 340 ? 7.838 1.444 -23.145 1.00 97.19 340 ASN A N 1
ATOM 2287 C CA . ASN A 1 340 ? 6.904 1.250 -24.257 1.00 97.19 340 ASN A CA 1
ATOM 2288 C C . ASN A 1 340 ? 5.443 1.565 -23.886 1.00 97.19 340 ASN A C 1
ATOM 2290 O O . ASN A 1 340 ? 4.534 1.297 -24.687 1.00 97.19 340 ASN A O 1
ATOM 2294 N N . LEU A 1 341 ? 5.201 2.115 -22.693 1.00 98.31 341 LEU A N 1
ATOM 2295 C CA . LEU A 1 341 ? 3.887 2.620 -22.309 1.00 98.31 341 LEU A CA 1
ATOM 2296 C C . LEU A 1 341 ? 3.455 3.744 -23.258 1.00 98.31 341 LEU A C 1
ATOM 2298 O O . LEU A 1 341 ? 4.240 4.622 -23.619 1.00 98.31 341 LEU A O 1
ATOM 2302 N N . ASN A 1 342 ? 2.211 3.681 -23.730 1.00 97.75 342 ASN A N 1
ATOM 2303 C CA . ASN A 1 342 ? 1.732 4.539 -24.819 1.00 97.75 342 ASN A CA 1
ATOM 2304 C C . ASN A 1 342 ? 0.314 5.093 -24.621 1.00 97.75 342 ASN A C 1
ATOM 2306 O O . ASN A 1 342 ? -0.265 5.629 -25.567 1.00 97.75 342 ASN A O 1
ATOM 2310 N N . GLY A 1 343 ? -0.245 4.959 -23.421 1.00 97.62 343 GLY A N 1
ATOM 2311 C CA . GLY A 1 343 ? -1.601 5.386 -23.090 1.00 97.62 343 GLY A CA 1
ATOM 2312 C C . GLY A 1 343 ? -2.687 4.350 -23.390 1.00 97.62 343 GLY A C 1
ATOM 2313 O O . GLY A 1 343 ? -3.804 4.518 -22.921 1.00 97.62 343 GLY A O 1
ATOM 2314 N N . ASN A 1 344 ? -2.385 3.274 -24.136 1.00 96.50 344 ASN A N 1
ATOM 2315 C CA . ASN A 1 344 ? -3.319 2.152 -24.352 1.00 96.50 344 ASN A CA 1
ATOM 2316 C C . ASN A 1 344 ? -2.960 0.890 -23.556 1.00 96.50 344 ASN A C 1
ATOM 2318 O O . ASN A 1 344 ? -3.753 -0.040 -23.510 1.00 96.50 344 ASN A O 1
ATOM 2322 N N . ASN A 1 345 ? -1.745 0.814 -23.017 1.00 97.12 345 ASN A N 1
ATOM 2323 C CA . ASN A 1 345 ? -1.237 -0.300 -22.209 1.00 97.12 345 ASN A CA 1
ATOM 2324 C C . ASN A 1 345 ? -0.709 0.189 -20.851 1.00 97.12 345 ASN A C 1
ATOM 2326 O O . ASN A 1 345 ? 0.083 -0.502 -20.218 1.00 97.12 345 ASN A O 1
ATOM 2330 N N . GLY A 1 346 ? -1.092 1.406 -20.464 1.00 98.56 346 GLY A N 1
ATOM 2331 C CA . GLY A 1 346 ? -0.546 2.134 -19.330 1.00 98.56 346 GLY A CA 1
ATOM 2332 C C . GLY A 1 346 ? 0.171 3.427 -19.729 1.00 98.56 346 GLY A C 1
ATOM 2333 O O . GLY A 1 346 ? 0.255 3.783 -20.912 1.00 98.56 346 GLY A O 1
ATOM 2334 N N . PHE A 1 347 ? 0.683 4.143 -18.732 1.00 98.81 347 PHE A N 1
ATOM 2335 C CA . PHE A 1 347 ? 1.320 5.454 -18.870 1.00 98.81 347 PHE A CA 1
ATOM 2336 C C . PHE A 1 347 ? 2.333 5.720 -17.747 1.00 98.81 347 PHE A C 1
ATOM 2338 O O . PHE A 1 347 ? 2.269 5.128 -16.673 1.00 98.81 347 PHE A O 1
ATOM 2345 N N . ALA A 1 348 ? 3.278 6.627 -17.994 1.00 98.56 348 ALA A N 1
ATOM 2346 C CA . ALA A 1 348 ? 4.225 7.099 -16.986 1.00 98.56 348 ALA A CA 1
ATOM 2347 C C . ALA A 1 348 ? 3.677 8.313 -16.216 1.00 98.56 348 ALA A C 1
ATOM 2349 O O . ALA A 1 348 ? 3.015 9.175 -16.792 1.00 98.56 348 ALA A O 1
ATOM 2350 N N . ILE A 1 349 ? 4.016 8.417 -14.936 1.00 98.62 349 ILE A N 1
ATOM 2351 C CA . ILE A 1 349 ? 3.749 9.551 -14.049 1.00 98.62 349 ILE A CA 1
ATOM 2352 C C . ILE A 1 349 ? 5.102 10.142 -13.649 1.00 98.62 349 ILE A C 1
ATOM 2354 O O . ILE A 1 349 ? 5.848 9.537 -12.882 1.00 98.62 349 ILE A O 1
ATOM 2358 N N . ASN A 1 350 ? 5.435 11.318 -14.170 1.00 98.12 350 ASN A N 1
ATOM 2359 C CA . ASN A 1 350 ? 6.746 11.936 -13.984 1.00 98.12 350 ASN A CA 1
ATOM 2360 C C . ASN A 1 350 ? 6.760 12.881 -12.773 1.00 98.12 350 ASN A C 1
ATOM 2362 O O . ASN A 1 350 ? 5.886 13.745 -12.636 1.00 98.12 350 ASN A O 1
ATOM 2366 N N . GLY A 1 351 ? 7.783 12.732 -11.923 1.00 97.19 351 GLY A N 1
ATOM 2367 C CA . GLY A 1 351 ? 8.034 13.580 -10.756 1.00 97.19 351 GLY A CA 1
ATOM 2368 C C . GLY A 1 351 ? 8.246 15.060 -11.092 1.00 97.19 351 GLY A C 1
ATOM 2369 O O . GLY A 1 351 ? 8.537 15.419 -12.233 1.00 97.19 351 GLY A O 1
ATOM 2370 N N . VAL A 1 352 ? 8.105 15.928 -10.085 1.00 96.06 352 VAL A N 1
ATOM 2371 C CA . VAL A 1 352 ? 8.142 17.390 -10.262 1.00 96.06 352 VAL A CA 1
ATOM 2372 C C . VAL A 1 352 ? 9.572 17.927 -10.263 1.00 96.06 352 VAL A C 1
ATOM 2374 O O . VAL A 1 352 ? 10.065 18.323 -11.320 1.00 96.06 352 VAL A O 1
ATOM 2377 N N . ASP A 1 353 ? 10.238 17.931 -9.106 1.00 94.62 353 ASP A N 1
ATOM 2378 C CA . ASP A 1 353 ? 11.584 18.469 -8.943 1.00 94.62 353 ASP A CA 1
ATOM 2379 C C . ASP A 1 353 ? 12.603 17.376 -8.603 1.00 94.62 353 ASP A C 1
ATOM 2381 O O . ASP A 1 353 ? 12.299 16.286 -8.114 1.00 94.62 353 ASP A O 1
ATOM 2385 N N . ILE A 1 354 ? 13.872 17.668 -8.891 1.00 93.75 354 ILE A N 1
ATOM 2386 C CA . ILE A 1 354 ? 14.977 16.758 -8.590 1.00 93.75 354 ILE A CA 1
ATOM 2387 C C . ILE A 1 354 ? 15.035 16.451 -7.088 1.00 93.75 354 ILE A C 1
ATOM 2389 O O . ILE A 1 354 ? 14.978 17.359 -6.261 1.00 93.75 354 ILE A O 1
ATOM 2393 N N . PHE A 1 355 ? 15.249 15.181 -6.744 1.00 92.44 355 PHE A N 1
ATOM 2394 C CA . PHE A 1 355 ? 15.284 14.681 -5.365 1.00 92.44 355 PHE A CA 1
ATOM 2395 C C . PHE A 1 355 ? 13.948 14.737 -4.612 1.00 92.44 355 PHE A C 1
ATOM 2397 O O . PHE A 1 355 ? 13.953 14.555 -3.396 1.00 92.44 355 PHE A O 1
ATOM 2404 N N . ASP A 1 356 ? 12.821 14.936 -5.300 1.00 95.25 356 ASP A N 1
ATOM 2405 C CA . ASP A 1 356 ? 11.501 14.774 -4.681 1.00 95.25 356 ASP A CA 1
ATOM 2406 C C . ASP A 1 356 ? 11.182 13.300 -4.391 1.00 95.25 356 ASP A C 1
ATOM 2408 O O . ASP A 1 356 ? 10.427 13.001 -3.463 1.00 95.25 356 ASP A O 1
ATOM 2412 N N . ASN A 1 357 ? 11.812 12.385 -5.140 1.00 96.25 357 ASN A N 1
ATOM 2413 C CA . ASN A 1 357 ? 11.649 10.935 -5.030 1.00 96.25 357 ASN A CA 1
ATOM 2414 C C . ASN A 1 357 ? 10.196 10.478 -5.249 1.00 96.25 357 ASN A C 1
ATOM 2416 O O . ASN A 1 357 ? 9.690 9.636 -4.507 1.00 96.25 357 ASN A O 1
ATOM 2420 N N . ALA A 1 358 ? 9.521 11.030 -6.264 1.00 98.38 358 ALA A N 1
ATOM 2421 C CA . ALA A 1 358 ? 8.179 10.589 -6.636 1.00 98.38 358 ALA A CA 1
ATOM 2422 C C . ALA A 1 358 ? 8.176 9.089 -6.975 1.00 98.38 358 ALA A C 1
ATOM 2424 O O . ALA A 1 358 ? 9.018 8.628 -7.742 1.00 98.38 358 ALA A O 1
ATOM 2425 N N . GLY A 1 359 ? 7.238 8.330 -6.411 1.00 98.31 359 GLY A N 1
ATOM 2426 C CA . GLY A 1 359 ? 7.178 6.873 -6.572 1.00 98.31 359 GLY A CA 1
ATOM 2427 C C . GLY A 1 359 ? 7.951 6.100 -5.502 1.00 98.31 359 GLY A C 1
ATOM 2428 O O . GLY A 1 359 ? 8.140 4.893 -5.637 1.00 98.31 359 GLY A O 1
ATOM 2429 N N . ILE A 1 360 ? 8.387 6.760 -4.420 1.00 98.44 360 ILE A N 1
ATOM 2430 C CA . ILE A 1 360 ? 8.943 6.061 -3.247 1.00 98.44 360 ILE A CA 1
ATOM 2431 C C . ILE A 1 360 ? 7.914 5.113 -2.618 1.00 98.44 360 ILE A C 1
ATOM 2433 O O . ILE A 1 360 ? 8.264 4.034 -2.155 1.00 98.44 360 ILE A O 1
ATOM 2437 N N . SER A 1 361 ? 6.644 5.513 -2.656 1.00 98.75 361 SER A N 1
ATOM 2438 C CA . SER A 1 361 ? 5.479 4.763 -2.211 1.00 98.75 361 SER A CA 1
ATOM 2439 C C . SER A 1 361 ? 4.332 5.103 -3.161 1.00 98.75 361 SER A C 1
ATOM 2441 O O . SER A 1 361 ? 4.170 6.264 -3.551 1.00 98.75 361 SER A O 1
ATOM 2443 N N . VAL A 1 362 ? 3.599 4.081 -3.591 1.00 98.88 362 VAL A N 1
ATOM 2444 C CA . VAL A 1 362 ? 2.467 4.177 -4.515 1.00 98.88 362 VAL A CA 1
ATOM 2445 C C . VAL A 1 362 ? 1.338 3.298 -3.996 1.00 98.88 362 VAL A C 1
ATOM 2447 O O . VAL A 1 362 ? 1.614 2.271 -3.379 1.00 98.88 362 VAL A O 1
ATOM 2450 N N . SER A 1 363 ? 0.095 3.688 -4.258 1.00 98.75 363 SER A N 1
ATOM 2451 C CA . SER A 1 363 ? -1.089 2.895 -3.916 1.00 98.75 363 SER A CA 1
ATOM 2452 C C . SER A 1 363 ? -2.228 3.214 -4.879 1.00 98.75 363 SER A C 1
ATOM 2454 O O . SER A 1 363 ? -2.389 4.375 -5.272 1.00 98.75 363 SER A O 1
ATOM 2456 N N . GLY A 1 364 ? -3.037 2.210 -5.221 1.00 98.19 364 GLY A N 1
ATOM 2457 C CA . GLY A 1 364 ? -4.431 2.450 -5.592 1.00 98.19 364 GLY A CA 1
ATOM 2458 C C . GLY A 1 364 ? -5.221 2.949 -4.378 1.00 98.19 364 GLY A C 1
ATOM 2459 O O . GLY A 1 364 ? -4.876 2.624 -3.239 1.00 98.19 364 GLY A O 1
ATOM 2460 N N . MET A 1 365 ? -6.236 3.776 -4.604 1.00 96.38 365 MET A N 1
ATOM 2461 C CA . MET A 1 365 ? -7.082 4.338 -3.541 1.00 96.38 365 MET A CA 1
ATOM 2462 C C . MET A 1 365 ? -8.561 3.983 -3.680 1.00 96.38 365 MET A C 1
ATOM 2464 O O . MET A 1 365 ? -9.363 4.460 -2.891 1.00 96.38 365 MET A O 1
ATOM 2468 N N . GLY A 1 366 ? -8.939 3.189 -4.684 1.00 96.19 366 GLY A N 1
ATOM 2469 C CA . GLY A 1 366 ? -10.342 3.110 -5.082 1.00 96.19 366 GLY A CA 1
ATOM 2470 C C . GLY A 1 366 ? -10.826 4.445 -5.657 1.00 96.19 366 GLY A C 1
ATOM 2471 O O . GLY A 1 366 ? -10.024 5.257 -6.110 1.00 96.19 366 GLY A O 1
ATOM 2472 N N . ASP A 1 367 ? -12.136 4.656 -5.661 1.00 96.50 367 ASP A N 1
ATOM 2473 C CA . ASP A 1 367 ? -12.773 5.872 -6.170 1.00 96.50 367 ASP A CA 1
ATOM 2474 C C . ASP A 1 367 ? -12.918 6.910 -5.050 1.00 96.50 367 ASP A C 1
ATOM 2476 O O . ASP A 1 367 ? -13.769 6.753 -4.167 1.00 96.50 367 ASP A O 1
ATOM 2480 N N . ILE A 1 368 ? -12.089 7.958 -5.073 1.00 97.06 368 ILE A N 1
ATOM 2481 C CA . ILE A 1 368 ? -12.121 9.018 -4.052 1.00 97.06 368 ILE A CA 1
ATOM 2482 C C . ILE A 1 368 ? -12.969 10.218 -4.490 1.00 97.06 368 ILE A C 1
ATOM 2484 O O . ILE A 1 368 ? -13.178 11.158 -3.720 1.00 97.06 368 ILE A O 1
ATOM 2488 N N . ASN A 1 369 ? -13.413 10.248 -5.749 1.00 95.50 369 ASN A N 1
ATOM 2489 C CA . ASN A 1 369 ? -14.110 11.389 -6.344 1.00 95.50 369 ASN A CA 1
ATOM 2490 C C . ASN A 1 369 ? -15.543 11.058 -6.819 1.00 95.50 369 ASN A C 1
ATOM 2492 O O . ASN A 1 369 ? -16.270 11.951 -7.261 1.00 95.50 369 ASN A O 1
ATOM 2496 N N . GLY A 1 370 ? -15.977 9.808 -6.674 1.00 95.00 370 GLY A N 1
ATOM 2497 C CA . GLY A 1 370 ? -17.316 9.324 -6.987 1.00 95.00 370 GLY A CA 1
ATOM 2498 C C . GLY A 1 370 ? -17.597 9.140 -8.483 1.00 95.00 370 GLY A C 1
ATOM 2499 O O . GLY A 1 370 ? -18.770 9.188 -8.878 1.00 95.00 370 GLY A O 1
ATOM 2500 N N . ASP A 1 371 ? -16.580 9.001 -9.340 1.00 94.69 371 ASP A N 1
ATOM 2501 C CA . ASP A 1 371 ? -16.753 8.806 -10.789 1.00 94.69 371 ASP A CA 1
ATOM 2502 C C . ASP A 1 371 ? -16.777 7.330 -11.242 1.00 94.69 371 ASP A C 1
ATOM 2504 O O . ASP A 1 371 ? -17.054 7.028 -12.416 1.00 94.69 371 ASP A O 1
ATOM 2508 N N . GLY A 1 372 ? -16.591 6.412 -10.296 1.00 94.69 372 GLY A N 1
ATOM 2509 C CA . GLY A 1 372 ? -16.600 4.968 -10.471 1.00 94.69 372 GLY A CA 1
ATOM 2510 C C . GLY A 1 372 ? -15.343 4.418 -11.141 1.00 94.69 372 GLY A C 1
ATOM 2511 O O . GLY A 1 372 ? -15.459 3.429 -11.875 1.00 94.69 372 GLY A O 1
ATOM 2512 N N . LEU A 1 373 ? -14.194 5.074 -10.978 1.00 96.94 373 LEU A N 1
ATOM 2513 C CA . LEU A 1 373 ? -12.878 4.616 -11.428 1.00 96.94 373 LEU A CA 1
ATOM 2514 C C . LEU A 1 373 ? -11.896 4.561 -10.260 1.00 96.94 373 LEU A C 1
ATOM 2516 O O . LEU A 1 373 ? -12.020 5.308 -9.296 1.00 96.94 373 LEU A O 1
ATOM 2520 N N . GLY A 1 374 ? -10.895 3.690 -10.369 1.00 97.19 374 GLY A N 1
ATOM 2521 C CA . GLY A 1 374 ? -9.772 3.698 -9.441 1.00 97.19 374 GLY A CA 1
ATOM 2522 C C . GLY A 1 374 ? -8.931 4.967 -9.594 1.00 97.19 374 GLY A C 1
ATOM 2523 O O . GLY A 1 374 ? -8.563 5.358 -10.706 1.00 97.19 374 GLY A O 1
ATOM 2524 N N . ASP A 1 375 ? -8.585 5.574 -8.465 1.00 98.50 375 ASP A N 1
ATOM 2525 C CA . ASP A 1 375 ? -7.661 6.692 -8.341 1.00 98.50 375 ASP A CA 1
ATOM 2526 C C . ASP A 1 375 ? -6.331 6.228 -7.729 1.00 98.50 375 ASP A C 1
ATOM 2528 O O . ASP A 1 375 ? -6.227 5.187 -7.074 1.00 98.50 375 ASP A O 1
ATOM 2532 N N . LEU A 1 376 ? -5.277 7.015 -7.943 1.00 98.56 376 LEU A N 1
ATOM 2533 C CA . LEU A 1 376 ? -3.906 6.655 -7.584 1.00 98.56 376 LEU A CA 1
ATOM 2534 C C . LEU A 1 376 ? -3.258 7.718 -6.711 1.00 98.56 376 LEU A C 1
ATOM 2536 O O . LEU A 1 376 ? -3.453 8.911 -6.946 1.00 98.56 376 LEU A O 1
ATOM 2540 N N . ILE A 1 377 ? -2.396 7.298 -5.786 1.00 98.88 377 ILE A N 1
ATOM 2541 C CA . ILE A 1 377 ? -1.515 8.195 -5.032 1.00 98.88 377 ILE A CA 1
ATOM 2542 C C . ILE A 1 377 ? -0.044 7.850 -5.240 1.00 98.88 377 ILE A C 1
ATOM 2544 O O . ILE A 1 377 ? 0.365 6.689 -5.234 1.00 98.88 377 ILE A O 1
ATOM 2548 N N . VAL A 1 378 ? 0.764 8.895 -5.415 1.00 98.88 378 VAL A N 1
ATOM 2549 C CA . VAL A 1 378 ? 2.219 8.822 -5.568 1.00 98.88 378 VAL A CA 1
ATOM 2550 C C . VAL A 1 378 ? 2.879 9.685 -4.496 1.00 98.88 378 VAL A C 1
ATOM 2552 O O . VAL A 1 378 ? 2.754 10.911 -4.506 1.00 98.88 378 VAL A O 1
ATOM 2555 N N . GLY A 1 379 ? 3.601 9.050 -3.576 1.00 98.75 379 GLY A N 1
ATOM 2556 C CA . GLY A 1 379 ? 4.373 9.715 -2.531 1.00 98.75 379 GLY A CA 1
ATOM 2557 C C . GLY A 1 379 ? 5.690 10.303 -3.048 1.00 98.75 379 GLY A C 1
ATOM 2558 O O . GLY A 1 379 ? 6.336 9.729 -3.930 1.00 98.75 379 GLY A O 1
ATOM 2559 N N . ALA A 1 380 ? 6.091 11.451 -2.494 1.00 98.38 380 ALA A N 1
ATOM 2560 C CA . ALA A 1 380 ? 7.315 12.183 -2.825 1.00 98.38 380 ALA A CA 1
ATOM 2561 C C . ALA A 1 380 ? 7.899 12.864 -1.569 1.00 98.38 380 ALA A C 1
ATOM 2563 O O . ALA A 1 380 ? 7.857 14.085 -1.394 1.00 98.38 380 ALA A O 1
ATOM 2564 N N . TYR A 1 381 ? 8.433 12.062 -0.647 1.00 97.69 381 TYR A N 1
ATOM 2565 C CA . TYR A 1 381 ? 8.885 12.539 0.669 1.00 97.69 381 TYR A CA 1
ATOM 2566 C C . TYR A 1 381 ? 10.035 13.562 0.630 1.00 97.69 381 TYR A C 1
ATOM 2568 O O . TYR A 1 381 ? 10.241 14.314 1.591 1.00 97.69 381 TYR A O 1
ATOM 2576 N N . GLY A 1 382 ? 10.813 13.572 -0.457 1.00 97.19 382 GLY A N 1
ATOM 2577 C CA . GLY A 1 382 ? 11.931 14.491 -0.653 1.00 97.19 382 GLY A CA 1
ATOM 2578 C C . GLY A 1 382 ? 11.483 15.915 -0.982 1.00 97.19 382 GLY A C 1
ATOM 2579 O O . GLY A 1 382 ? 12.238 16.863 -0.725 1.00 97.19 382 GLY A O 1
ATOM 2580 N N . ALA A 1 383 ? 10.241 16.068 -1.459 1.00 97.31 383 ALA A N 1
ATOM 2581 C CA . ALA A 1 383 ? 9.679 17.342 -1.875 1.00 97.31 383 ALA A CA 1
ATOM 2582 C C . ALA A 1 383 ? 9.703 18.376 -0.746 1.00 97.31 383 ALA A C 1
ATOM 2584 O O . ALA A 1 383 ? 9.577 18.068 0.446 1.00 97.31 383 ALA A O 1
ATOM 2585 N N . GLY A 1 384 ? 9.903 19.638 -1.123 1.00 96.94 384 GLY A N 1
ATOM 2586 C CA . GLY A 1 384 ? 10.066 20.730 -0.168 1.00 96.94 384 GLY A CA 1
ATOM 2587 C C . GLY A 1 384 ? 9.110 21.912 -0.304 1.00 96.94 384 GLY A C 1
ATOM 2588 O O . GLY A 1 384 ? 9.599 23.039 -0.171 1.00 96.94 384 GLY A O 1
ATOM 2589 N N . PRO A 1 385 ? 7.799 21.720 -0.552 1.00 95.88 385 PRO A N 1
ATOM 2590 C CA . PRO A 1 385 ? 6.882 22.840 -0.770 1.00 95.88 385 PRO A CA 1
ATOM 2591 C C . PRO A 1 385 ? 6.780 23.787 0.437 1.00 95.88 385 PRO A C 1
ATOM 2593 O O . PRO A 1 385 ? 6.745 25.001 0.251 1.00 95.88 385 PRO A O 1
ATOM 2596 N N . ASN A 1 386 ? 6.868 23.257 1.664 1.00 96.56 386 ASN A N 1
ATOM 2597 C CA . ASN A 1 386 ? 6.895 24.032 2.910 1.00 96.56 386 ASN A CA 1
ATOM 2598 C C . ASN A 1 386 ? 8.267 23.964 3.609 1.00 96.56 386 ASN A C 1
ATOM 2600 O O . ASN A 1 386 ? 8.391 24.109 4.825 1.00 96.56 386 ASN A O 1
ATOM 2604 N N . GLY A 1 387 ? 9.336 23.777 2.828 1.00 95.69 387 GLY A N 1
ATOM 2605 C CA . GLY A 1 387 ? 10.721 23.672 3.288 1.00 95.69 387 GLY A CA 1
ATOM 2606 C C . GLY A 1 387 ? 11.299 22.269 3.118 1.00 95.69 387 GLY A C 1
ATOM 2607 O O . GLY A 1 387 ? 10.597 21.323 2.802 1.00 95.69 387 GLY A O 1
ATOM 2608 N N . ARG A 1 388 ? 12.620 22.124 3.295 1.00 96.19 388 ARG A N 1
ATOM 2609 C CA . ARG A 1 388 ? 13.356 20.893 2.940 1.00 96.19 388 ARG A CA 1
ATOM 2610 C C . ARG A 1 388 ? 12.694 19.626 3.500 1.00 96.19 388 ARG A C 1
ATOM 2612 O O . ARG A 1 388 ? 12.664 19.474 4.724 1.0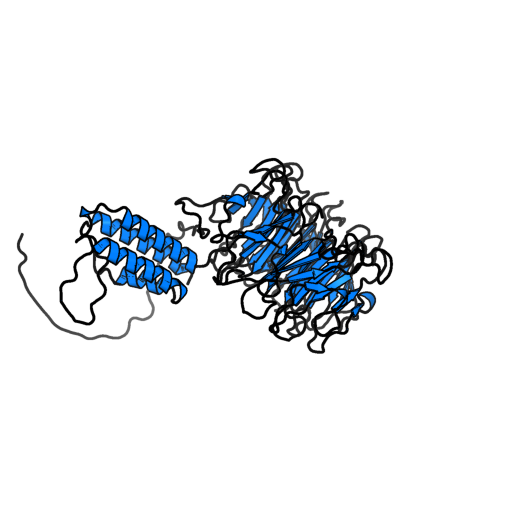0 96.19 388 ARG A O 1
ATOM 2619 N N . ALA A 1 389 ? 12.316 18.706 2.608 1.00 96.00 389 ALA A N 1
ATOM 2620 C CA . ALA A 1 389 ? 11.697 17.424 2.939 1.00 96.00 389 ALA A CA 1
ATOM 2621 C C . ALA A 1 389 ? 10.466 17.576 3.849 1.00 96.00 389 ALA A C 1
ATOM 2623 O O . ALA A 1 389 ? 10.298 16.815 4.802 1.00 96.00 389 ALA A O 1
ATOM 2624 N N . SER A 1 390 ? 9.642 18.606 3.624 1.00 97.75 390 SER A N 1
ATOM 2625 C CA . SER A 1 390 ? 8.285 18.617 4.182 1.00 97.75 390 SER A CA 1
ATOM 2626 C C . SER A 1 390 ? 7.436 17.487 3.600 1.00 97.75 390 SER A C 1
ATOM 2628 O O . SER A 1 390 ? 6.516 16.998 4.254 1.00 97.75 390 SER A O 1
ATOM 2630 N N . GLY A 1 391 ? 7.817 17.021 2.411 1.00 98.25 391 GLY A N 1
ATOM 2631 C CA . GLY A 1 391 ? 7.144 15.981 1.665 1.00 98.25 391 GLY A CA 1
ATOM 2632 C C . GLY A 1 391 ? 5.999 16.532 0.829 1.00 98.25 391 GLY A C 1
ATOM 2633 O O . GLY A 1 391 ? 5.535 17.662 1.030 1.00 98.25 391 GLY A O 1
ATOM 2634 N N . ALA A 1 392 ? 5.592 15.725 -0.136 1.00 98.50 392 ALA A N 1
ATOM 2635 C CA . ALA A 1 392 ? 4.390 15.898 -0.925 1.00 98.50 392 ALA A CA 1
ATOM 2636 C C . ALA A 1 392 ? 3.829 14.517 -1.276 1.00 98.50 392 ALA A C 1
ATOM 2638 O O . ALA A 1 392 ? 4.517 13.495 -1.207 1.00 98.50 392 ALA A O 1
ATOM 2639 N N . SER A 1 393 ? 2.566 14.488 -1.663 1.00 98.69 393 SER A N 1
ATOM 2640 C CA . SER A 1 393 ? 1.956 13.353 -2.353 1.00 98.69 393 SER A CA 1
ATOM 2641 C C . SER A 1 393 ? 1.124 13.888 -3.506 1.00 98.69 393 SER A C 1
ATOM 2643 O O . SER A 1 393 ? 0.775 15.067 -3.526 1.00 98.69 393 SER A O 1
ATOM 2645 N N . TYR A 1 394 ? 0.832 13.054 -4.489 1.00 98.81 394 TYR A N 1
ATOM 2646 C CA . TYR A 1 394 ? 0.083 13.475 -5.662 1.00 98.81 394 TYR A CA 1
ATOM 2647 C C . TYR A 1 394 ? -0.990 12.457 -5.969 1.00 98.81 394 TYR A C 1
ATOM 2649 O O . TYR A 1 394 ? -0.688 11.275 -6.116 1.00 98.81 394 TYR A O 1
ATOM 2657 N N . VAL A 1 395 ? -2.219 12.942 -6.082 1.00 98.75 395 VAL A N 1
ATOM 2658 C CA . VAL A 1 395 ? -3.356 12.142 -6.506 1.00 98.75 395 VAL A CA 1
ATOM 2659 C C . VAL A 1 395 ? -3.513 12.281 -8.011 1.00 98.75 395 VAL A C 1
ATOM 2661 O O . VAL A 1 395 ? -3.476 13.398 -8.531 1.00 98.75 395 VAL A O 1
ATOM 2664 N N . VAL A 1 396 ? -3.692 11.162 -8.703 1.00 98.75 396 VAL A N 1
ATOM 2665 C CA . VAL A 1 396 ? -4.004 11.091 -10.133 1.00 98.75 396 VAL A CA 1
ATOM 2666 C C . VAL A 1 396 ? -5.345 10.393 -10.280 1.00 98.75 396 VAL A C 1
ATOM 2668 O O . VAL A 1 396 ? -5.493 9.270 -9.805 1.00 98.75 396 VAL A O 1
ATOM 2671 N N . PHE A 1 397 ? -6.297 11.053 -10.940 1.00 98.38 397 PHE A N 1
ATOM 2672 C CA . PHE A 1 397 ? -7.622 10.470 -11.127 1.00 98.38 397 PHE A CA 1
ATOM 2673 C C . PHE A 1 397 ? -7.671 9.464 -12.274 1.00 98.38 397 PHE A C 1
ATOM 2675 O O . PHE A 1 397 ? -6.996 9.646 -13.300 1.00 98.38 397 PHE A O 1
ATOM 2682 N N . GLY A 1 398 ? -8.515 8.447 -12.109 1.00 98.06 398 GLY A N 1
ATOM 2683 C CA . GLY A 1 398 ? -8.933 7.547 -13.175 1.00 98.06 398 GLY A CA 1
ATOM 2684 C C . GLY A 1 398 ? -9.548 8.302 -14.362 1.00 98.06 398 GLY A C 1
ATOM 2685 O O . GLY A 1 398 ? -10.011 9.439 -14.258 1.00 98.06 398 GLY A O 1
ATOM 2686 N N . SER A 1 399 ? -9.517 7.706 -15.558 1.00 97.12 399 SER A N 1
ATOM 2687 C CA . SER A 1 399 ? -10.073 8.343 -16.758 1.00 97.12 399 SER A CA 1
ATOM 2688 C C . SER A 1 399 ? -10.541 7.352 -17.820 1.00 97.12 399 SER A C 1
ATOM 2690 O O . SER A 1 399 ? -9.748 6.753 -18.548 1.00 97.12 399 SER A O 1
ATOM 2692 N N . ARG A 1 400 ? -11.857 7.354 -18.074 1.00 95.69 400 ARG A N 1
ATOM 2693 C CA . ARG A 1 400 ? -12.478 6.703 -19.251 1.00 95.69 400 ARG A CA 1
ATOM 2694 C C . ARG A 1 400 ? -12.127 7.369 -20.580 1.00 95.69 400 ARG A C 1
ATOM 2696 O O . ARG A 1 400 ? -12.401 6.819 -21.646 1.00 95.69 400 ARG A O 1
ATOM 2703 N N . SER A 1 401 ? -11.583 8.587 -20.548 1.00 93.69 401 SER A N 1
ATOM 2704 C CA . SER A 1 401 ? -11.149 9.284 -21.766 1.00 93.69 401 SER A CA 1
ATOM 2705 C C . SER A 1 401 ? -9.770 8.825 -22.255 1.00 93.69 401 SER A C 1
ATOM 2707 O O . SER A 1 401 ? -9.341 9.228 -23.339 1.00 93.69 401 SER A O 1
ATOM 2709 N N . GLY A 1 402 ? -9.124 7.938 -21.491 1.00 92.06 402 GLY A N 1
ATOM 2710 C CA . GLY A 1 402 ? -7.780 7.439 -21.729 1.00 92.06 402 GLY A CA 1
ATOM 2711 C C . GLY A 1 402 ? -6.708 8.374 -21.179 1.00 92.06 402 GLY A C 1
ATOM 2712 O O . GLY A 1 402 ? -6.990 9.466 -20.676 1.00 92.06 402 GLY A O 1
ATOM 2713 N N . PHE A 1 403 ? -5.460 7.931 -21.312 1.00 97.12 403 PHE A N 1
ATOM 2714 C CA . PHE A 1 403 ? -4.280 8.634 -20.824 1.00 97.12 403 PHE A CA 1
ATOM 2715 C C . PHE A 1 403 ? -3.307 8.917 -21.969 1.00 97.12 403 PHE A C 1
ATOM 2717 O O . PHE A 1 403 ? -3.208 8.168 -22.943 1.00 97.12 403 PHE A O 1
ATOM 2724 N N . ALA A 1 404 ? -2.567 10.019 -21.861 1.00 97.44 404 ALA A N 1
ATOM 2725 C CA . ALA A 1 404 ? -1.375 10.206 -22.679 1.00 97.44 404 ALA A CA 1
ATOM 2726 C C . ALA A 1 404 ? -0.283 9.210 -22.231 1.00 97.44 404 ALA A C 1
ATOM 2728 O O . ALA A 1 404 ? -0.332 8.741 -21.098 1.00 97.44 404 ALA A O 1
ATOM 2729 N N . PRO A 1 405 ? 0.742 8.926 -23.058 1.00 97.62 405 PRO A N 1
ATOM 2730 C CA . PRO A 1 405 ? 1.865 8.073 -22.650 1.00 97.62 405 PRO A CA 1
ATOM 2731 C C . PRO A 1 405 ? 2.575 8.525 -21.365 1.00 97.62 405 PRO A C 1
ATOM 2733 O O . PRO A 1 405 ? 3.190 7.710 -20.685 1.00 97.62 405 PRO A O 1
ATOM 2736 N N . SER A 1 406 ? 2.509 9.821 -21.050 1.00 96.81 406 SER A N 1
ATOM 2737 C CA . SER A 1 406 ? 3.095 10.409 -19.850 1.00 96.81 406 SER A CA 1
ATOM 2738 C C . SER A 1 406 ? 2.203 11.509 -19.276 1.00 96.81 406 SER A C 1
ATOM 2740 O O . SER A 1 406 ? 1.694 12.351 -20.026 1.00 96.81 406 SER A O 1
ATOM 2742 N N . LEU A 1 407 ? 2.091 11.540 -17.953 1.00 97.81 407 LEU A N 1
ATOM 2743 C CA . LEU A 1 407 ? 1.481 12.590 -17.146 1.00 97.81 407 LEU A CA 1
ATOM 2744 C C . LEU A 1 407 ? 2.565 13.264 -16.298 1.00 97.81 407 LEU A C 1
ATOM 2746 O O . LEU A 1 407 ? 3.335 12.593 -15.618 1.00 97.81 407 LEU A O 1
ATOM 2750 N N . GLU A 1 408 ? 2.609 14.593 -16.307 1.00 97.94 408 GLU A N 1
ATOM 2751 C CA . GLU A 1 408 ? 3.495 15.358 -15.424 1.00 97.94 408 GLU A CA 1
ATOM 2752 C C . GLU A 1 408 ? 2.753 15.705 -14.133 1.00 97.94 408 GLU A C 1
ATOM 2754 O O . GLU A 1 408 ? 1.697 16.341 -14.196 1.00 97.94 408 GLU A O 1
ATOM 2759 N N . LEU A 1 409 ? 3.309 15.380 -12.964 1.00 97.69 409 LEU A N 1
ATOM 2760 C CA . LEU A 1 409 ? 2.680 15.719 -11.677 1.00 97.69 409 LEU A CA 1
ATOM 2761 C C . LEU A 1 409 ? 2.516 17.236 -11.478 1.00 97.69 409 LEU A C 1
ATOM 2763 O O . LEU A 1 409 ? 1.579 17.696 -10.833 1.00 97.69 409 LEU A O 1
ATOM 2767 N N . SER A 1 410 ? 3.368 18.040 -12.117 1.00 96.38 410 SER A N 1
ATOM 2768 C CA . SER A 1 410 ? 3.251 19.505 -12.136 1.00 96.38 410 SER A CA 1
ATOM 2769 C C . SER A 1 410 ? 2.063 20.031 -12.957 1.00 96.38 410 SER A C 1
ATOM 2771 O O . SER A 1 410 ? 1.749 21.220 -12.892 1.00 96.38 410 SER A O 1
ATOM 2773 N N . SER A 1 411 ? 1.407 19.170 -13.744 1.00 96.94 411 SER A N 1
ATOM 2774 C CA . SER A 1 411 ? 0.266 19.517 -14.605 1.00 96.94 411 SER A CA 1
ATOM 2775 C C . SER A 1 411 ? -1.105 19.210 -13.991 1.00 96.94 411 SER A C 1
ATOM 2777 O O . SER A 1 411 ? -2.134 19.480 -14.626 1.00 96.94 411 SER A O 1
ATOM 2779 N N . LEU A 1 412 ? -1.126 18.660 -12.773 1.00 97.94 412 LEU A N 1
ATOM 2780 C CA . LEU A 1 412 ? -2.349 18.393 -12.022 1.00 97.94 412 LEU A CA 1
ATOM 2781 C C . LEU A 1 412 ? -3.118 19.691 -11.758 1.00 97.94 412 LEU A C 1
ATOM 2783 O O . LEU A 1 412 ? -2.537 20.732 -11.448 1.00 97.94 412 LEU A O 1
ATOM 2787 N N . ASN A 1 413 ? -4.436 19.648 -11.943 1.00 96.44 413 ASN A N 1
ATOM 2788 C CA . ASN A 1 413 ? -5.260 20.859 -12.001 1.00 96.44 413 ASN A CA 1
ATOM 2789 C C . ASN A 1 413 ? -6.643 20.725 -11.339 1.00 96.44 413 ASN A C 1
ATOM 2791 O O . ASN A 1 413 ? -7.509 21.571 -11.565 1.00 96.44 413 ASN A O 1
ATOM 2795 N N . GLY A 1 414 ? -6.855 19.684 -10.538 1.00 95.81 414 GLY A N 1
ATOM 2796 C CA . GLY A 1 414 ? -8.119 19.382 -9.866 1.00 95.81 414 GLY A CA 1
ATOM 2797 C C . GLY A 1 414 ? -9.119 18.604 -10.726 1.00 95.81 414 GLY A C 1
ATOM 2798 O O . GLY A 1 414 ? -10.051 18.034 -10.181 1.00 95.81 414 GLY A O 1
ATOM 2799 N N . SER A 1 415 ? -8.935 18.532 -12.053 1.00 94.56 415 SER A N 1
ATOM 2800 C CA . SER A 1 415 ? -9.773 17.688 -12.931 1.00 94.56 415 SER A CA 1
ATOM 2801 C C . SER A 1 415 ? -9.130 16.361 -13.332 1.00 94.56 415 SER A C 1
ATOM 2803 O O . SER A 1 415 ? -9.828 15.455 -13.761 1.00 94.56 415 SER A O 1
ATOM 2805 N N . ASN A 1 416 ? -7.808 16.248 -13.207 1.00 95.94 416 ASN A N 1
ATOM 2806 C CA . ASN A 1 416 ? -7.026 15.040 -13.488 1.00 95.94 416 ASN A CA 1
ATOM 2807 C C . ASN A 1 416 ? -6.224 14.572 -12.261 1.00 95.94 416 ASN A C 1
ATOM 2809 O O . ASN A 1 416 ? -5.269 13.813 -12.403 1.00 95.94 416 ASN A O 1
ATOM 2813 N N . GLY A 1 417 ? -6.580 15.083 -11.082 1.00 98.00 417 GLY A N 1
ATOM 2814 C CA . GLY A 1 417 ? -5.852 14.903 -9.834 1.00 98.00 417 GLY A CA 1
ATOM 2815 C C . GLY A 1 417 ? -5.344 16.220 -9.246 1.00 98.00 417 GLY A C 1
ATOM 2816 O O . GLY A 1 417 ? -5.576 17.304 -9.798 1.00 98.00 417 GLY A O 1
ATOM 2817 N N . PHE A 1 418 ? -4.652 16.138 -8.113 1.00 98.38 418 PHE A N 1
ATOM 2818 C CA . PHE A 1 418 ? -4.211 17.289 -7.321 1.00 98.38 418 PHE A CA 1
ATOM 2819 C C . PHE A 1 418 ? -2.964 16.974 -6.485 1.00 98.38 418 PHE A C 1
ATOM 2821 O O . PHE A 1 418 ? -2.617 15.816 -6.257 1.00 98.38 418 PHE A O 1
ATOM 2828 N N . ALA A 1 419 ? -2.271 18.020 -6.032 1.00 98.50 419 ALA A N 1
ATOM 2829 C CA . ALA A 1 419 ? -1.104 17.885 -5.163 1.00 98.50 419 ALA A CA 1
ATOM 2830 C C . ALA A 1 419 ? -1.483 17.972 -3.679 1.00 98.50 419 ALA A C 1
ATOM 2832 O O . ALA A 1 419 ? -2.311 18.785 -3.279 1.00 98.50 419 ALA A O 1
ATOM 2833 N N . ILE A 1 420 ? -0.814 17.195 -2.844 1.00 98.56 420 ILE A N 1
ATOM 2834 C CA . ILE A 1 420 ? -0.933 17.240 -1.390 1.00 98.56 420 ILE A CA 1
ATOM 2835 C C . ILE A 1 420 ? 0.371 17.776 -0.832 1.00 98.56 420 ILE A C 1
ATOM 2837 O O . ILE A 1 420 ? 1.457 17.271 -1.128 1.00 98.56 420 ILE A O 1
ATOM 2841 N N . VAL A 1 421 ? 0.256 18.827 -0.035 1.00 98.25 421 VAL A N 1
ATOM 2842 C CA . VAL A 1 421 ? 1.381 19.632 0.409 1.00 98.25 421 VAL A CA 1
ATOM 2843 C C . VAL A 1 421 ? 1.711 19.302 1.863 1.00 98.25 421 VAL A C 1
ATOM 2845 O O . VAL A 1 421 ? 0.880 19.454 2.759 1.00 98.25 421 VAL A O 1
ATOM 2848 N N . GLY A 1 422 ? 2.944 18.840 2.096 1.00 97.44 422 GLY A N 1
ATOM 2849 C CA . GLY A 1 422 ? 3.431 18.480 3.425 1.00 97.44 422 GLY A CA 1
ATOM 2850 C C . GLY A 1 422 ? 3.495 19.663 4.389 1.00 97.44 422 GLY A C 1
ATOM 2851 O O . GLY A 1 422 ? 3.893 20.760 4.001 1.00 97.44 422 GLY A O 1
ATOM 2852 N N . ALA A 1 423 ? 3.155 19.436 5.660 1.00 95.50 423 ALA A N 1
ATOM 2853 C CA . ALA A 1 423 ? 2.928 20.505 6.634 1.00 95.50 423 ALA A CA 1
ATOM 2854 C C . ALA A 1 423 ? 4.203 21.260 7.067 1.00 95.50 423 ALA A C 1
ATOM 2856 O O . ALA A 1 423 ? 4.248 22.487 6.965 1.00 95.50 423 ALA A O 1
ATOM 2857 N N . ASN A 1 424 ? 5.250 20.569 7.546 1.00 96.75 424 ASN A N 1
ATOM 2858 C CA . ASN A 1 424 ? 6.452 21.224 8.086 1.00 96.75 424 ASN A CA 1
ATOM 2859 C C . ASN A 1 424 ? 7.757 20.646 7.525 1.00 96.75 424 ASN A C 1
ATOM 2861 O O . ASN A 1 424 ? 7.813 19.476 7.150 1.00 96.75 424 ASN A O 1
ATOM 2865 N N . PRO A 1 425 ? 8.860 21.424 7.509 1.00 97.56 425 PRO A N 1
ATOM 2866 C CA . PRO A 1 425 ? 10.158 20.923 7.074 1.00 97.56 425 PRO A CA 1
ATOM 2867 C C . PRO A 1 425 ? 10.591 19.672 7.845 1.00 97.56 425 PRO A C 1
ATOM 2869 O O . PRO A 1 425 ? 10.659 19.693 9.072 1.00 97.56 425 PRO A O 1
ATOM 2872 N N . ARG A 1 426 ? 11.062 18.660 7.111 1.00 96.56 426 ARG A N 1
ATOM 2873 C CA . ARG A 1 426 ? 11.574 17.372 7.617 1.00 96.56 426 ARG A CA 1
ATOM 2874 C C . ARG A 1 426 ? 10.526 16.424 8.195 1.00 96.56 426 ARG A C 1
ATOM 2876 O O . ARG A 1 426 ? 10.936 15.388 8.714 1.00 96.56 426 ARG A O 1
ATOM 2883 N N . ASP A 1 427 ? 9.238 16.723 8.058 1.00 97.31 427 ASP A N 1
ATOM 2884 C CA . ASP A 1 427 ? 8.175 15.775 8.406 1.00 97.31 427 ASP A CA 1
ATOM 2885 C C . ASP A 1 427 ? 8.197 14.545 7.483 1.00 97.31 427 ASP A C 1
ATOM 2887 O O . ASP A 1 427 ? 7.853 13.447 7.921 1.00 97.31 427 ASP A O 1
ATOM 2891 N N . ALA A 1 428 ? 8.691 14.716 6.246 1.00 97.44 428 ALA A N 1
ATOM 2892 C CA . ALA A 1 428 ? 8.799 13.672 5.227 1.00 97.44 428 ALA A CA 1
ATOM 2893 C C . ALA A 1 428 ? 7.450 12.995 4.921 1.00 97.44 428 ALA A C 1
ATOM 2895 O O . ALA A 1 428 ? 7.382 11.771 4.812 1.00 97.44 428 ALA A O 1
ATOM 2896 N N . SER A 1 429 ? 6.382 13.793 4.800 1.00 98.38 429 SER A N 1
ATOM 2897 C CA . SER A 1 429 ? 5.072 13.291 4.366 1.00 98.38 429 SER A CA 1
ATOM 2898 C C . SER A 1 429 ? 5.148 12.634 2.981 1.00 98.38 429 SER A C 1
ATOM 2900 O O . SER A 1 429 ? 5.920 13.068 2.126 1.00 98.38 429 SER A O 1
ATOM 2902 N N . GLY A 1 430 ? 4.379 11.570 2.755 1.00 98.06 430 GLY A N 1
ATOM 2903 C CA . GLY A 1 430 ? 4.410 10.824 1.492 1.00 98.06 430 GLY A CA 1
ATOM 2904 C C . GLY A 1 430 ? 5.577 9.840 1.375 1.00 98.06 430 GLY A C 1
ATOM 2905 O O . GLY A 1 430 ? 5.891 9.391 0.276 1.00 98.06 430 GLY A O 1
ATOM 2906 N N . ILE A 1 431 ? 6.245 9.508 2.486 1.00 97.56 431 ILE A N 1
ATOM 2907 C CA . ILE A 1 431 ? 7.178 8.368 2.531 1.00 97.56 431 ILE A CA 1
ATOM 2908 C C . ILE A 1 431 ? 6.437 7.026 2.495 1.00 97.56 431 ILE A C 1
ATOM 2910 O O . ILE A 1 431 ? 6.976 6.047 1.991 1.00 97.56 431 ILE A O 1
ATOM 2914 N N . SER A 1 432 ? 5.209 7.009 3.011 1.00 98.38 432 SER A N 1
ATOM 2915 C CA . SER A 1 432 ? 4.256 5.911 2.931 1.00 98.38 432 SER A CA 1
ATOM 2916 C C . SER A 1 432 ? 2.873 6.494 2.642 1.00 98.38 432 SER A C 1
ATOM 2918 O O . SER A 1 432 ? 2.495 7.525 3.212 1.00 98.38 432 SER A O 1
ATOM 2920 N N . VAL A 1 433 ? 2.158 5.881 1.705 1.00 98.81 433 VAL A N 1
ATOM 2921 C CA . VAL A 1 433 ? 0.795 6.249 1.309 1.00 98.81 433 VAL A CA 1
ATOM 2922 C C . VAL A 1 433 ? -0.032 4.982 1.116 1.00 98.81 433 VAL A C 1
ATOM 2924 O O . VAL A 1 433 ? 0.519 3.963 0.705 1.00 98.81 433 VAL A O 1
ATOM 2927 N N . SER A 1 434 ? -1.330 5.048 1.398 1.00 98.62 434 SER A N 1
ATOM 2928 C CA . SER A 1 434 ? -2.264 3.940 1.175 1.00 98.62 434 SER A CA 1
ATOM 2929 C C . SER A 1 434 ? -3.671 4.464 0.928 1.00 98.62 434 SER A C 1
ATOM 2931 O O . SER A 1 434 ? -4.092 5.402 1.605 1.00 98.62 434 SER A O 1
ATOM 2933 N N . GLY A 1 435 ? -4.412 3.825 0.022 1.00 98.06 435 GLY A N 1
ATOM 2934 C CA . GLY A 1 435 ? -5.873 3.830 0.110 1.00 98.06 435 GLY A CA 1
ATOM 2935 C C . GLY A 1 435 ? -6.305 3.124 1.393 1.00 98.06 435 GLY A C 1
ATOM 2936 O O . GLY A 1 435 ? -5.634 2.175 1.811 1.00 98.06 435 GLY A O 1
ATOM 2937 N N . VAL A 1 436 ? -7.357 3.609 2.044 1.00 97.25 436 VAL A N 1
ATOM 2938 C CA . VAL A 1 436 ? -7.860 3.003 3.289 1.00 97.25 436 VAL A CA 1
ATOM 2939 C C . VAL A 1 436 ? -9.328 2.602 3.223 1.00 97.25 436 VAL A C 1
ATOM 2941 O O . VAL A 1 436 ? -9.839 2.146 4.229 1.00 97.25 436 VAL A O 1
ATOM 2944 N N . GLY A 1 437 ? -9.975 2.723 2.060 1.00 95.38 437 GLY A N 1
ATOM 2945 C CA . GLY A 1 437 ? -11.411 2.474 1.953 1.00 95.38 437 GLY A CA 1
ATOM 2946 C C . GLY A 1 437 ? -12.226 3.618 2.554 1.00 95.38 437 GLY A C 1
ATOM 2947 O O . GLY A 1 437 ? -11.708 4.724 2.708 1.00 95.38 437 GLY A O 1
ATOM 2948 N N . ASP A 1 438 ? -13.495 3.382 2.852 1.00 92.38 438 ASP A N 1
ATOM 2949 C CA . ASP A 1 438 ? -14.410 4.374 3.421 1.00 92.38 438 ASP A CA 1
ATOM 2950 C C . ASP A 1 438 ? -14.330 4.374 4.954 1.00 92.38 438 ASP A C 1
ATOM 2952 O O . ASP A 1 438 ? -15.167 3.803 5.658 1.00 92.38 438 ASP A O 1
ATOM 2956 N N . VAL A 1 439 ? -13.298 5.032 5.487 1.00 92.00 439 VAL A N 1
ATOM 2957 C CA . VAL A 1 439 ? -13.099 5.143 6.943 1.00 92.00 439 VAL A CA 1
ATOM 2958 C C . VAL A 1 439 ? -14.029 6.191 7.560 1.00 92.00 439 VAL A C 1
ATOM 2960 O O . VAL A 1 439 ? -14.216 6.236 8.778 1.00 92.00 439 VAL A O 1
ATOM 2963 N N . SER A 1 440 ? -14.579 7.080 6.730 1.00 85.56 440 SER A N 1
ATOM 2964 C CA . SER A 1 440 ? -15.493 8.146 7.130 1.00 85.56 440 SER A CA 1
ATOM 2965 C C . SER A 1 440 ? -16.968 7.729 7.175 1.00 85.56 440 SER A C 1
ATOM 2967 O O . SER A 1 440 ? -17.774 8.413 7.820 1.00 85.56 440 SER A O 1
ATOM 2969 N N . GLY A 1 441 ? -17.311 6.624 6.511 1.00 81.81 441 GLY A N 1
ATOM 2970 C CA . GLY A 1 441 ? -18.666 6.111 6.342 1.00 81.81 441 GLY A CA 1
ATOM 2971 C C . GLY A 1 441 ? -19.515 6.927 5.361 1.00 81.81 441 GLY A C 1
ATOM 2972 O O . GLY A 1 441 ? -20.747 6.870 5.441 1.00 81.81 441 GLY A O 1
ATOM 2973 N N . ASP A 1 442 ? -18.904 7.743 4.495 1.00 78.62 442 ASP A N 1
ATOM 2974 C CA . ASP A 1 442 ? -19.604 8.660 3.583 1.00 78.62 442 ASP A CA 1
ATOM 2975 C C . ASP A 1 442 ? -19.868 8.079 2.178 1.00 78.62 442 ASP A C 1
ATOM 2977 O O . ASP A 1 442 ? -20.553 8.700 1.351 1.00 78.62 442 ASP A O 1
ATOM 2981 N N . GLY A 1 443 ? -19.402 6.854 1.938 1.00 84.44 443 GLY A N 1
ATOM 2982 C CA . GLY A 1 443 ? -19.536 6.092 0.705 1.00 84.44 443 GLY A CA 1
ATOM 2983 C C . GLY A 1 443 ? -18.463 6.383 -0.345 1.00 84.44 443 GLY A C 1
ATOM 2984 O O . GLY A 1 443 ? -18.581 5.874 -1.465 1.00 84.44 443 GLY A O 1
ATOM 2985 N N . LEU A 1 444 ? -17.460 7.208 -0.040 1.00 90.56 444 LEU A N 1
ATOM 2986 C CA . LEU A 1 444 ? -16.291 7.445 -0.884 1.00 90.56 444 LEU A CA 1
ATOM 2987 C C . LEU A 1 444 ? -15.046 6.854 -0.237 1.00 90.56 444 LEU A C 1
ATOM 2989 O O . LEU A 1 444 ? -14.945 6.742 0.977 1.00 90.56 444 LEU A O 1
ATOM 2993 N N . ASN A 1 445 ? -14.070 6.491 -1.067 1.00 95.69 445 ASN A N 1
ATOM 2994 C CA . ASN A 1 445 ? -12.805 6.029 -0.523 1.00 95.69 445 ASN A CA 1
ATOM 2995 C C . ASN A 1 445 ? -11.986 7.205 0.018 1.00 95.69 445 ASN A C 1
ATOM 2997 O O . ASN A 1 445 ? -11.896 8.277 -0.593 1.00 95.69 445 ASN A O 1
ATOM 3001 N N . ASP A 1 446 ? -11.307 6.933 1.119 1.00 97.12 446 ASP A N 1
ATOM 3002 C CA . ASP A 1 446 ? -10.381 7.802 1.815 1.00 97.12 446 ASP A CA 1
ATOM 3003 C C . ASP A 1 446 ? -8.949 7.275 1.661 1.00 97.12 446 ASP A C 1
ATOM 3005 O O . ASP A 1 446 ? -8.679 6.161 1.188 1.00 97.12 446 ASP A O 1
ATOM 3009 N N . PHE A 1 447 ? -7.976 8.088 2.063 1.00 98.19 447 PHE A N 1
ATOM 3010 C CA . PHE A 1 447 ? -6.573 7.697 1.970 1.00 98.19 447 PHE A CA 1
ATOM 3011 C C . PHE A 1 447 ? -5.722 8.258 3.106 1.00 98.19 447 PHE A C 1
ATOM 3013 O O . PHE A 1 447 ? -6.047 9.252 3.759 1.00 98.19 447 PHE A O 1
ATOM 3020 N N . LEU A 1 448 ? -4.588 7.598 3.329 1.00 98.56 448 LEU A N 1
ATOM 3021 C CA . LEU A 1 448 ? -3.701 7.806 4.463 1.00 98.56 448 LEU A CA 1
ATOM 3022 C C . LEU A 1 448 ? -2.282 8.131 3.999 1.00 98.56 448 LEU A C 1
ATOM 3024 O O . LEU A 1 448 ? -1.724 7.480 3.114 1.00 98.56 448 LEU A O 1
ATOM 3028 N N . ILE A 1 449 ? -1.679 9.138 4.630 1.00 98.88 449 ILE A N 1
ATOM 3029 C CA . ILE A 1 449 ? -0.318 9.603 4.341 1.00 98.88 449 ILE A CA 1
ATOM 3030 C C . ILE A 1 449 ? 0.509 9.592 5.622 1.00 98.88 449 ILE A C 1
ATOM 3032 O O . ILE A 1 449 ? 0.174 10.268 6.594 1.00 98.88 449 ILE A O 1
ATOM 3036 N N . GLY A 1 450 ? 1.636 8.885 5.609 1.00 98.38 450 GLY A N 1
ATOM 3037 C CA . GLY A 1 450 ? 2.586 8.843 6.714 1.00 98.38 450 GLY A CA 1
ATOM 3038 C C . GLY A 1 450 ? 3.648 9.948 6.657 1.00 98.38 450 GLY A C 1
ATOM 3039 O O . GLY A 1 450 ? 4.154 10.299 5.587 1.00 98.38 450 GLY A O 1
ATOM 3040 N N . ALA A 1 451 ? 4.008 10.491 7.824 1.00 98.06 451 ALA A N 1
ATOM 3041 C CA . ALA A 1 451 ? 5.032 11.520 8.026 1.00 98.06 451 ALA A CA 1
ATOM 3042 C C . ALA A 1 451 ? 5.871 11.239 9.299 1.00 98.06 451 ALA A C 1
ATOM 3044 O O . ALA A 1 451 ? 5.758 11.931 10.318 1.00 98.06 451 ALA A O 1
ATOM 3045 N N . PRO A 1 452 ? 6.759 10.231 9.274 1.00 96.94 452 PRO A N 1
ATOM 3046 C CA . PRO A 1 452 ? 7.493 9.753 10.450 1.00 96.94 452 PRO A CA 1
ATOM 3047 C C . PRO A 1 452 ? 8.537 10.738 10.987 1.00 96.94 452 PRO A C 1
ATOM 3049 O O . PRO A 1 452 ? 9.083 10.545 12.079 1.00 96.94 452 PRO A O 1
ATOM 3052 N N . GLY A 1 453 ? 8.851 11.790 10.228 1.00 96.56 453 GLY A N 1
ATOM 3053 C CA . GLY A 1 453 ? 9.716 12.880 10.663 1.00 96.56 453 GLY A CA 1
ATOM 3054 C C . GLY A 1 453 ? 9.023 13.894 11.573 1.00 96.56 453 GLY A C 1
ATOM 3055 O O . GLY A 1 453 ? 9.720 14.637 12.272 1.00 96.56 453 GLY A O 1
ATOM 3056 N N . ALA A 1 454 ? 7.685 13.905 11.596 1.00 97.19 454 ALA A N 1
ATOM 3057 C CA . ALA A 1 454 ? 6.907 14.860 12.370 1.00 97.19 454 ALA A CA 1
ATOM 3058 C C . ALA A 1 454 ? 7.172 14.733 13.878 1.00 97.19 454 ALA A C 1
ATOM 3060 O O . ALA A 1 454 ? 7.606 13.695 14.396 1.00 97.19 454 ALA A O 1
ATOM 3061 N N . ALA A 1 455 ? 6.946 15.829 14.599 1.00 96.75 455 ALA A N 1
ATOM 3062 C CA . ALA A 1 455 ? 7.264 15.922 16.021 1.00 96.75 455 ALA A CA 1
ATOM 3063 C C . ALA A 1 455 ? 6.131 16.488 16.905 1.00 96.75 455 ALA A C 1
ATOM 3065 O O . ALA A 1 455 ? 6.434 17.303 17.784 1.00 96.75 455 ALA A O 1
ATOM 3066 N N . PRO A 1 456 ? 4.854 16.086 16.725 1.00 94.94 456 PRO A N 1
ATOM 3067 C CA . PRO A 1 456 ? 3.748 16.619 17.526 1.00 94.94 456 PRO A CA 1
ATOM 3068 C C . PRO A 1 456 ? 3.914 16.346 19.029 1.00 94.94 456 PRO A C 1
ATOM 3070 O O . PRO A 1 456 ? 3.658 17.228 19.844 1.00 94.94 456 PRO A O 1
ATOM 3073 N N . ASN A 1 457 ? 4.449 15.175 19.393 1.00 94.00 457 ASN A N 1
ATOM 3074 C CA . ASN A 1 457 ? 4.659 14.745 20.780 1.00 94.00 457 ASN A CA 1
ATOM 3075 C C . ASN A 1 457 ? 6.145 14.488 21.087 1.00 94.00 457 ASN A C 1
ATOM 3077 O O . ASN A 1 457 ? 6.530 13.569 21.811 1.00 94.00 457 ASN A O 1
ATOM 3081 N N . GLY A 1 458 ? 7.009 15.337 20.524 1.00 92.81 458 GLY A N 1
ATOM 3082 C CA . GLY A 1 458 ? 8.464 15.273 20.661 1.00 92.81 458 GLY A CA 1
ATOM 3083 C C . GLY A 1 458 ? 9.159 14.748 19.406 1.00 92.81 458 GLY A C 1
ATOM 3084 O O . GLY A 1 458 ? 8.520 14.256 18.481 1.00 92.81 458 GLY A O 1
ATOM 3085 N N . ASN A 1 459 ? 10.486 14.896 19.353 1.00 93.50 459 ASN A N 1
ATOM 3086 C CA . ASN A 1 459 ? 11.280 14.623 18.148 1.00 93.50 459 ASN A CA 1
ATOM 3087 C C . ASN A 1 459 ? 11.013 13.223 17.580 1.00 93.50 459 ASN A C 1
ATOM 3089 O O . ASN A 1 459 ? 11.211 12.240 18.293 1.00 93.50 459 ASN A O 1
ATOM 3093 N N . PHE A 1 460 ? 10.669 13.144 16.289 1.00 91.25 460 PHE A N 1
ATOM 3094 C CA . PHE A 1 460 ? 10.376 11.885 15.594 1.00 91.25 460 PHE A CA 1
ATOM 3095 C C . PHE A 1 460 ? 9.295 11.050 16.297 1.00 91.25 460 PHE A C 1
ATOM 3097 O O . PHE A 1 460 ? 9.432 9.833 16.392 1.00 91.25 460 PHE A O 1
ATOM 3104 N N . SER A 1 461 ? 8.263 11.686 16.858 1.00 95.56 461 SER A N 1
ATOM 3105 C CA . SER A 1 461 ? 7.047 10.955 17.256 1.00 95.56 461 SER A CA 1
ATOM 3106 C C . SER A 1 461 ? 6.290 10.447 16.027 1.00 95.56 461 SER A C 1
ATOM 3108 O O . SER A 1 461 ? 5.700 9.371 16.064 1.00 95.56 461 SER A O 1
ATOM 3110 N N . GLY A 1 462 ? 6.427 11.145 14.901 1.00 97.00 462 GLY A N 1
ATOM 3111 C CA . GLY A 1 462 ? 5.715 10.848 13.670 1.00 97.00 462 GLY A CA 1
ATOM 3112 C C . GLY A 1 462 ? 4.291 11.391 13.695 1.00 97.00 462 GLY A C 1
ATOM 3113 O O . GLY A 1 462 ? 3.778 11.823 14.732 1.00 97.00 462 GLY A O 1
ATOM 3114 N N . ALA A 1 463 ? 3.689 11.420 12.517 1.00 97.56 463 ALA A N 1
ATOM 3115 C CA . ALA A 1 463 ? 2.288 11.728 12.311 1.00 97.56 463 ALA A CA 1
ATOM 3116 C C . ALA A 1 463 ? 1.788 10.959 11.087 1.00 97.56 463 ALA A C 1
ATOM 3118 O O . ALA A 1 463 ? 2.583 10.568 10.228 1.00 97.56 463 ALA A O 1
ATOM 3119 N N . SER A 1 464 ? 0.479 10.780 11.002 1.00 98.12 464 SER A N 1
ATOM 3120 C CA . SER A 1 464 ? -0.208 10.351 9.786 1.00 98.12 464 SER A CA 1
ATOM 3121 C C . SER A 1 464 ? -1.391 11.277 9.518 1.00 98.12 464 SER A C 1
ATOM 3123 O O . SER A 1 464 ? -1.836 11.990 10.416 1.00 98.12 464 SER A O 1
ATOM 3125 N N . TYR A 1 465 ? -1.874 11.302 8.285 1.00 98.31 465 TYR A N 1
ATOM 3126 C CA . TYR A 1 465 ? -2.953 12.183 7.851 1.00 98.31 465 TYR A CA 1
ATOM 3127 C C . TYR A 1 465 ? -3.975 11.359 7.086 1.00 98.31 465 TYR A C 1
ATOM 3129 O O . TYR A 1 465 ? -3.614 10.765 6.070 1.00 98.31 465 TYR A O 1
ATOM 3137 N N . VAL A 1 466 ? -5.210 11.335 7.575 1.00 97.69 466 VAL A N 1
ATOM 3138 C CA . VAL A 1 466 ? -6.354 10.785 6.844 1.00 97.69 466 VAL A CA 1
ATOM 3139 C C . VAL A 1 466 ? -6.969 11.929 6.058 1.00 97.69 466 VAL A C 1
ATOM 3141 O O . VAL A 1 466 ? -7.202 13.001 6.621 1.00 97.69 466 VAL A O 1
ATOM 3144 N N . VAL A 1 467 ? -7.206 11.723 4.770 1.00 97.31 467 VAL A N 1
ATOM 3145 C CA . VAL A 1 467 ? -7.864 12.690 3.892 1.00 97.31 467 VAL A CA 1
ATOM 3146 C C . VAL A 1 467 ? -9.104 12.039 3.313 1.00 97.31 467 VAL A C 1
ATOM 3148 O O . VAL A 1 467 ? -9.017 10.932 2.785 1.00 97.31 467 VAL A O 1
ATOM 3151 N N . PHE A 1 468 ? -10.228 12.747 3.408 1.00 94.75 468 PHE A N 1
ATOM 3152 C CA . PHE A 1 468 ? -11.509 12.209 2.971 1.00 94.75 468 PHE A CA 1
ATOM 3153 C C . PHE A 1 468 ? -11.744 12.367 1.466 1.00 94.75 468 PHE A C 1
ATOM 3155 O O . PHE A 1 468 ? -11.315 13.363 0.857 1.00 94.75 468 PHE A O 1
ATOM 3162 N N . GLY A 1 469 ? -12.454 11.400 0.885 1.00 94.62 469 GLY A N 1
ATOM 3163 C CA . GLY A 1 469 ? -13.008 11.457 -0.462 1.00 94.62 469 GLY A CA 1
ATOM 3164 C C . GLY A 1 469 ? -13.922 12.672 -0.670 1.00 94.62 469 GLY A C 1
ATOM 3165 O O . GLY A 1 469 ? -14.437 13.284 0.267 1.00 94.62 469 GLY A O 1
ATOM 3166 N N . ASN A 1 470 ? -14.098 13.110 -1.922 1.00 92.56 470 ASN A N 1
ATOM 3167 C CA . ASN A 1 470 ? -14.950 14.261 -2.227 1.00 92.56 470 ASN A CA 1
ATOM 3168 C C . ASN A 1 470 ? -15.565 14.230 -3.633 1.00 92.56 470 ASN A C 1
ATOM 3170 O O . ASN A 1 470 ? -14.928 14.578 -4.631 1.00 92.56 470 ASN A O 1
ATOM 3174 N N . SER A 1 471 ? -16.873 13.970 -3.686 1.00 88.81 471 SER A N 1
ATOM 3175 C CA . SER A 1 471 ? -17.664 13.947 -4.927 1.00 88.81 471 SER A CA 1
ATOM 3176 C C . SER A 1 471 ? -17.974 15.319 -5.540 1.00 88.81 471 SER A C 1
ATOM 3178 O O . SER A 1 471 ? -18.364 15.422 -6.706 1.00 88.81 471 SER A O 1
ATOM 3180 N N . VAL A 1 472 ? -17.812 16.411 -4.786 1.00 85.62 472 VAL A N 1
ATOM 3181 C CA . VAL A 1 472 ? -17.945 17.783 -5.313 1.00 85.62 472 VAL A CA 1
ATOM 3182 C C . VAL A 1 472 ? -16.683 18.192 -6.085 1.00 85.62 472 VAL A C 1
ATOM 3184 O O . VAL A 1 472 ? -16.738 19.099 -6.924 1.00 85.62 472 VAL A O 1
ATOM 3187 N N . GLY A 1 473 ? -15.576 17.488 -5.847 1.00 82.81 473 GLY A N 1
ATOM 3188 C CA . GLY A 1 473 ? -14.301 17.648 -6.525 1.00 82.81 473 GLY A CA 1
ATOM 3189 C C . GLY A 1 473 ? -13.246 18.348 -5.674 1.00 82.81 473 GLY A C 1
ATOM 3190 O O . GLY A 1 473 ? -13.536 19.083 -4.727 1.00 82.81 473 GLY A O 1
ATOM 3191 N N . PHE A 1 474 ? -11.992 18.139 -6.062 1.00 91.38 474 PHE A N 1
ATOM 3192 C CA . PHE A 1 474 ? -10.821 18.657 -5.367 1.00 91.38 474 PHE A CA 1
ATOM 3193 C C . PHE A 1 474 ? -10.284 19.933 -6.027 1.00 91.38 474 PHE A C 1
ATOM 3195 O O . PHE A 1 474 ? -10.452 20.183 -7.224 1.00 91.38 474 PHE A O 1
ATOM 3202 N N . GLY A 1 475 ? -9.618 20.771 -5.228 1.00 92.62 475 GLY A N 1
ATOM 3203 C CA . GLY A 1 475 ? -8.823 21.884 -5.748 1.00 92.62 475 GLY A CA 1
ATOM 3204 C C . GLY A 1 475 ? -7.578 21.396 -6.497 1.00 92.62 475 GLY A C 1
ATOM 3205 O O . GLY A 1 475 ? -7.351 20.206 -6.664 1.00 92.62 475 GLY A O 1
ATOM 3206 N N . THR A 1 476 ? -6.714 22.318 -6.924 1.00 94.88 476 THR A N 1
ATOM 3207 C CA . THR A 1 476 ? -5.409 21.947 -7.508 1.00 94.88 476 THR A CA 1
ATOM 3208 C C . THR A 1 476 ? -4.430 21.411 -6.465 1.00 94.88 476 THR A C 1
ATOM 3210 O O . THR A 1 476 ? -3.476 20.714 -6.807 1.00 94.88 476 THR A O 1
ATOM 3213 N N . SER A 1 477 ? -4.635 21.787 -5.202 1.00 96.62 477 SER A N 1
ATOM 3214 C CA . SER A 1 477 ? -3.798 21.377 -4.085 1.00 96.62 477 SER A CA 1
ATOM 3215 C C . SER A 1 477 ? -4.570 21.344 -2.768 1.00 96.62 477 SER A C 1
ATOM 3217 O O . SER A 1 477 ? -5.508 22.125 -2.589 1.00 96.62 477 SER A O 1
ATOM 3219 N N . LEU A 1 478 ? -4.115 20.498 -1.845 1.00 96.88 478 LEU A N 1
ATOM 3220 C CA . LEU A 1 478 ? -4.563 20.402 -0.456 1.00 96.88 478 LEU A CA 1
ATOM 3221 C C . LEU A 1 478 ? -3.352 20.532 0.478 1.00 96.88 478 LEU A C 1
ATOM 3223 O O . LEU A 1 478 ? -2.370 19.812 0.317 1.00 96.88 478 LEU A O 1
ATOM 3227 N N . GLU A 1 479 ? -3.413 21.435 1.454 1.00 97.62 479 GLU A N 1
ATOM 3228 C CA . GLU A 1 479 ? -2.395 21.546 2.505 1.00 97.62 479 GLU A CA 1
ATOM 3229 C C . GLU A 1 479 ? -2.749 20.603 3.657 1.00 97.62 479 GLU A C 1
ATOM 3231 O O . GLU A 1 479 ? -3.844 20.686 4.208 1.00 97.62 479 GLU A O 1
ATOM 3236 N N . LEU A 1 480 ? -1.815 19.747 4.083 1.00 96.69 480 LEU A N 1
ATOM 3237 C CA . LEU A 1 480 ? -2.052 18.857 5.231 1.00 96.69 480 LEU A CA 1
ATOM 3238 C C . LEU A 1 480 ? -2.282 19.623 6.545 1.00 96.69 480 LEU A C 1
ATOM 3240 O O . LEU A 1 480 ? -2.884 19.100 7.476 1.00 96.69 480 LEU A O 1
ATOM 3244 N N . ALA A 1 481 ? -1.814 20.870 6.624 1.00 94.06 481 ALA A N 1
ATOM 3245 C CA . ALA A 1 481 ? -2.070 21.753 7.759 1.00 94.06 481 ALA A CA 1
ATOM 3246 C C . ALA A 1 481 ? -3.511 22.305 7.799 1.00 94.06 481 ALA A C 1
ATOM 3248 O O . ALA A 1 481 ? -3.917 22.825 8.838 1.00 94.06 481 ALA A O 1
ATOM 3249 N N . ASP A 1 482 ? -4.261 22.191 6.698 1.00 93.00 482 ASP A N 1
ATOM 3250 C CA . ASP A 1 482 ? -5.631 22.699 6.554 1.00 93.00 482 ASP A CA 1
ATOM 3251 C C . ASP A 1 482 ? -6.694 21.604 6.789 1.00 93.00 482 ASP A C 1
ATOM 3253 O O . ASP A 1 482 ? -7.878 21.824 6.516 1.00 93.00 482 ASP A O 1
ATOM 3257 N N . LEU A 1 483 ? -6.294 20.425 7.285 1.00 92.00 483 LEU A N 1
ATOM 3258 C CA . LEU A 1 483 ? -7.241 19.387 7.687 1.00 92.00 483 LEU A CA 1
ATOM 3259 C C . LEU A 1 483 ? -8.051 19.843 8.904 1.00 92.00 483 LEU A C 1
ATOM 3261 O O . LEU A 1 483 ? -7.488 20.238 9.928 1.00 92.00 483 LEU A O 1
ATOM 3265 N N . ASP A 1 484 ? -9.378 19.809 8.789 1.00 85.25 484 ASP A N 1
ATOM 3266 C CA . ASP A 1 484 ? -10.286 20.459 9.739 1.00 85.25 484 ASP A CA 1
ATOM 3267 C C . ASP A 1 484 ? -11.382 19.545 10.312 1.00 85.25 484 ASP A C 1
ATOM 3269 O O . ASP A 1 484 ? -12.256 20.026 11.043 1.00 85.25 484 ASP A O 1
ATOM 3273 N N . GLY A 1 485 ? -11.323 18.246 10.015 1.00 83.81 485 GLY A N 1
ATOM 3274 C CA . GLY A 1 485 ? -12.323 17.242 10.378 1.00 83.81 485 GLY A CA 1
ATOM 3275 C C . GLY A 1 485 ? -13.454 17.076 9.357 1.00 83.81 485 GLY A C 1
ATOM 3276 O O . GLY A 1 485 ? -14.218 16.126 9.475 1.00 83.81 485 GLY A O 1
ATOM 3277 N N . ASN A 1 486 ? -13.582 17.963 8.362 1.00 82.81 486 ASN A N 1
ATOM 3278 C CA . ASN A 1 486 ? -14.536 17.804 7.253 1.00 82.81 486 ASN A CA 1
ATOM 3279 C C . ASN A 1 486 ? -13.876 17.270 5.978 1.00 82.81 486 ASN A C 1
ATOM 3281 O O . ASN A 1 486 ? -14.552 16.736 5.111 1.00 82.81 486 ASN A O 1
ATOM 3285 N N . ASN A 1 487 ? -12.575 17.500 5.822 1.00 86.81 487 ASN A N 1
ATOM 3286 C CA . ASN A 1 487 ? -11.767 17.073 4.676 1.00 86.81 487 ASN A CA 1
ATOM 3287 C C . ASN A 1 487 ? -10.695 16.042 5.075 1.00 86.81 487 ASN A C 1
ATOM 3289 O O . ASN A 1 487 ? -9.804 15.743 4.281 1.00 86.81 487 ASN A O 1
ATOM 3293 N N . GLY A 1 488 ? -10.757 15.546 6.310 1.00 92.38 488 GLY A N 1
ATOM 3294 C CA . GLY A 1 488 ? -9.760 14.676 6.918 1.00 92.38 488 GLY A CA 1
ATOM 3295 C C . GLY A 1 488 ? -9.305 15.170 8.290 1.00 92.38 488 GLY A C 1
ATOM 3296 O O . GLY A 1 488 ? -9.778 16.191 8.798 1.00 92.38 488 GLY A O 1
ATOM 3297 N N . PHE A 1 489 ? -8.366 14.450 8.898 1.00 93.75 489 PHE A N 1
ATOM 3298 C CA . PHE A 1 489 ? -7.829 14.747 10.227 1.00 93.75 489 PHE A CA 1
ATOM 3299 C C . PHE A 1 489 ? -6.379 14.274 10.386 1.00 93.75 489 PHE A C 1
ATOM 3301 O O . PHE A 1 489 ? -5.854 13.471 9.613 1.00 93.75 489 PHE A O 1
ATOM 3308 N N . VAL A 1 490 ? -5.711 14.800 11.414 1.00 96.12 490 VAL A N 1
ATOM 3309 C CA . VAL A 1 490 ? -4.316 14.475 11.740 1.00 96.12 490 VAL A CA 1
ATOM 3310 C C . VAL A 1 490 ? -4.253 13.405 12.826 1.00 96.12 490 VAL A C 1
ATOM 3312 O O . VAL A 1 490 ? -5.005 13.443 13.796 1.00 96.12 490 VAL A O 1
ATOM 3315 N N . ILE A 1 491 ? -3.299 12.487 12.718 1.00 96.88 491 ILE A N 1
ATOM 3316 C CA . ILE A 1 491 ? -3.005 11.471 13.726 1.00 96.88 491 ILE A CA 1
ATOM 3317 C C . ILE A 1 491 ? -1.594 11.703 14.247 1.00 96.88 491 ILE A C 1
ATOM 3319 O O . ILE A 1 491 ? -0.607 11.503 13.541 1.00 96.88 491 ILE A O 1
ATOM 3323 N N . ASN A 1 492 ? -1.485 12.126 15.498 1.00 96.88 492 ASN A N 1
ATOM 3324 C CA . ASN A 1 492 ? -0.212 12.381 16.151 1.00 96.88 492 ASN A CA 1
ATOM 3325 C C . ASN A 1 492 ? 0.370 11.098 16.743 1.00 96.88 492 ASN A C 1
ATOM 3327 O O . ASN A 1 492 ? -0.314 10.380 17.476 1.00 96.88 492 ASN A O 1
ATOM 3331 N N . GLY A 1 493 ? 1.668 10.875 16.524 1.00 95.50 493 GLY A N 1
ATOM 3332 C CA . GLY A 1 493 ? 2.415 9.833 17.223 1.00 95.50 493 GLY A CA 1
ATOM 3333 C C . GLY A 1 493 ? 2.289 9.959 18.741 1.00 95.50 493 GLY A C 1
ATOM 3334 O O . GLY A 1 493 ? 2.291 11.066 19.280 1.00 95.50 493 GLY A O 1
ATOM 3335 N N . ALA A 1 494 ? 2.191 8.835 19.439 1.00 92.88 494 ALA A N 1
ATOM 3336 C CA . ALA A 1 494 ? 2.041 8.754 20.884 1.00 92.88 494 ALA A CA 1
ATOM 3337 C C . ALA A 1 494 ? 3.297 9.231 21.632 1.00 92.88 494 ALA A C 1
ATOM 3339 O O . ALA A 1 494 ? 3.189 9.959 22.620 1.00 92.88 494 ALA A O 1
ATOM 3340 N N . ASN A 1 495 ? 4.496 8.833 21.186 1.00 92.12 495 ASN A N 1
ATOM 3341 C CA . ASN A 1 495 ? 5.736 9.052 21.940 1.00 92.12 495 ASN A CA 1
ATOM 3342 C C . ASN A 1 495 ? 6.893 9.566 21.084 1.00 92.12 495 ASN A C 1
ATOM 3344 O O . ASN A 1 495 ? 7.087 9.173 19.938 1.00 92.12 495 ASN A O 1
ATOM 3348 N N . ALA A 1 496 ? 7.756 10.389 21.682 1.00 94.06 496 ALA A N 1
ATOM 3349 C CA . ALA A 1 496 ? 8.987 10.833 21.040 1.00 94.06 496 ALA A CA 1
ATOM 3350 C C . ALA A 1 496 ? 9.867 9.647 20.603 1.00 94.06 496 ALA A C 1
ATOM 3352 O O . ALA A 1 496 ? 10.235 8.791 21.408 1.00 94.06 496 ALA A O 1
ATOM 3353 N N . GLY A 1 497 ? 10.291 9.662 19.341 1.00 89.38 497 GLY A N 1
ATOM 3354 C CA . GLY A 1 497 ? 11.266 8.729 18.794 1.00 89.38 497 GLY A CA 1
ATOM 3355 C C . GLY A 1 497 ? 10.698 7.437 18.218 1.00 89.38 497 GLY A C 1
ATOM 3356 O O . GLY A 1 497 ? 11.508 6.660 17.727 1.00 89.38 497 GLY A O 1
ATOM 3357 N N . GLU A 1 498 ? 9.383 7.204 18.240 1.00 89.94 498 GLU A N 1
ATOM 3358 C CA . GLU A 1 498 ? 8.762 5.992 17.676 1.00 89.94 498 GLU A CA 1
ATOM 3359 C C . GLU A 1 498 ? 8.623 6.027 16.144 1.00 89.94 498 GLU A C 1
ATOM 3361 O O . GLU A 1 498 ? 8.665 4.978 15.500 1.00 89.94 498 GLU A O 1
ATOM 3366 N N . ALA A 1 499 ? 8.561 7.234 15.568 1.00 93.25 499 ALA A N 1
ATOM 3367 C CA . ALA A 1 499 ? 8.430 7.492 14.138 1.00 93.25 499 ALA A CA 1
ATOM 3368 C C . ALA A 1 499 ? 7.220 6.774 13.506 1.00 93.25 499 ALA A C 1
ATOM 3370 O O . ALA A 1 499 ? 7.367 6.041 12.525 1.00 93.25 499 ALA A O 1
ATOM 3371 N N . SER A 1 500 ? 6.036 6.984 14.095 1.00 95.69 500 SER A N 1
ATOM 3372 C CA . SER A 1 500 ? 4.746 6.539 13.546 1.00 95.69 500 SER A CA 1
ATOM 3373 C C . SER A 1 500 ? 4.499 7.098 12.138 1.00 95.69 500 SER A C 1
ATOM 3375 O O . SER A 1 500 ? 5.034 8.146 11.774 1.00 95.69 500 SER A O 1
ATOM 3377 N N . GLY A 1 501 ? 3.726 6.382 11.321 1.00 96.19 501 GLY A N 1
ATOM 3378 C CA . GLY A 1 501 ? 3.516 6.734 9.912 1.00 96.19 501 GLY A CA 1
ATOM 3379 C C . GLY A 1 501 ? 4.687 6.338 9.006 1.00 96.19 501 GLY A C 1
ATOM 3380 O O . GLY A 1 501 ? 4.799 6.820 7.885 1.00 96.19 501 GLY A O 1
ATOM 3381 N N . PHE A 1 502 ? 5.602 5.478 9.465 1.00 95.56 502 PHE A N 1
ATOM 3382 C CA . PHE A 1 502 ? 6.657 4.950 8.594 1.00 95.56 502 PHE A CA 1
ATOM 3383 C C . PHE A 1 502 ? 6.112 3.931 7.590 1.00 95.56 502 PHE A C 1
ATOM 3385 O O . PHE A 1 502 ? 6.522 3.940 6.436 1.00 95.56 502 PHE A O 1
ATOM 3392 N N . SER A 1 503 ? 5.164 3.107 8.031 1.00 96.38 503 SER A N 1
ATOM 3393 C CA . SER A 1 503 ? 4.347 2.229 7.196 1.00 96.38 503 SER A CA 1
ATOM 3394 C C . SER A 1 503 ? 2.893 2.496 7.550 1.00 96.38 503 SER A C 1
ATOM 3396 O O . SER A 1 503 ? 2.570 2.596 8.734 1.00 96.38 503 SER A O 1
ATOM 3398 N N . VAL A 1 504 ? 2.041 2.625 6.543 1.00 98.25 504 VAL A N 1
ATOM 3399 C CA . VAL A 1 504 ? 0.596 2.805 6.694 1.00 98.25 504 VAL A CA 1
ATOM 3400 C C . VAL A 1 504 ? -0.110 1.892 5.702 1.00 98.25 504 VAL A C 1
ATOM 3402 O O . VAL A 1 504 ? 0.448 1.631 4.638 1.00 98.25 504 VAL A O 1
ATOM 3405 N N . SER A 1 505 ? -1.293 1.404 6.052 1.00 98.38 505 SER A N 1
ATOM 3406 C CA . SER A 1 505 ? -2.130 0.598 5.163 1.00 98.38 505 SER A CA 1
ATOM 3407 C C . SER A 1 505 ? -3.589 0.693 5.589 1.00 98.38 505 SER A C 1
ATOM 3409 O O . SER A 1 505 ? -3.856 0.821 6.787 1.00 98.38 505 SER A O 1
ATOM 3411 N N . GLY A 1 506 ? -4.509 0.554 4.634 1.00 97.75 506 GLY A N 1
ATOM 3412 C CA . GLY A 1 506 ? -5.874 0.125 4.944 1.00 97.75 506 GLY A CA 1
ATOM 3413 C C . GLY A 1 506 ? -5.845 -1.240 5.629 1.00 97.75 506 GLY A C 1
ATOM 3414 O O . GLY A 1 506 ? -4.933 -2.041 5.374 1.00 97.75 506 GLY A O 1
ATOM 3415 N N . ALA A 1 507 ? -6.781 -1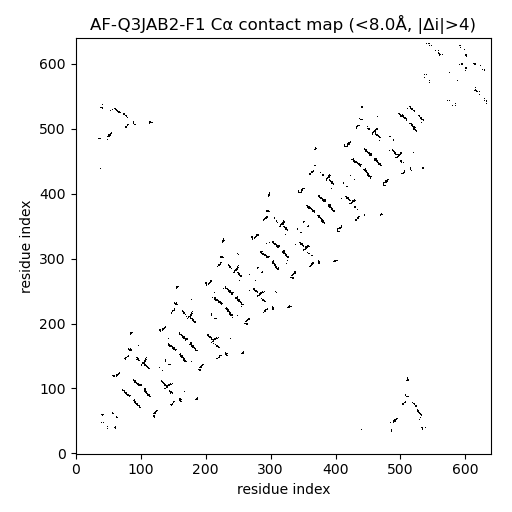.452 6.542 1.00 97.00 507 ALA A N 1
ATOM 3416 C CA . ALA A 1 507 ? -6.928 -2.677 7.314 1.00 97.00 507 ALA A CA 1
ATOM 3417 C C . ALA A 1 507 ? -8.187 -3.471 6.938 1.00 97.00 507 ALA A C 1
ATOM 3419 O O . ALA A 1 507 ? -8.212 -4.658 7.244 1.00 97.00 507 ALA A O 1
ATOM 3420 N N . GLY A 1 508 ? -9.149 -2.848 6.247 1.00 95.88 508 GLY A N 1
ATOM 3421 C CA . GLY A 1 508 ? -10.489 -3.415 6.092 1.00 95.88 508 GLY A CA 1
ATOM 3422 C C . GLY A 1 508 ? -11.290 -3.274 7.387 1.00 95.88 508 GLY A C 1
ATOM 3423 O O . GLY A 1 508 ? -10.866 -2.540 8.277 1.00 95.88 508 GLY A O 1
ATOM 3424 N N . ASP A 1 509 ? -12.414 -3.965 7.504 1.00 95.12 509 ASP A N 1
ATOM 3425 C CA . ASP A 1 509 ? -13.290 -3.942 8.682 1.00 95.12 509 ASP A CA 1
ATOM 3426 C C . ASP A 1 509 ? -12.807 -4.967 9.725 1.00 95.12 509 ASP A C 1
ATOM 3428 O O . ASP A 1 509 ? -13.189 -6.143 9.695 1.00 95.12 509 ASP A O 1
ATOM 3432 N N . VAL A 1 510 ? -11.912 -4.550 10.630 1.00 96.19 510 VAL A N 1
ATOM 3433 C CA . VAL A 1 510 ? -11.266 -5.467 11.586 1.00 96.19 510 VAL A CA 1
ATOM 3434 C C . VAL A 1 510 ? -12.044 -5.622 12.891 1.00 96.19 510 VAL A C 1
ATOM 3436 O O . VAL A 1 510 ? -11.756 -6.528 13.687 1.00 96.19 510 VAL A O 1
ATOM 3439 N N . ASP A 1 511 ? -13.007 -4.741 13.155 1.00 92.38 511 ASP A N 1
ATOM 3440 C CA . ASP A 1 511 ? -13.891 -4.812 14.318 1.00 92.38 511 ASP A CA 1
ATOM 3441 C C . ASP A 1 511 ? -15.342 -5.199 13.974 1.00 92.38 511 ASP A C 1
ATOM 3443 O O . ASP A 1 511 ? -16.152 -5.424 14.879 1.00 92.38 511 ASP A O 1
ATOM 3447 N N . GLY A 1 512 ? -15.641 -5.428 12.696 1.00 90.00 512 GLY A N 1
ATOM 3448 C CA . GLY A 1 512 ? -16.912 -5.947 12.203 1.00 90.00 512 GLY A CA 1
ATOM 3449 C C . GLY A 1 512 ? -18.062 -4.941 12.284 1.00 90.00 512 GLY A C 1
ATOM 3450 O O . GLY A 1 512 ? -19.222 -5.370 12.403 1.00 90.00 512 GLY A O 1
ATOM 3451 N N . ASP A 1 513 ? -17.775 -3.638 12.315 1.00 83.62 513 ASP A N 1
ATOM 3452 C CA . ASP A 1 513 ? -18.774 -2.567 12.384 1.00 83.62 513 ASP A CA 1
ATOM 3453 C C . ASP A 1 513 ? -19.285 -2.111 10.998 1.00 83.62 513 ASP A C 1
ATOM 3455 O O . ASP A 1 513 ? -20.336 -1.456 10.896 1.00 83.62 513 ASP A O 1
ATOM 3459 N N . GLY A 1 514 ? -18.617 -2.558 9.932 1.00 85.56 514 GLY A N 1
ATOM 3460 C CA . GLY A 1 514 ? -18.916 -2.275 8.533 1.00 85.56 514 GLY A CA 1
ATOM 3461 C C . GLY A 1 514 ? -18.253 -1.019 7.963 1.00 85.56 514 GLY A C 1
ATOM 3462 O O . GLY A 1 514 ? -18.580 -0.665 6.827 1.00 85.56 514 GLY A O 1
ATOM 3463 N N . ALA A 1 515 ? -17.398 -0.329 8.716 1.00 88.25 515 ALA A N 1
ATOM 3464 C CA . ALA A 1 515 ? -16.516 0.724 8.230 1.00 88.25 515 ALA A CA 1
ATOM 3465 C C . ALA A 1 515 ? -15.100 0.184 8.017 1.00 88.25 515 ALA A C 1
ATOM 3467 O O . ALA A 1 515 ? -14.661 -0.751 8.679 1.00 88.25 515 ALA A O 1
ATOM 3468 N N . ASP A 1 516 ? -14.373 0.792 7.082 1.00 93.94 516 ASP A N 1
ATOM 3469 C CA . ASP A 1 516 ? -12.979 0.422 6.885 1.00 93.94 516 ASP A CA 1
ATOM 3470 C C . ASP A 1 516 ? -12.099 1.013 7.997 1.00 93.94 516 ASP A C 1
ATOM 3472 O O . ASP A 1 516 ? -12.214 2.183 8.376 1.00 93.94 516 ASP A O 1
ATOM 3476 N N . ASP A 1 517 ? -11.151 0.213 8.469 1.00 96.38 517 ASP A N 1
ATOM 3477 C CA . ASP A 1 517 ? -10.142 0.589 9.446 1.00 96.38 517 ASP A CA 1
ATOM 3478 C C . ASP A 1 517 ? -8.780 0.783 8.779 1.00 96.38 517 ASP A C 1
ATOM 3480 O O . ASP A 1 517 ? -8.541 0.478 7.602 1.00 96.38 517 ASP A O 1
ATOM 3484 N N . PHE A 1 518 ? -7.802 1.243 9.557 1.00 97.94 518 PHE A N 1
ATOM 3485 C CA . PHE A 1 518 ? -6.431 1.344 9.069 1.00 97.94 518 PHE A CA 1
ATOM 3486 C C . PHE A 1 518 ? -5.382 1.093 10.146 1.00 97.94 518 PHE A C 1
ATOM 3488 O O . PHE A 1 518 ? -5.601 1.243 11.350 1.00 97.94 518 PHE A O 1
ATOM 3495 N N . ILE A 1 519 ? -4.184 0.730 9.686 1.00 98.19 519 ILE A N 1
ATOM 3496 C CA . ILE A 1 519 ? -3.050 0.374 10.535 1.00 98.19 519 ILE A CA 1
ATOM 3497 C C . ILE A 1 519 ? -1.829 1.262 10.260 1.00 98.19 519 ILE A C 1
ATOM 3499 O O . ILE A 1 519 ? -1.457 1.549 9.121 1.00 98.19 519 ILE A O 1
ATOM 3503 N N . ILE A 1 520 ? -1.169 1.688 11.339 1.00 97.81 520 ILE A N 1
ATOM 3504 C CA . ILE A 1 520 ? 0.009 2.560 11.338 1.00 97.81 520 ILE A CA 1
ATOM 3505 C C . ILE A 1 520 ? 1.164 1.864 12.065 1.00 97.81 520 ILE A C 1
ATOM 3507 O O . ILE A 1 520 ? 1.087 1.569 13.256 1.00 97.81 520 ILE A O 1
ATOM 3511 N N . GLY A 1 521 ? 2.284 1.667 11.372 1.00 95.12 521 GLY A N 1
ATOM 3512 C CA . GLY A 1 521 ? 3.525 1.130 11.930 1.00 95.12 521 GLY A CA 1
ATOM 3513 C C . GLY A 1 521 ? 4.476 2.219 12.446 1.00 95.12 521 GLY A C 1
ATOM 3514 O O . GLY A 1 521 ? 4.750 3.211 11.759 1.00 95.12 521 GLY A O 1
ATOM 3515 N N . ALA A 1 522 ? 5.044 2.012 13.638 1.00 92.00 522 ALA A N 1
ATOM 3516 C CA . ALA A 1 522 ? 6.052 2.878 14.258 1.00 92.00 522 ALA A CA 1
ATOM 3517 C C . ALA A 1 522 ? 7.403 2.153 14.394 1.00 92.00 522 ALA A C 1
ATOM 3519 O O . ALA A 1 522 ? 7.718 1.508 15.399 1.00 92.00 522 ALA A O 1
ATOM 3520 N N . TYR A 1 523 ? 8.232 2.252 13.351 1.00 80.94 523 TYR A N 1
ATOM 3521 C CA . TYR A 1 523 ? 9.379 1.354 13.156 1.00 80.94 523 TYR A CA 1
ATOM 3522 C C . TYR A 1 523 ? 10.463 1.398 14.242 1.00 80.94 523 TYR A C 1
ATOM 3524 O O . TYR A 1 523 ? 11.301 0.499 14.292 1.00 80.94 523 TYR A O 1
ATOM 3532 N N . ARG A 1 524 ? 10.525 2.451 15.068 1.00 82.44 524 ARG A N 1
ATOM 3533 C CA . ARG A 1 524 ? 11.559 2.583 16.110 1.00 82.44 524 ARG A CA 1
ATOM 3534 C C . ARG A 1 524 ? 11.126 2.045 17.467 1.00 82.44 524 ARG A C 1
ATOM 3536 O O . ARG A 1 524 ? 12.000 1.761 18.284 1.00 82.44 524 ARG A O 1
ATOM 3543 N N . SER A 1 525 ? 9.823 1.946 17.724 1.00 81.81 525 SER A N 1
ATOM 3544 C CA . SER A 1 525 ? 9.291 1.418 18.986 1.00 81.81 525 SER A CA 1
ATOM 3545 C C . SER A 1 525 ? 8.970 -0.073 18.918 1.00 81.81 525 SER A C 1
ATOM 3547 O O . SER A 1 525 ? 8.924 -0.715 19.965 1.00 81.81 525 SER A O 1
ATOM 3549 N N . GLY A 1 526 ? 8.781 -0.635 17.719 1.00 81.38 526 GLY A N 1
ATOM 3550 C CA . GLY A 1 526 ? 8.263 -1.999 17.586 1.00 81.38 526 GLY A CA 1
ATOM 3551 C C . GLY A 1 526 ? 6.744 -2.074 17.778 1.00 81.38 526 GLY A C 1
ATOM 3552 O O . GLY A 1 526 ? 6.229 -3.163 18.014 1.00 81.38 526 GLY A O 1
ATOM 3553 N N . THR A 1 527 ? 6.045 -0.936 17.727 1.00 89.56 527 THR A N 1
ATOM 3554 C CA . THR A 1 527 ? 4.597 -0.836 17.950 1.00 89.56 527 THR A CA 1
ATOM 3555 C C . THR A 1 527 ? 3.867 -0.585 16.634 1.00 89.56 527 THR A C 1
ATOM 3557 O O . THR A 1 527 ? 4.356 0.164 15.784 1.00 89.56 527 THR A O 1
ATOM 3560 N N . SER A 1 528 ? 2.680 -1.166 16.498 1.00 94.62 528 SER A N 1
ATOM 3561 C CA . SER A 1 528 ? 1.706 -0.795 15.467 1.00 94.62 528 SER A CA 1
ATOM 3562 C C . SER A 1 528 ? 0.408 -0.342 16.127 1.00 94.62 528 SER A C 1
ATOM 3564 O O . SER A 1 528 ? 0.140 -0.691 17.275 1.00 94.62 528 SER A O 1
ATOM 3566 N N . TYR A 1 529 ? -0.378 0.451 15.418 1.00 96.19 529 TYR A N 1
ATOM 3567 C CA . TYR A 1 529 ? -1.616 1.035 15.916 1.00 96.19 529 TYR A CA 1
ATOM 3568 C C . TYR A 1 529 ? -2.703 0.785 14.895 1.00 96.19 529 TYR A C 1
ATOM 3570 O O . TYR A 1 529 ? -2.502 1.109 13.728 1.00 96.19 529 TYR A O 1
ATOM 3578 N N . VAL A 1 530 ? -3.817 0.225 15.334 1.00 97.31 530 VAL A N 1
ATOM 3579 C CA . VAL A 1 530 ? -5.025 0.106 14.523 1.00 97.31 530 VAL A CA 1
ATOM 3580 C C . VAL A 1 530 ? -5.961 1.205 14.976 1.00 97.31 530 VAL A C 1
ATOM 3582 O O . VAL A 1 530 ? -6.113 1.406 16.181 1.00 97.31 530 VAL A O 1
ATOM 3585 N N . VAL A 1 531 ? -6.523 1.944 14.034 1.00 96.31 531 VAL A N 1
ATOM 3586 C CA . VAL A 1 531 ? -7.500 2.998 14.294 1.00 96.31 531 VAL A CA 1
ATOM 3587 C C . VAL A 1 531 ? -8.769 2.605 13.571 1.00 96.31 531 VAL A C 1
ATOM 3589 O O . VAL A 1 531 ? -8.701 2.292 12.382 1.00 96.31 531 VAL A O 1
ATOM 3592 N N . PHE A 1 532 ? -9.877 2.615 14.305 1.00 92.56 532 PHE A N 1
ATOM 3593 C CA . PHE A 1 532 ? -11.153 2.232 13.729 1.00 92.56 532 PHE A CA 1
ATOM 3594 C C . PHE A 1 532 ? -11.742 3.361 12.889 1.00 92.56 532 PHE A C 1
ATOM 3596 O O . PHE A 1 532 ? -11.581 4.546 13.227 1.00 92.56 532 PHE A O 1
ATOM 3603 N N . GLY A 1 533 ? -12.383 2.976 11.791 1.00 89.69 533 GLY A N 1
ATOM 3604 C CA . GLY A 1 533 ? -13.232 3.827 10.982 1.00 89.69 533 GLY A CA 1
ATOM 3605 C C . GLY A 1 533 ? -14.445 4.297 11.773 1.00 89.69 533 GLY A C 1
ATOM 3606 O O . GLY A 1 533 ? -14.522 4.229 13.001 1.00 89.69 533 GLY A O 1
ATOM 3607 N N . THR A 1 534 ? -15.399 4.905 11.091 1.00 81.00 534 THR A N 1
ATOM 3608 C CA . THR A 1 534 ? -16.662 5.261 11.728 1.00 81.00 534 THR A CA 1
ATOM 3609 C C . THR A 1 534 ? -17.805 4.853 10.831 1.00 81.00 534 THR A C 1
ATOM 3611 O O . THR A 1 534 ? -18.047 5.472 9.797 1.00 81.00 534 THR A O 1
ATOM 3614 N N . SER A 1 535 ? -18.579 3.867 11.277 1.00 73.69 535 SER A N 1
ATOM 3615 C CA . SER A 1 535 ? -19.783 3.474 10.565 1.00 73.69 535 SER A CA 1
ATOM 3616 C C . SER A 1 535 ? -20.921 4.474 10.807 1.00 73.69 535 SER A C 1
ATOM 3618 O O . SER A 1 535 ? -20.996 5.191 11.817 1.00 73.69 535 SER A O 1
ATOM 3620 N N . ALA A 1 536 ? -21.921 4.463 9.921 1.00 67.25 536 ALA A N 1
ATOM 3621 C CA . ALA A 1 536 ? -23.184 5.165 10.165 1.00 67.25 536 ALA A CA 1
ATOM 3622 C C . ALA A 1 536 ? -23.845 4.730 11.493 1.00 67.25 536 ALA A C 1
ATOM 3624 O O . ALA A 1 536 ? -24.598 5.498 12.108 1.00 67.25 536 ALA A O 1
ATOM 3625 N N . THR A 1 537 ? -23.565 3.506 11.950 1.00 68.94 537 THR A N 1
ATOM 3626 C CA . THR A 1 537 ? -24.036 2.988 13.234 1.00 68.94 537 THR A CA 1
ATOM 3627 C C . THR A 1 537 ? -23.343 3.691 14.399 1.00 68.94 537 THR A C 1
ATOM 3629 O O . THR A 1 537 ? -24.034 4.080 15.344 1.00 68.94 537 THR A O 1
ATOM 3632 N N . ASP A 1 538 ? -22.039 3.951 14.334 1.00 69.94 538 ASP A N 1
ATOM 3633 C CA . ASP A 1 538 ? -21.290 4.626 15.408 1.00 69.94 538 ASP A CA 1
ATOM 3634 C C . ASP A 1 538 ? -21.611 6.108 15.488 1.00 69.94 538 ASP A C 1
ATOM 3636 O O . ASP A 1 538 ? -21.802 6.660 16.581 1.00 69.94 538 ASP A O 1
ATOM 3640 N N . ILE A 1 539 ? -21.798 6.748 14.331 1.00 68.00 539 ILE A N 1
ATOM 3641 C CA . ILE A 1 539 ? -22.336 8.110 14.258 1.00 68.00 539 ILE A CA 1
ATOM 3642 C C . ILE A 1 539 ? -23.694 8.146 14.955 1.00 68.00 539 ILE A C 1
ATOM 3644 O O . ILE A 1 539 ? -23.959 9.000 15.798 1.00 68.00 539 ILE A O 1
ATOM 3648 N N . ALA A 1 540 ? -24.572 7.188 14.684 1.00 66.25 540 ALA A N 1
ATOM 3649 C CA . ALA A 1 540 ? -25.866 7.191 15.338 1.00 66.25 540 ALA A CA 1
ATOM 3650 C C . ALA A 1 540 ? -25.795 6.899 16.845 1.00 66.25 540 ALA A C 1
ATOM 3652 O O . ALA A 1 540 ? -26.507 7.540 17.624 1.00 66.25 540 ALA A O 1
ATOM 3653 N N . GLN A 1 541 ? -24.955 5.954 17.273 1.00 68.62 541 GLN A N 1
ATOM 3654 C CA . GLN A 1 541 ? -24.769 5.616 18.685 1.00 68.62 541 GLN A CA 1
ATOM 3655 C C . GLN A 1 541 ? -24.225 6.809 19.474 1.00 68.62 541 GLN A C 1
ATOM 3657 O O . GLN A 1 541 ? -24.750 7.138 20.541 1.00 68.62 541 GLN A O 1
ATOM 3662 N N . SER A 1 542 ? -23.221 7.498 18.940 1.00 69.19 542 SER A N 1
ATOM 3663 C CA . SER A 1 542 ? -22.651 8.700 19.549 1.00 69.19 542 SER A CA 1
ATOM 3664 C C . SER A 1 542 ? -23.674 9.836 19.655 1.00 69.19 542 SER A C 1
ATOM 3666 O O . SER A 1 542 ? -23.797 10.462 20.711 1.00 69.19 542 SER A O 1
ATOM 3668 N N . MET A 1 543 ? -24.507 10.037 18.631 1.00 68.69 543 MET A N 1
ATOM 3669 C CA . MET A 1 543 ? -25.595 11.016 18.675 1.00 68.69 543 MET A CA 1
ATOM 3670 C C . MET A 1 543 ? -26.684 10.635 19.685 1.00 68.69 543 MET A C 1
ATOM 3672 O O . MET A 1 543 ? -27.179 11.493 20.422 1.00 68.69 543 MET A O 1
ATOM 3676 N N . LEU A 1 544 ? -27.046 9.353 19.781 1.00 68.69 544 LEU A N 1
ATOM 3677 C CA . LEU A 1 544 ? -27.973 8.857 20.803 1.00 68.69 544 LEU A CA 1
ATOM 3678 C C . LEU A 1 544 ? -27.395 9.023 22.21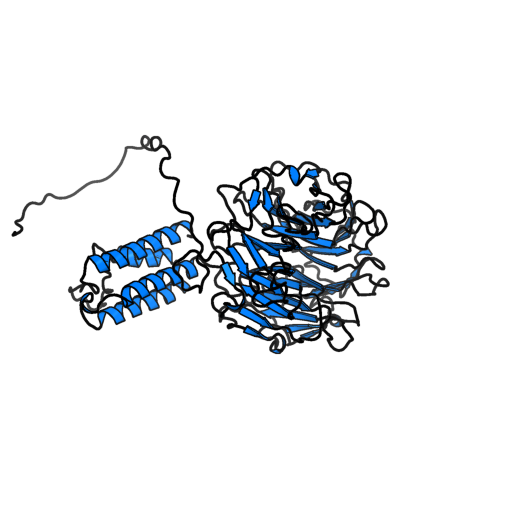7 1.00 68.69 544 LEU A C 1
ATOM 3680 O O . LEU A 1 544 ? -28.135 9.400 23.132 1.00 68.69 544 LEU A O 1
ATOM 3684 N N . MET A 1 545 ? -26.090 8.814 22.401 1.00 71.38 545 MET A N 1
ATOM 3685 C CA . MET A 1 545 ? -25.391 9.100 23.656 1.00 71.38 545 MET A CA 1
ATOM 3686 C C . MET A 1 545 ? -25.422 10.591 23.998 1.00 71.38 545 MET A C 1
ATOM 3688 O O . MET A 1 545 ? -25.706 10.940 25.143 1.00 71.38 545 MET A O 1
ATOM 3692 N N . GLU A 1 546 ? -25.220 11.486 23.030 1.00 71.25 546 GLU A N 1
ATOM 3693 C CA . GLU A 1 546 ? -25.316 12.931 23.262 1.00 71.25 546 GLU A CA 1
ATOM 3694 C C . GLU A 1 546 ? -26.731 13.339 23.698 1.00 71.25 546 GLU A C 1
ATOM 3696 O O . GLU A 1 546 ? -26.898 14.080 24.670 1.00 71.25 546 GLU A O 1
ATOM 3701 N N . VAL A 1 547 ? -27.768 12.789 23.057 1.00 71.31 547 VAL A N 1
ATOM 3702 C CA . VAL A 1 547 ? -29.160 12.990 23.486 1.00 71.31 547 VAL A CA 1
ATOM 3703 C C . VAL A 1 547 ? -29.376 12.447 24.905 1.00 71.31 547 VAL A C 1
ATOM 3705 O O . VAL A 1 547 ? -30.013 13.112 25.723 1.00 71.31 547 VAL A O 1
ATOM 3708 N N . SER A 1 548 ? -28.824 11.276 25.233 1.00 72.81 548 SER A N 1
ATOM 3709 C CA . SER A 1 548 ? -28.896 10.692 26.580 1.00 72.81 548 SER A CA 1
ATOM 3710 C C . SER A 1 548 ? -28.208 11.569 27.637 1.00 72.81 548 SER A C 1
ATOM 3712 O O . SER A 1 548 ? -28.733 11.740 28.741 1.00 72.81 548 SER A O 1
ATOM 3714 N N . ASN A 1 549 ? -27.072 12.183 27.300 1.00 75.56 549 ASN A N 1
ATOM 3715 C CA . ASN A 1 549 ? -26.361 13.124 28.168 1.00 75.56 549 ASN A CA 1
ATOM 3716 C C . ASN A 1 549 ? -27.171 14.406 28.379 1.00 75.56 549 ASN A C 1
ATOM 3718 O O . ASN A 1 549 ? -27.348 14.837 29.517 1.00 75.56 549 ASN A O 1
ATOM 3722 N N . ILE A 1 550 ? -27.755 14.963 27.310 1.00 76.62 550 ILE A N 1
ATOM 3723 C CA . ILE A 1 550 ? -28.663 16.115 27.403 1.00 76.62 550 ILE A CA 1
ATOM 3724 C C . ILE A 1 550 ? -29.808 15.817 28.367 1.00 76.62 550 ILE A C 1
ATOM 3726 O O . ILE A 1 550 ? -30.106 16.655 29.215 1.00 76.62 550 ILE A O 1
ATOM 3730 N N . VAL A 1 551 ? -30.437 14.644 28.243 1.00 74.75 551 VAL A N 1
ATOM 3731 C CA . VAL A 1 551 ? -31.523 14.217 29.132 1.00 74.75 551 VAL A CA 1
ATOM 3732 C C . VAL A 1 551 ? -31.024 14.082 30.571 1.00 74.75 551 VAL A C 1
ATOM 3734 O O . VAL A 1 551 ? -31.687 14.563 31.486 1.00 74.75 551 VAL A O 1
ATOM 3737 N N . SER A 1 552 ? -29.864 13.464 30.784 1.00 78.94 552 SER A N 1
ATOM 3738 C CA . SER A 1 552 ? -29.301 13.238 32.122 1.00 78.94 552 SER A CA 1
ATOM 3739 C C . SER A 1 552 ? -28.919 14.534 32.846 1.00 78.94 552 SER A C 1
ATOM 3741 O O . SER A 1 552 ? -28.994 14.590 34.073 1.00 78.94 552 SER A O 1
ATOM 3743 N N . ASP A 1 553 ? -28.582 15.586 32.098 1.00 82.94 553 ASP A N 1
ATOM 3744 C CA . ASP A 1 553 ? -28.258 16.916 32.625 1.00 82.94 553 ASP A CA 1
ATOM 3745 C C . ASP A 1 553 ? -29.492 17.778 32.947 1.00 82.94 553 ASP A C 1
ATOM 3747 O O . ASP A 1 553 ? -29.359 18.870 33.515 1.00 82.94 553 ASP A O 1
ATOM 3751 N N . LEU A 1 554 ? -30.703 17.338 32.583 1.00 80.44 554 LEU A N 1
ATOM 3752 C CA . LEU A 1 554 ? -31.917 18.096 32.877 1.00 80.44 554 LEU A CA 1
ATOM 3753 C C . LEU A 1 554 ? -32.190 18.135 34.391 1.00 80.44 554 LEU A C 1
ATOM 3755 O O . LEU A 1 554 ? -32.037 17.129 35.091 1.00 80.44 554 LEU A O 1
ATOM 3759 N N . PRO A 1 555 ? -32.663 19.273 34.936 1.00 80.19 555 PRO A N 1
ATOM 3760 C CA . PRO A 1 555 ? -33.030 19.346 36.343 1.00 80.19 555 PRO A CA 1
ATOM 3761 C C . PRO A 1 555 ? -34.186 18.389 36.654 1.00 80.19 555 PRO A C 1
ATOM 3763 O O . PRO A 1 555 ? -35.075 18.199 35.828 1.00 80.19 555 PRO A O 1
ATOM 3766 N N . ALA A 1 556 ? -34.224 17.835 37.870 1.00 78.81 556 ALA A N 1
ATOM 3767 C CA . ALA A 1 556 ? -35.243 16.860 38.287 1.00 78.81 556 ALA A CA 1
ATOM 3768 C C . ALA A 1 556 ? -36.696 17.353 38.098 1.00 78.81 556 ALA A C 1
ATOM 3770 O O . ALA A 1 556 ? -37.601 16.555 37.872 1.00 78.81 556 ALA A O 1
ATOM 3771 N N . GLU A 1 557 ? -36.913 18.669 38.162 1.00 80.88 557 GLU A N 1
ATOM 3772 C CA . GLU A 1 557 ? -38.210 19.329 37.942 1.00 80.88 557 GLU A CA 1
ATOM 3773 C C . GLU A 1 557 ? -38.703 19.235 36.489 1.00 80.88 557 GLU A C 1
ATOM 3775 O O . GLU A 1 557 ? -39.890 19.422 36.222 1.00 80.88 557 GLU A O 1
ATOM 3780 N N . SER A 1 558 ? -37.803 18.919 35.556 1.00 77.44 558 SER A N 1
ATOM 3781 C CA . SER A 1 558 ? -38.115 18.732 34.139 1.00 77.44 558 SER A CA 1
ATOM 3782 C C . SER A 1 558 ? -38.869 17.438 33.885 1.00 77.44 558 SER A C 1
ATOM 3784 O O . SER A 1 558 ? -39.430 17.300 32.809 1.00 77.44 558 SER A O 1
ATOM 3786 N N . PHE A 1 559 ? -38.899 16.496 34.832 1.00 78.56 559 PHE A N 1
ATOM 3787 C CA . PHE A 1 559 ? -39.480 15.167 34.647 1.00 78.56 559 PHE A CA 1
ATOM 3788 C C . PHE A 1 559 ? -40.838 15.026 35.338 1.00 78.56 559 PHE A C 1
ATOM 3790 O O . PHE A 1 559 ? -41.030 15.529 36.446 1.00 78.56 559 PHE A O 1
ATOM 3797 N N . SER A 1 560 ? -41.774 14.280 34.737 1.00 72.50 560 SER A N 1
ATOM 3798 C CA . SER A 1 560 ? -43.103 14.027 35.334 1.00 72.50 560 SER A CA 1
ATOM 3799 C C . SER A 1 560 ? -43.062 13.193 36.618 1.00 72.50 560 SER A C 1
ATOM 3801 O O . SER A 1 560 ? -44.022 13.172 37.387 1.00 72.50 560 SER A O 1
ATOM 3803 N N . GLY A 1 561 ? -41.931 12.542 36.890 1.00 74.44 561 GLY A N 1
ATOM 3804 C CA . GLY A 1 561 ? -41.680 11.802 38.117 1.00 74.44 561 GLY A CA 1
ATOM 3805 C C . GLY A 1 561 ? -40.285 11.172 38.137 1.00 74.44 561 GLY A C 1
ATOM 3806 O O . GLY A 1 561 ? -39.657 11.062 37.082 1.00 74.44 561 GLY A O 1
ATOM 3807 N N . PRO A 1 562 ? -39.806 10.721 39.312 1.00 67.06 562 PRO A N 1
ATOM 3808 C CA . PRO A 1 562 ? -38.440 10.223 39.501 1.00 67.06 562 PRO A CA 1
ATOM 3809 C C . PRO A 1 562 ? -38.088 8.993 38.648 1.00 67.06 562 PRO A C 1
ATOM 3811 O O . PRO A 1 562 ? -36.927 8.813 38.314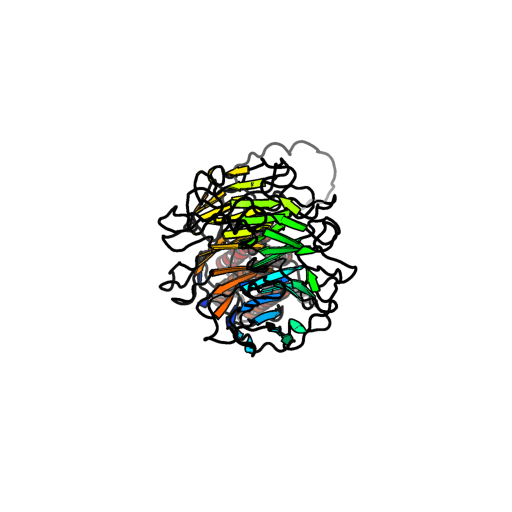 1.00 67.06 562 PRO A O 1
ATOM 3814 N N . GLU A 1 563 ? -39.069 8.185 38.233 1.00 73.44 563 GLU A N 1
ATOM 3815 C CA . GLU A 1 563 ? -38.846 7.035 37.336 1.00 73.44 563 GLU A CA 1
ATOM 3816 C C . GLU A 1 563 ? -38.737 7.413 35.847 1.00 73.44 563 GLU A C 1
ATOM 3818 O O . GLU A 1 563 ? -38.446 6.559 35.009 1.00 73.44 563 GLU A O 1
ATOM 3823 N N . SER A 1 564 ? -39.045 8.658 35.475 1.00 70.94 564 SER A N 1
ATOM 3824 C CA . SER A 1 564 ? -39.127 9.056 34.062 1.00 70.94 564 SER A CA 1
ATOM 3825 C C . SER A 1 564 ? -37.747 9.132 33.420 1.00 70.94 564 SER A C 1
ATOM 3827 O O . SER A 1 564 ? -37.591 8.698 32.283 1.00 70.94 564 SER A O 1
ATOM 3829 N N . LEU A 1 565 ? -36.744 9.598 34.171 1.00 72.19 565 LEU A N 1
ATOM 3830 C CA . LEU A 1 565 ? -35.347 9.596 33.741 1.00 72.19 565 LEU A CA 1
ATOM 3831 C C . LEU A 1 565 ? -34.859 8.166 33.475 1.00 72.19 565 LEU A C 1
ATOM 3833 O O . LEU A 1 565 ? -34.364 7.883 32.390 1.00 72.19 565 LEU A O 1
ATOM 3837 N N . ASP A 1 566 ? -35.108 7.238 34.404 1.00 72.00 566 ASP A N 1
ATOM 3838 C CA . ASP A 1 566 ? -34.739 5.826 34.240 1.00 72.00 566 ASP A CA 1
ATOM 3839 C C . ASP A 1 566 ? -35.437 5.184 33.030 1.00 72.00 566 ASP A C 1
ATOM 3841 O O . ASP A 1 566 ? -34.844 4.388 32.304 1.00 72.00 566 ASP A O 1
ATOM 3845 N N . LYS A 1 567 ? -36.705 5.529 32.770 1.00 68.81 567 LYS A N 1
ATOM 3846 C CA . LYS A 1 567 ? -37.454 5.035 31.601 1.00 68.81 567 LYS A CA 1
ATOM 3847 C C . LYS A 1 567 ? -36.929 5.606 30.284 1.00 68.81 567 LYS A C 1
ATOM 3849 O O . LYS A 1 567 ? -36.905 4.870 29.295 1.00 68.81 567 LYS A O 1
ATOM 3854 N N . ILE A 1 568 ? -36.511 6.874 30.256 1.00 70.12 568 ILE A N 1
ATOM 3855 C CA . ILE A 1 568 ? -35.879 7.481 29.078 1.00 70.12 568 ILE A CA 1
ATOM 3856 C C . ILE A 1 568 ? -34.512 6.841 28.844 1.00 70.12 568 ILE A C 1
ATOM 3858 O O . ILE A 1 568 ? -34.279 6.338 27.749 1.00 70.12 568 ILE A O 1
ATOM 3862 N N . ASN A 1 569 ? -33.666 6.756 29.871 1.00 68.06 569 ASN A N 1
ATOM 3863 C CA . ASN A 1 569 ? -32.334 6.161 29.772 1.00 68.06 569 ASN A CA 1
ATOM 3864 C C . ASN A 1 569 ? -32.400 4.693 29.333 1.00 68.06 569 ASN A C 1
ATOM 3866 O O . ASN A 1 569 ? -31.675 4.298 28.429 1.00 68.06 569 ASN A O 1
ATOM 3870 N N . ASN A 1 570 ? -33.336 3.899 29.864 1.00 67.69 570 ASN A N 1
ATOM 3871 C CA . ASN A 1 570 ? -33.543 2.519 29.410 1.00 67.69 570 ASN A CA 1
ATOM 3872 C C . ASN A 1 570 ? -34.011 2.435 27.951 1.00 67.69 570 ASN A C 1
ATOM 3874 O O . ASN A 1 570 ? -33.629 1.511 27.239 1.00 67.69 570 ASN A O 1
ATOM 3878 N N . LYS A 1 571 ? -34.842 3.374 27.480 1.00 68.69 571 LYS A N 1
ATOM 3879 C CA . LYS A 1 571 ? -35.226 3.425 26.064 1.00 68.69 571 LYS A CA 1
ATOM 3880 C C . LYS A 1 571 ? -34.072 3.852 25.163 1.00 68.69 571 LYS A C 1
ATOM 3882 O O . LYS A 1 571 ? -33.974 3.298 24.081 1.00 68.69 571 LYS A O 1
ATOM 3887 N N . MET A 1 572 ? -33.251 4.814 25.583 1.00 67.81 572 MET A N 1
ATOM 3888 C CA . MET A 1 572 ? -32.081 5.289 24.833 1.00 67.81 572 MET A CA 1
ATOM 3889 C C . MET A 1 572 ? -30.967 4.234 24.806 1.00 67.81 572 MET A C 1
ATOM 3891 O O . MET A 1 572 ? -30.341 4.030 23.778 1.00 67.81 572 MET A O 1
ATOM 3895 N N . SER A 1 573 ? -30.775 3.492 25.896 1.00 66.69 573 SER A N 1
ATOM 3896 C CA . SER A 1 573 ? -29.870 2.338 25.928 1.00 66.69 573 SER A CA 1
ATOM 3897 C C . SER A 1 573 ? -30.385 1.212 25.033 1.00 66.69 573 SER A C 1
ATOM 3899 O O . SER A 1 573 ? -29.656 0.735 24.177 1.00 66.69 573 SER A O 1
ATOM 3901 N N . LYS A 1 574 ? -31.674 0.860 25.127 1.00 67.06 574 LYS A N 1
ATOM 3902 C CA . LYS A 1 574 ? -32.281 -0.124 24.219 1.00 67.06 574 LYS A CA 1
ATOM 3903 C C . LYS A 1 574 ? -32.257 0.331 22.758 1.00 67.06 574 LYS A C 1
ATOM 3905 O O . LYS A 1 574 ? -32.187 -0.508 21.875 1.00 67.06 574 LYS A O 1
ATOM 3910 N N . ALA A 1 575 ? -32.344 1.637 22.512 1.00 63.12 575 ALA A N 1
ATOM 3911 C CA . ALA A 1 575 ? -32.201 2.241 21.194 1.00 63.12 575 ALA A CA 1
ATOM 3912 C C . ALA A 1 575 ? -30.797 2.044 20.625 1.00 63.12 575 ALA A C 1
ATOM 3914 O O . ALA A 1 575 ? -30.680 1.633 19.479 1.00 63.12 575 ALA A O 1
ATOM 3915 N N . ALA A 1 576 ? -29.767 2.316 21.429 1.00 62.22 576 ALA A N 1
ATOM 3916 C CA . ALA A 1 576 ? -28.374 2.103 21.056 1.00 62.22 576 ALA A CA 1
ATOM 3917 C C . ALA A 1 576 ? -28.080 0.609 20.796 1.00 62.22 576 ALA A C 1
ATOM 3919 O O . ALA A 1 576 ? -27.455 0.262 19.797 1.00 62.22 576 ALA A O 1
ATOM 3920 N N . ASP A 1 577 ? -28.634 -0.289 21.616 1.00 63.91 577 ASP A N 1
ATOM 3921 C CA . ASP A 1 577 ? -28.523 -1.739 21.397 1.00 63.91 577 ASP A CA 1
ATOM 3922 C C . ASP A 1 577 ? -29.295 -2.208 20.140 1.00 63.91 577 ASP A C 1
ATOM 3924 O O . ASP A 1 577 ? -28.882 -3.140 19.451 1.00 63.91 577 ASP A O 1
ATOM 3928 N N . GLU A 1 578 ? -30.454 -1.600 19.842 1.00 63.34 578 GLU A N 1
ATOM 3929 C CA . GLU A 1 578 ? -31.261 -1.900 18.647 1.00 63.34 578 GLU A CA 1
ATOM 3930 C C . GLU A 1 578 ? -30.648 -1.306 17.367 1.00 63.34 578 GLU A C 1
ATOM 3932 O O . GLU A 1 578 ? -30.799 -1.921 16.312 1.00 63.34 578 GLU A O 1
ATOM 3937 N N . SER A 1 579 ? -29.927 -0.176 17.431 1.00 57.91 579 SER A N 1
ATOM 3938 C CA . SER A 1 579 ? -29.215 0.388 16.271 1.00 57.91 579 SER A CA 1
ATOM 3939 C C . SER A 1 579 ? -28.123 -0.532 15.737 1.00 57.91 579 SER A C 1
ATOM 3941 O O . SER A 1 579 ? -27.888 -0.535 14.540 1.00 57.91 579 SER A O 1
ATOM 3943 N N . GLN A 1 580 ? -27.545 -1.393 16.577 1.00 56.22 580 GLN A N 1
ATOM 3944 C CA . GLN A 1 580 ? -26.621 -2.441 16.126 1.00 56.22 580 GLN A CA 1
ATOM 3945 C C . GLN A 1 580 ? -27.315 -3.571 15.333 1.00 56.22 580 GLN A C 1
ATOM 3947 O O . GLN A 1 580 ? -26.663 -4.511 14.891 1.00 56.22 580 GLN A O 1
ATOM 3952 N N . ARG A 1 581 ? -28.654 -3.559 15.205 1.00 53.78 581 ARG A N 1
ATOM 3953 C CA . ARG A 1 581 ? -29.436 -4.652 14.590 1.00 53.78 581 ARG A CA 1
ATOM 3954 C C . ARG A 1 581 ? -30.468 -4.210 13.542 1.00 53.78 581 ARG A C 1
ATOM 3956 O O . ARG A 1 581 ? -30.872 -5.041 12.732 1.00 53.78 581 ARG A O 1
ATOM 3963 N N . GLU A 1 582 ? -30.942 -2.961 13.562 1.00 54.53 582 GLU A N 1
ATOM 3964 C CA . GLU A 1 582 ? -31.905 -2.382 12.604 1.00 54.53 582 GLU A CA 1
ATOM 3965 C C . GLU A 1 582 ? -31.359 -1.090 11.961 1.00 54.53 582 GLU A C 1
ATOM 3967 O O . GLU A 1 582 ? -30.532 -0.405 12.549 1.00 54.53 582 GLU A O 1
ATOM 3972 N N . GLY A 1 583 ? -31.879 -0.701 10.784 1.00 65.19 583 GLY A N 1
ATOM 3973 C CA . GLY A 1 583 ? -31.476 0.535 10.096 1.00 65.19 583 GLY A CA 1
ATOM 3974 C C . GLY A 1 583 ? -31.668 1.782 10.966 1.00 65.19 583 GLY A C 1
ATOM 3975 O O . GLY A 1 583 ? -32.797 2.154 11.305 1.00 65.19 583 GLY A O 1
ATOM 3976 N N . VAL A 1 584 ? -30.569 2.441 11.329 1.00 61.91 584 VAL A N 1
ATOM 3977 C CA . VAL A 1 584 ? -30.566 3.401 12.438 1.00 61.91 584 VAL A CA 1
ATOM 3978 C C . VAL A 1 584 ? -31.385 4.661 12.162 1.00 61.91 584 VAL A C 1
ATOM 3980 O O . VAL A 1 584 ? -32.083 5.165 13.048 1.00 61.91 584 VAL A O 1
ATOM 3983 N N . LEU A 1 585 ? -31.413 5.118 10.908 1.00 66.62 585 LEU A N 1
ATOM 3984 C CA . LEU A 1 585 ? -32.270 6.224 10.480 1.00 66.62 585 LEU A CA 1
ATOM 3985 C C . LEU A 1 585 ? -33.753 5.945 10.759 1.00 66.62 585 LEU A C 1
ATOM 3987 O O . LEU A 1 585 ? -34.467 6.817 11.257 1.00 66.62 585 LEU A O 1
ATOM 3991 N N . PHE A 1 586 ? -34.223 4.718 10.512 1.00 67.69 586 PHE A N 1
ATOM 3992 C CA . PHE A 1 586 ? -35.601 4.325 10.817 1.00 67.69 586 PHE A CA 1
ATOM 3993 C C . PHE A 1 586 ? -35.893 4.432 12.319 1.00 67.69 586 PHE A C 1
ATOM 3995 O O . PHE A 1 586 ? -36.990 4.836 12.720 1.00 67.69 586 PHE A O 1
ATOM 4002 N N . PHE A 1 587 ? -34.908 4.119 13.159 1.00 64.69 587 PHE A N 1
ATOM 4003 C CA . PHE A 1 587 ? -35.035 4.227 14.604 1.00 64.69 587 PHE A CA 1
ATOM 4004 C C . PHE A 1 587 ? -35.069 5.688 15.083 1.00 64.69 587 PHE A C 1
ATOM 4006 O O . PHE A 1 587 ? -35.969 6.064 15.843 1.00 64.69 587 PHE A O 1
ATOM 4013 N N . VAL A 1 588 ? -34.159 6.540 14.604 1.00 67.88 588 VAL A N 1
ATOM 4014 C CA . VAL A 1 588 ? -34.181 7.984 14.903 1.00 67.88 588 VAL A CA 1
ATOM 4015 C C . VAL A 1 588 ? -35.488 8.611 14.410 1.00 67.88 588 VAL A C 1
ATOM 4017 O O . VAL A 1 588 ? -36.153 9.342 15.149 1.00 67.88 588 VAL A O 1
ATOM 4020 N N . GLU A 1 589 ? -35.960 8.237 13.218 1.00 71.00 589 GLU A N 1
ATOM 4021 C CA . GLU A 1 589 ? -37.277 8.640 12.728 1.00 71.00 589 GLU A CA 1
ATOM 4022 C C . GLU A 1 589 ? -38.419 8.161 13.629 1.00 71.00 589 GLU A C 1
ATOM 4024 O O . GLU A 1 589 ? -39.407 8.874 13.791 1.00 71.00 589 GLU A O 1
ATOM 4029 N N . LYS A 1 590 ? -38.325 6.975 14.232 1.00 67.88 590 LYS A N 1
ATOM 4030 C CA . LYS A 1 590 ? -39.328 6.454 15.171 1.00 67.88 590 LYS A CA 1
ATOM 4031 C C . LYS A 1 590 ? -39.336 7.241 16.484 1.00 67.88 590 LYS A C 1
ATOM 4033 O O . LYS A 1 590 ? -40.425 7.511 16.999 1.00 67.88 590 LYS A O 1
ATOM 4038 N N . LEU A 1 591 ? -38.172 7.658 16.992 1.00 64.94 591 LEU A N 1
ATOM 4039 C CA . LEU A 1 591 ? -38.070 8.582 18.130 1.00 64.94 591 LEU A CA 1
ATOM 4040 C C . LEU A 1 591 ? -38.723 9.936 17.807 1.00 64.94 591 LEU A C 1
ATOM 4042 O O . LEU A 1 591 ? -39.487 10.455 18.622 1.00 64.94 591 LEU A O 1
ATOM 4046 N N . ILE A 1 592 ? -38.508 10.457 16.595 1.00 67.44 592 ILE A N 1
ATOM 4047 C CA . ILE A 1 592 ? -39.119 11.706 16.108 1.00 67.44 592 ILE A CA 1
ATOM 4048 C C . ILE A 1 592 ? -40.634 11.551 15.901 1.00 67.44 592 ILE A C 1
ATOM 4050 O O . ILE A 1 592 ? -41.410 12.381 16.364 1.00 67.44 592 ILE A O 1
ATOM 4054 N N . ARG A 1 593 ? -41.099 10.490 15.228 1.00 60.62 593 ARG A N 1
ATOM 4055 C CA . ARG A 1 593 ? -42.525 10.245 14.919 1.00 60.62 593 ARG A CA 1
ATOM 4056 C C . ARG A 1 593 ? -43.352 9.880 16.152 1.00 60.62 593 ARG A C 1
ATOM 4058 O O . ARG A 1 593 ? -44.568 10.043 16.135 1.00 60.62 593 ARG A O 1
ATOM 4065 N N . GLY A 1 594 ? -42.721 9.421 17.232 1.00 54.66 594 GLY A N 1
ATOM 4066 C CA . GLY A 1 594 ? -43.358 9.291 18.546 1.00 54.66 594 GLY A CA 1
ATOM 4067 C C . GLY A 1 594 ? -43.788 10.631 19.171 1.00 54.66 594 GLY A C 1
ATOM 4068 O O . GLY A 1 594 ? -44.485 10.620 20.190 1.00 54.66 594 GLY A O 1
ATOM 4069 N N . ASN A 1 595 ? -43.408 11.758 18.558 1.00 47.66 595 ASN A N 1
ATOM 4070 C CA . ASN A 1 595 ? -43.523 13.115 19.073 1.00 47.66 595 ASN A CA 1
ATOM 4071 C C . ASN A 1 595 ? -44.603 13.936 18.321 1.00 47.66 595 ASN A C 1
ATOM 4073 O O . ASN A 1 595 ? -44.303 14.770 17.470 1.00 47.66 595 ASN A O 1
ATOM 4077 N N . ASP A 1 596 ? -45.888 13.722 18.634 1.00 40.88 596 ASP A N 1
ATOM 4078 C CA . ASP A 1 596 ? -47.009 14.562 18.149 1.00 40.88 596 ASP A CA 1
ATOM 4079 C C . ASP A 1 596 ? -47.072 15.904 18.914 1.00 40.88 596 ASP A C 1
ATOM 4081 O O . ASP A 1 596 ? -48.053 16.204 19.602 1.00 40.88 596 ASP A O 1
ATOM 4085 N N . GLY A 1 597 ? -46.010 16.704 18.813 1.00 38.62 597 GLY A N 1
ATOM 4086 C CA . GLY A 1 597 ? -45.854 17.963 19.534 1.00 38.62 597 GLY A CA 1
ATOM 4087 C C . GLY A 1 597 ? -45.433 17.751 20.989 1.00 38.62 597 GLY A C 1
ATOM 4088 O O . GLY A 1 597 ? -46.243 17.385 21.836 1.00 38.62 597 GLY A O 1
ATOM 4089 N N . CYS A 1 598 ? -44.167 18.064 21.268 1.00 34.84 598 CYS A N 1
ATOM 4090 C CA . CYS A 1 598 ? -43.633 18.309 22.608 1.00 34.84 598 CYS A CA 1
ATOM 4091 C C . CYS A 1 598 ? -43.602 17.125 23.607 1.00 34.84 598 CYS A C 1
ATOM 4093 O O . CYS A 1 598 ? -43.621 17.375 24.795 1.00 34.84 598 CYS A O 1
ATOM 4095 N N . ALA A 1 599 ? -43.490 15.849 23.227 1.00 42.69 599 ALA A N 1
ATOM 4096 C CA . ALA A 1 599 ? -43.148 14.787 24.188 1.00 42.69 599 ALA A CA 1
ATOM 4097 C C . ALA A 1 599 ? -42.484 13.533 23.582 1.00 42.69 599 ALA A C 1
ATOM 4099 O O . ALA A 1 599 ? -43.057 12.856 22.726 1.00 42.69 599 ALA A O 1
ATOM 4100 N N . LEU A 1 600 ? -41.334 13.129 24.144 1.00 53.19 600 LEU A N 1
ATOM 4101 C CA . LEU A 1 600 ? -40.836 11.746 24.100 1.00 53.19 600 LEU A CA 1
ATOM 4102 C C . LEU A 1 600 ? -41.816 10.849 24.880 1.00 53.19 600 LEU A C 1
ATOM 4104 O O . LEU A 1 600 ? -41.696 10.678 26.092 1.00 53.19 600 LEU A O 1
ATOM 4108 N N . ARG A 1 601 ? -42.845 10.318 24.214 1.00 51.78 601 ARG A N 1
ATOM 4109 C CA . ARG A 1 601 ? -43.907 9.543 24.878 1.00 51.78 601 ARG A CA 1
ATOM 4110 C C . ARG A 1 601 ? -43.479 8.121 25.232 1.00 51.78 601 ARG A C 1
ATOM 4112 O O . ARG A 1 601 ? -42.782 7.441 24.473 1.00 51.78 601 ARG A O 1
ATOM 4119 N N . GLY A 1 602 ? -43.989 7.622 26.359 1.00 42.28 602 GLY A N 1
ATOM 4120 C CA . GLY A 1 602 ? -43.956 6.203 26.710 1.00 42.28 602 GLY A CA 1
ATOM 4121 C C . GLY A 1 602 ? -44.535 5.314 25.612 1.00 42.28 602 GLY A C 1
ATOM 4122 O O . GLY A 1 602 ? -45.521 5.658 24.964 1.00 42.28 602 GLY A O 1
ATOM 4123 N N . ALA A 1 603 ? -43.869 4.184 25.352 1.00 34.09 603 ALA A N 1
ATOM 4124 C CA . ALA A 1 603 ? -44.410 3.171 24.449 1.00 34.09 603 ALA A CA 1
ATOM 4125 C C . ALA A 1 603 ? -45.720 2.631 25.056 1.00 34.09 603 ALA A C 1
ATOM 4127 O O . ALA A 1 603 ? -45.820 2.581 26.283 1.00 34.09 603 ALA A O 1
ATOM 4128 N N . PRO A 1 604 ? -46.725 2.256 24.245 1.00 35.09 604 PRO A N 1
ATOM 4129 C CA . PRO A 1 604 ? -47.972 1.740 24.784 1.00 35.09 604 PRO A CA 1
ATOM 4130 C C . PRO A 1 604 ? -47.712 0.429 25.535 1.00 35.09 604 PRO A C 1
ATOM 4132 O O . PRO A 1 604 ? -47.146 -0.513 24.980 1.00 35.09 604 PRO A O 1
ATOM 4135 N N . ASP A 1 605 ? -48.149 0.378 26.790 1.00 33.00 605 ASP A N 1
ATOM 4136 C CA . ASP A 1 605 ? -48.384 -0.872 27.507 1.00 33.00 605 ASP A CA 1
ATOM 4137 C C . ASP A 1 605 ? -49.391 -1.708 26.683 1.00 33.00 605 ASP A C 1
ATOM 4139 O O . ASP A 1 605 ? -50.437 -1.168 26.292 1.00 33.00 605 ASP A O 1
ATOM 4143 N N . PRO A 1 606 ? -49.130 -2.998 26.384 1.00 34.75 606 PRO A N 1
ATOM 4144 C CA . PRO A 1 606 ? -50.094 -3.864 25.702 1.00 34.75 606 PRO A CA 1
ATOM 4145 C C . PRO A 1 606 ? -51.436 -4.021 26.448 1.00 34.75 606 PRO A C 1
ATOM 4147 O O . PRO A 1 606 ? -52.347 -4.653 25.910 1.00 34.75 606 PRO A O 1
ATOM 4150 N N . LEU A 1 607 ? -51.592 -3.447 27.648 1.00 35.00 607 LEU A N 1
ATOM 4151 C CA . LEU A 1 607 ? -52.813 -3.502 28.456 1.00 35.00 607 LEU A CA 1
ATOM 4152 C C . LEU A 1 607 ? -53.695 -2.237 28.450 1.00 35.00 607 LEU A C 1
ATOM 4154 O O . LEU A 1 607 ? -54.758 -2.258 29.063 1.00 35.00 607 LEU A O 1
ATOM 4158 N N . GLY A 1 608 ? -53.368 -1.206 27.664 1.00 38.03 608 GLY A N 1
ATOM 4159 C CA . GLY A 1 608 ? -54.379 -0.267 27.154 1.00 38.03 608 GLY A CA 1
ATOM 4160 C C . GLY A 1 608 ? -55.021 0.717 28.143 1.00 38.03 608 GLY A C 1
ATOM 4161 O O . GLY A 1 608 ? -56.246 0.834 28.143 1.00 38.03 608 GLY A O 1
ATOM 4162 N N . ASP A 1 609 ? -54.221 1.505 28.867 1.00 35.81 609 ASP A N 1
ATOM 4163 C CA . ASP A 1 609 ? -54.710 2.704 29.568 1.00 35.81 609 ASP A CA 1
ATOM 4164 C C . ASP A 1 609 ? -54.268 4.022 28.898 1.00 35.81 609 ASP A C 1
ATOM 4166 O O . ASP A 1 609 ? -53.177 4.165 28.347 1.00 35.81 609 ASP A O 1
ATOM 4170 N N . LEU A 1 610 ? -55.196 4.983 28.901 1.00 36.38 610 LEU A N 1
ATOM 4171 C CA . LEU A 1 610 ? -55.241 6.217 28.105 1.00 36.38 610 LEU A CA 1
ATOM 4172 C C . LEU A 1 610 ? -54.599 7.440 28.796 1.00 36.38 610 LEU A C 1
ATOM 4174 O O . LEU A 1 610 ? -55.074 8.561 28.618 1.00 36.38 610 LEU A O 1
ATOM 4178 N N . GLU A 1 611 ? -53.501 7.269 29.529 1.00 41.19 611 GLU A N 1
ATOM 4179 C CA . GLU A 1 611 ? -52.735 8.391 30.098 1.00 41.19 611 GLU A CA 1
ATOM 4180 C C . GLU A 1 611 ? -51.288 8.347 29.592 1.00 41.19 611 GLU A C 1
ATOM 4182 O O . GLU A 1 611 ? -50.405 7.705 30.151 1.00 41.19 611 GLU A O 1
ATOM 4187 N N . LYS A 1 612 ? -51.050 9.010 28.454 1.00 48.69 612 LYS A N 1
ATOM 4188 C CA . LYS A 1 612 ? -49.697 9.290 27.960 1.00 48.69 612 LYS A CA 1
ATOM 4189 C C . LYS A 1 612 ? -49.126 10.420 28.816 1.00 48.69 612 LYS A C 1
ATOM 4191 O O . LYS A 1 612 ? -49.405 11.579 28.527 1.00 48.69 612 LYS A O 1
ATOM 4196 N N . GLU A 1 613 ? -48.399 10.085 29.877 1.00 54.88 613 GLU A N 1
ATOM 4197 C CA . GLU A 1 613 ? -47.625 11.076 30.629 1.00 54.88 613 GLU A CA 1
ATOM 4198 C C . GLU A 1 613 ? -46.414 11.532 29.807 1.00 54.88 613 GLU A C 1
ATOM 4200 O O . GLU A 1 613 ? -45.674 10.709 29.255 1.00 54.88 613 GLU A O 1
ATOM 4205 N N . ASP A 1 614 ? -46.221 12.846 29.723 1.00 59.78 614 ASP A N 1
ATOM 4206 C CA . ASP A 1 614 ? -45.038 13.440 29.112 1.00 59.78 614 ASP A CA 1
ATOM 4207 C C . ASP A 1 614 ? -43.863 13.273 30.080 1.00 59.78 614 ASP A C 1
ATOM 4209 O O . ASP A 1 614 ? -43.857 13.850 31.163 1.00 59.78 614 ASP A O 1
ATOM 4213 N N . TRP A 1 615 ? -42.873 12.459 29.707 1.00 65.50 615 TRP A N 1
ATOM 4214 C CA . TRP A 1 615 ? -41.749 12.128 30.589 1.00 65.50 615 TRP A CA 1
ATOM 4215 C C . TRP A 1 615 ? -40.848 13.323 30.908 1.00 65.50 615 TRP A C 1
ATOM 4217 O O . TRP A 1 615 ? -40.260 13.366 31.986 1.00 65.50 615 TRP A O 1
ATOM 4227 N N . ILE A 1 616 ? -40.783 14.295 29.995 1.00 69.38 616 ILE A N 1
ATOM 4228 C CA . ILE A 1 616 ? -40.219 15.630 30.212 1.00 69.38 616 ILE A CA 1
ATOM 4229 C C . ILE A 1 616 ? -41.405 16.595 30.169 1.00 69.38 616 ILE A C 1
ATOM 4231 O O . ILE A 1 616 ? -42.169 16.527 29.216 1.00 69.38 616 ILE A O 1
ATOM 4235 N N . MET A 1 617 ? -41.589 17.463 31.163 1.00 70.19 617 MET A N 1
ATOM 4236 C CA . MET A 1 617 ? -42.719 18.399 31.276 1.00 70.19 617 MET A CA 1
ATOM 4237 C C . MET A 1 617 ? -42.374 19.835 30.859 1.00 70.19 617 MET A C 1
ATOM 4239 O O . MET A 1 617 ? -43.274 20.618 30.555 1.00 70.19 617 MET A O 1
ATOM 4243 N N . ASN A 1 618 ? -41.092 20.208 30.875 1.00 72.88 618 ASN A N 1
ATOM 4244 C CA . ASN A 1 618 ? -40.646 21.542 30.482 1.00 72.88 618 ASN A CA 1
ATOM 4245 C C . ASN A 1 618 ? -40.484 21.632 28.956 1.00 72.88 618 ASN A C 1
ATOM 4247 O O . ASN A 1 618 ? -39.719 20.871 28.365 1.00 72.88 618 ASN A O 1
ATOM 4251 N N . CYS A 1 619 ? -41.179 22.579 28.320 1.00 68.88 619 CYS A N 1
ATOM 4252 C CA . CYS A 1 619 ? -41.157 22.750 26.866 1.00 68.88 619 CYS A CA 1
ATOM 4253 C C . CYS A 1 619 ? -39.787 23.150 26.303 1.00 68.88 619 CYS A C 1
ATOM 4255 O O . CYS A 1 619 ? -39.461 22.745 25.186 1.00 68.88 619 CYS A O 1
ATOM 4257 N N . ASP A 1 620 ? -38.980 23.908 27.047 1.00 71.69 620 ASP A N 1
ATOM 4258 C CA . ASP A 1 620 ? -37.643 24.303 26.586 1.00 71.69 620 ASP A CA 1
ATOM 4259 C C . ASP A 1 620 ? -36.705 23.083 26.569 1.00 71.69 620 ASP A C 1
ATOM 4261 O O . ASP A 1 620 ? -35.982 22.855 25.599 1.00 71.69 620 ASP A O 1
ATOM 4265 N N . ASP A 1 621 ? -36.801 22.231 27.592 1.00 75.25 621 ASP A N 1
ATOM 4266 C CA . ASP A 1 621 ? -36.013 20.999 27.706 1.00 75.25 621 ASP A CA 1
ATOM 4267 C C . ASP A 1 621 ? -36.444 19.942 26.675 1.00 75.25 621 ASP A C 1
ATOM 4269 O O . ASP A 1 621 ? -35.607 19.267 26.076 1.00 75.25 621 ASP A O 1
ATOM 4273 N N . GLN A 1 622 ? -37.747 19.847 26.390 1.00 69.31 622 GLN A N 1
ATOM 4274 C CA . GLN A 1 622 ? -38.271 19.034 25.286 1.00 69.31 622 GLN A CA 1
ATOM 4275 C C . GLN A 1 622 ? -37.741 19.504 23.928 1.00 69.31 622 GLN A C 1
ATOM 4277 O O . GLN A 1 622 ? -37.394 18.675 23.089 1.00 69.31 622 GLN A O 1
ATOM 4282 N N . THR A 1 623 ? -37.694 20.822 23.708 1.00 71.31 623 THR A N 1
ATOM 4283 C CA . THR A 1 623 ? -37.202 21.411 22.456 1.00 71.31 623 THR A CA 1
ATOM 4284 C C . THR A 1 623 ? -35.721 21.104 22.276 1.00 71.31 623 THR A C 1
ATOM 4286 O O . THR A 1 623 ? -35.335 20.610 21.224 1.00 71.31 623 THR A O 1
ATOM 4289 N N . ARG A 1 624 ? -34.911 21.258 23.331 1.00 75.00 624 ARG A N 1
ATOM 4290 C CA . ARG A 1 624 ? -33.477 20.931 23.310 1.00 75.00 624 ARG A CA 1
ATOM 4291 C C . ARG A 1 624 ? -33.205 19.474 22.915 1.00 75.00 624 ARG A C 1
ATOM 4293 O O . ARG A 1 624 ? -32.322 19.215 22.105 1.00 75.00 624 ARG A O 1
ATOM 4300 N N . VAL A 1 625 ? -33.963 18.527 23.470 1.00 72.31 625 VAL A N 1
ATOM 4301 C CA . VAL A 1 625 ? -33.840 17.097 23.132 1.00 72.31 625 VAL A CA 1
ATOM 4302 C C . VAL A 1 625 ? -34.318 16.813 21.703 1.00 72.31 625 VAL A C 1
ATOM 4304 O O . VAL A 1 625 ? -33.697 16.039 20.979 1.00 72.31 625 VAL A O 1
ATOM 4307 N N . TYR A 1 626 ? -35.414 17.447 21.280 1.00 74.25 626 TYR A N 1
ATOM 4308 C CA . TYR A 1 626 ? -35.965 17.276 19.938 1.00 74.25 626 TYR A CA 1
ATOM 4309 C C . TYR A 1 626 ? -35.057 17.840 18.843 1.00 74.25 626 TYR A C 1
ATOM 4311 O O . TYR A 1 626 ? -34.851 17.168 17.837 1.00 74.25 626 TYR A O 1
ATOM 4319 N N . ASP A 1 627 ? -34.489 19.028 19.045 1.00 75.31 627 ASP A N 1
ATOM 4320 C CA . ASP A 1 627 ? -33.573 19.655 18.091 1.00 75.31 627 ASP A CA 1
ATOM 4321 C C . ASP A 1 627 ? -32.349 18.762 17.848 1.00 75.31 627 ASP A C 1
ATOM 4323 O O . ASP A 1 627 ? -31.961 18.564 16.699 1.00 75.31 627 ASP A O 1
ATOM 4327 N N . LYS A 1 628 ? -31.819 18.122 18.900 1.00 75.75 628 LYS A N 1
ATOM 4328 C CA . LYS A 1 628 ? -30.707 17.170 18.777 1.00 75.75 628 LYS A CA 1
ATOM 4329 C C . LYS A 1 628 ? -31.099 15.881 18.040 1.00 75.75 628 LYS A C 1
ATOM 4331 O O . LYS A 1 628 ? 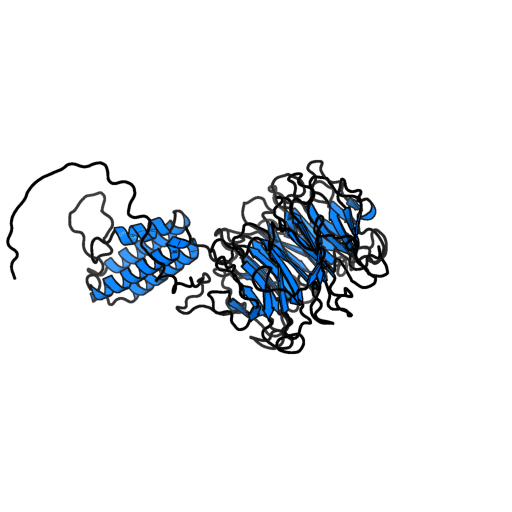-30.319 15.362 17.251 1.00 75.75 628 LYS A O 1
ATOM 4336 N N . LEU A 1 629 ? -32.319 15.372 18.234 1.00 72.50 629 LEU A N 1
ATOM 4337 C CA . LEU A 1 629 ? -32.829 14.231 17.455 1.00 72.50 629 LEU A CA 1
ATOM 4338 C C . LEU A 1 629 ? -33.044 14.582 15.975 1.00 72.50 629 LEU A C 1
ATOM 4340 O O . LEU A 1 629 ? -32.854 13.731 15.109 1.00 72.50 629 LEU A O 1
ATOM 4344 N N . ILE A 1 630 ? -33.448 15.819 15.676 1.00 74.25 630 ILE A N 1
ATOM 4345 C CA . ILE A 1 630 ? -33.571 16.319 14.302 1.00 74.25 630 ILE A CA 1
ATOM 4346 C C . ILE A 1 630 ? -32.197 16.458 13.653 1.00 74.25 630 ILE A C 1
ATOM 4348 O O . ILE A 1 630 ? -32.033 15.999 12.528 1.00 74.25 630 ILE A O 1
ATOM 4352 N N . GLU A 1 631 ? -31.219 17.008 14.371 1.00 72.75 631 GLU A N 1
ATOM 4353 C CA . GLU A 1 631 ? -29.816 17.036 13.950 1.00 72.75 631 GLU A CA 1
ATOM 4354 C C . GLU A 1 631 ? -29.312 15.618 13.642 1.00 72.75 631 GLU A C 1
ATOM 4356 O O . GLU A 1 631 ? -28.756 15.391 12.572 1.00 72.75 631 GLU A O 1
ATOM 4361 N N . ALA A 1 632 ? -29.611 14.643 14.510 1.00 67.62 632 ALA A N 1
ATOM 4362 C CA . ALA A 1 632 ? -29.278 13.238 14.280 1.00 67.62 632 ALA A CA 1
ATOM 4363 C C . ALA A 1 632 ? -29.916 12.659 13.023 1.00 67.62 632 ALA A C 1
ATOM 4365 O O . ALA A 1 632 ? -29.236 12.028 12.221 1.00 67.62 632 ALA A O 1
ATOM 4366 N N . ARG A 1 633 ? -31.207 12.905 12.792 1.00 73.62 633 ARG A N 1
ATOM 4367 C CA . ARG A 1 633 ? -31.847 12.483 11.542 1.00 73.62 633 ARG A CA 1
ATOM 4368 C C . ARG A 1 633 ? -31.166 13.127 10.341 1.00 73.62 633 ARG A C 1
ATOM 4370 O O . ARG A 1 633 ? -30.923 12.437 9.361 1.00 73.62 633 ARG A O 1
ATOM 4377 N N . ASP A 1 634 ? -30.912 14.427 10.388 1.00 69.94 634 ASP A N 1
ATOM 4378 C CA . ASP A 1 634 ? -30.396 15.167 9.238 1.00 69.94 634 ASP A CA 1
ATOM 4379 C C . ASP A 1 634 ? -28.949 14.760 8.898 1.00 69.94 634 ASP A C 1
ATOM 4381 O O . ASP A 1 634 ? -28.611 14.742 7.718 1.00 69.94 634 ASP A O 1
ATOM 4385 N N . ILE A 1 635 ? -28.149 14.351 9.894 1.00 66.06 635 ILE A N 1
ATOM 4386 C CA . ILE A 1 635 ? -26.815 13.751 9.706 1.00 66.06 635 ILE A CA 1
ATOM 4387 C C . ILE A 1 635 ? -26.901 12.315 9.177 1.00 66.06 635 ILE A C 1
ATOM 4389 O O . ILE A 1 635 ? -26.164 11.966 8.265 1.00 66.06 635 ILE A O 1
ATOM 4393 N N . LEU A 1 636 ? -27.819 11.494 9.693 1.00 64.50 636 LEU A N 1
ATOM 4394 C CA . LEU A 1 636 ? -27.938 10.091 9.278 1.00 64.50 636 LEU A CA 1
ATOM 4395 C C . LEU A 1 636 ? -28.636 9.915 7.924 1.00 64.50 636 LEU A C 1
ATOM 4397 O O . LEU A 1 636 ? -28.416 8.922 7.249 1.00 64.50 636 LEU A O 1
ATOM 4401 N N . THR A 1 637 ? -29.497 10.849 7.515 1.00 67.31 637 THR A N 1
ATOM 4402 C CA . THR A 1 637 ? -30.256 10.745 6.255 1.00 67.31 637 THR A CA 1
ATOM 4403 C C . THR A 1 637 ? -29.378 10.610 5.006 1.00 67.31 637 THR A C 1
ATOM 4405 O O . THR A 1 637 ? -29.764 9.836 4.144 1.00 67.31 637 THR A O 1
ATOM 4408 N N . PRO A 1 638 ? -28.264 11.347 4.832 1.00 58.44 638 PRO A N 1
ATOM 4409 C CA . PRO A 1 638 ? -27.384 11.141 3.681 1.00 58.44 638 PRO A CA 1
ATOM 4410 C C . PRO A 1 638 ? -26.541 9.856 3.745 1.00 58.44 638 PRO A C 1
ATOM 4412 O O . PRO A 1 638 ? -26.042 9.457 2.701 1.00 58.44 638 PRO A O 1
ATOM 4415 N N . LEU A 1 639 ? -26.393 9.227 4.918 1.00 58.28 639 LEU A N 1
ATOM 4416 C CA . LEU A 1 639 ? -25.583 8.012 5.117 1.00 58.28 639 LEU A CA 1
ATOM 4417 C C . LEU A 1 639 ? -26.345 6.706 4.790 1.00 58.28 639 LEU A C 1
ATOM 4419 O O . LEU A 1 639 ? -25.751 5.634 4.783 1.00 58.28 639 LEU A O 1
ATOM 4423 N N . PHE A 1 640 ? -27.661 6.776 4.545 1.00 60.19 640 PHE A N 1
ATOM 4424 C CA . PHE A 1 640 ? -28.548 5.643 4.224 1.00 60.19 640 PHE A CA 1
ATOM 4425 C C . PHE A 1 640 ? -29.413 5.948 2.995 1.00 60.19 640 PHE A C 1
ATOM 4427 O O . PHE A 1 640 ? -29.755 4.995 2.254 1.00 60.19 640 PHE A O 1
#

Organism: Nitrosococcus oceani (strain ATCC 19707 / BCRC 17464 / JCM 30415 / NCIMB 11848 / C-107) (NCBI:txid323261)

InterPro domains:
  IPR000413 Integrin alpha chain [PR01185] (144-168)
  IPR000413 Integrin alpha chain [PR01185] (216-237)
  IPR013517 FG-GAP repeat [PF01839] (80-112)
  IPR013517 FG-GAP repeat [PF01839] (151-183)
  IPR013517 FG-GAP repeat [PF01839] (217-254)
  IPR013517 FG-GAP repeat [PF01839] (288-324)
  IPR013517 FG-GAP repeat [PF01839] (365-396)
  IPR013517 FG-GAP repeat [PF01839] (432-467)
  IPR013519 Integrin alpha beta-propellor [PS51470] (60-121)
  IPR013519 Integrin alpha beta-propellor [PS51470] (131-192)
  IPR013519 Integrin alpha beta-propellor [PS51470] (202-263)
  IPR013519 Integrin alpha beta-propellor [PS51470] (273-334)
  IPR013519 Integrin alpha beta-propellor [PS51470] (344-405)
  IPR013519 Integrin alpha beta-propellor [PS51470] (415-476)
  IPR013519 Integrin alpha beta-propellor [SM00191] (70-130)
  IPR013519 Integrin alpha beta-propellor [SM00191] (141-197)
  IPR013519 Integrin alpha beta-propellor [SM00191] (212-268)
  IPR013519 Integrin alpha beta-propellor [SM00191] (283-342)
  IPR013519 Integrin alpha beta-propellor [SM00191] (354-410)
  IPR013519 Integrin alpha beta-propellor [SM00191] (425-485)

Nearest PDB structures (foldseek):
  4wk0-assembly1_A  TM=7.306E-01  e=2.145E-21  Homo sapiens
  4um8-assembly2_C  TM=7.314E-01  e=9.520E-21  Homo sapiens
  5ffg-assembly1_A  TM=7.175E-01  e=1.788E-20  Homo sapiens
  3fcs-assembly2_C  TM=7.000E-01  e=3.768E-20  Homo sapiens
  6om1-assembly3_E  TM=7.267E-01  e=3.731E-19  Homo sapiens

Radius of gyration: 27.61 Å; Cα contacts (8 Å, |Δi|>4): 2036; chains: 1; bounding box: 92×59×64 Å

Mean predicted aligned error: 9.88 Å

Sequence (640 aa):
MTCNRSSRISSFPQPHALSLAVRQALTPRHASFWAGGVLIAGLSMGVQAQTLTLSDLDGHNGFVIHGASLNSSPGIAVSGVGDVNGDGIDDLIIGIPGADSGNGFSGASYVVFGSSGGLGPSLELSSLDGSNGFAIKGVGAFDNAGIAVSGVGDVNGDGIDDLIVGAPGVDSNGSGSGAGYVVFGSSGGFGPSLELSSLDGSNGFAINGAGAFENAGISVSGAGDVNGDGLSDLIMGAYGASPNGSGSGAGYVVFGSSGGFGPSLELSGLDGSNGFAINGVGAFDSAGISVSGAGDVNGDGIDDLIVGAPDAYTNSGTSGAGYVVFGSRRGFAPSLELLNLNGNNGFAINGVDIFDNAGISVSGMGDINGDGLGDLIVGAYGAGPNGRASGASYVVFGSRSGFAPSLELSSLNGSNGFAIVGANPRDASGISVSGVGDVSGDGLNDFLIGAPGAAPNGNFSGASYVVFGNSVGFGTSLELADLDGNNGFVINGANAGEASGFSVSGAGDVDGDGADDFIIGAYRSGTSYVVFGTSATDIAQSMLMEVSNIVSDLPAESFSGPESLDKINNKMSKAADESQREGVLFFVEKLIRGNDGCALRGAPDPLGDLEKEDWIMNCDDQTRVYDKLIEARDILTPLF

Secondary structure (DSSP, 8-state):
-------------------SSSSS----------------TT---SS---EEEGGG--SSSEEEEEPS-TTS-S--EEEEEE-SSSSSS-EEEEEETT--SSSSS--EEEEE---TT---SEEEGGG--SSSEEEEE-SSTT--TTSSEEEEE-SSSSSS-EEEEEETT--TTSTT-BEEEEE---TT---SEEEGGG--SSSEEEEE-SSTT--BTSEEEEEESSSSSSS-EEEEEETT--TTSTT-BEEEEE---TT---SEEEGGG--SSSEEEEE-SSTT--BTSEEEEEESSSSSSS-EEEEEETT-EETTEE-BEEEEE---TT---SEEEGGG--SSSEEEEE-SSTT--BTSSEEE---SSSSSS--EEEEETT--TTSTT-BEEEEE---TT---SEEEGGG--SSSEEEEE-SSTT--BTSEEEEEE-SSSSSS-EEEEEETT--TTSTT-BEEEEE---TT---SEEEGGG--SSSEEEEE-SSTT--EEEEEEEEESSSSSSS-EEEEEETTTTEEEEE----HHHHHHHHHHHHHHHHHTS-GGGBSSHHHHHHHHHHHHHHHHHHTTS-HHHHHHHHHHT-SSS--BPPPPTT------BSB--HHHHHHHHHHHHHHHHHHGGG-